Protein AF-A0A914EBM6-F1 (afdb_monomer)

Mean predicted aligned error: 11.04 Å

Solvent-accessible surface area (backbone atoms only — not comparable to full-atom values): 25011 Å² total; per-residue (Å²): 133,83,77,77,72,74,52,72,36,76,51,71,43,56,44,88,90,79,61,50,72,79,43,79,47,83,39,84,38,55,79,66,50,72,47,82,43,51,85,87,45,93,89,49,78,19,47,33,40,34,31,70,81,71,52,74,46,75,46,74,89,74,86,87,63,84,57,74,61,56,59,51,50,53,51,50,51,52,49,49,53,51,48,54,52,51,53,52,49,53,60,70,68,54,71,94,55,83,89,48,70,86,62,61,75,66,88,86,57,48,79,47,78,47,80,49,70,42,94,93,68,36,29,31,42,40,38,38,35,46,92,75,41,18,48,52,32,38,38,38,31,31,79,80,48,48,101,46,68,59,48,79,47,63,66,89,83,63,87,31,29,58,49,78,44,75,56,74,62,82,61,79,51,66,40,61,35,44,32,40,35,33,34,40,55,93,87,40,94,62,66,49,74,48,76,50,77,46,78,43,32,32,42,48,54,39,38,76,40,99,72,76,96,61,80,49,90,15,35,36,38,36,64,70,80,42,61,76,57,67,66,63,53,49,53,50,48,53,60,30,29,74,66,57,68,82,74,49,51,68,58,72,69,48,89,79,50,51,37,77,51,39,28,34,30,64,86,79,73,45,40,36,37,46,36,34,39,63,66,15,46,31,40,43,27,30,75,52,57,61,60,53,15,53,51,51,50,54,49,29,62,75,72,68,59,67,67,39,67,38,36,40,47,48,69,70,62,49,50,51,48,51,53,42,64,73,46,45,61,61,43,49,54,52,46,54,51,49,50,51,54,49,51,54,53,52,49,52,45,53,55,40,51,55,53,23,52,53,28,49,76,71,67,36,59,72,62,20,52,54,35,50,55,52,42,55,52,51,49,54,51,50,54,53,52,48,52,53,45,50,53,50,47,48,56,45,51,52,46,52,48,52,48,50,50,52,51,52,42,52,26,43,54,27,33,51,66,54,18,58,49,42,54,52,50,48,52,48,33,61,75,66,66,40,77,79,51,48,61,53,38,58,26,59,43,128

Foldseek 3Di:
DPPDQFPFDWDFDADPPPRDGPDIDTDGAAWPDWDWDDPPHPPDTWTWTAGPVRDIDTHDDDPPDPDVVVVVVVVVVVVVVVVVVVVVVVVVPDPPDPVCVQWDDPPPKDKDWDWDADLVQGIKIKIAIPPFWFFQKKKKAKPQFDPDRIDIDGPPDDRGRMDMDRTDRPAQDKIKIWMWTWTTDPPHPDTDTDTDIDIQASQAQWAWDPDDPDFAPKKKKWAPQAQPDLVLVVVLCVRRYVDDPVVSVVQSPDPQQKGKTKIAGSPPRWIWIWIAHNRRIIMIGTQDLQVLLVVQVSVCVSRVNAWIFMFIGHPVLLVLLLVLLVCLVVLVVVLVVLVVVLVVLVVVLVVLVVVLVVCVVVVNVPVSVVSVVVSVVSVVVSVVSVVVSVVSVVVNVVSVVSNVVSLQSLLSNIHHPQSVQLVVVLVVCVVVSVSVVNSVCSRRND

Radius of gyration: 32.73 Å; Cα contacts (8 Å, |Δi|>4): 667; chains: 1; bounding box: 96×54×84 Å

pLDDT: mean 85.32, std 10.43, range [38.28, 96.25]

Organism: NCBI:txid290746

Sequence (446 aa):
MKAKRPSLVIVDVRQIDNGEVIGREFVEGDVATAFLASLFDNNRQQVTVVFANGQVRGLEISTDDAPPEDAQRIIREFGLRKHNLLEELKNYEKPDQEDAERSQIPANTVLDCGLDLSLDKGLCLQLSVTNNIPIRSAVIFAEGVFPSESYVIHPNFVETSELAAYICPGKDMMTDLHIKVLVGFSYAKQLHVFEVTKVLPRFATYLYMDNLKEEPQSYVEFDLGFRPDNLKFMDWLLINFILSEDVLAPHFEDESGSFRILFMCMRNHEGLVIEIGPKGECVIRHNDIDACGGLLQSLAEALGITELKSSAHFPACLQIVQNVINTIDEKYEINDRLAAEWADRLNAVRETTVRAEDFLVLRNATNAKKLYVRMAILNREIVQQHAVRMNAREALLDSLKLLNVAIEQNARLRIGNAASELIKECRKAIVMENNLTLPKLLQYGV

Structure (mmCIF, N/CA/C/O backbone):
data_AF-A0A914EBM6-F1
#
_entry.id   AF-A0A914EBM6-F1
#
loop_
_atom_site.group_PDB
_atom_site.id
_atom_site.type_symbol
_atom_site.label_atom_id
_atom_site.label_alt_id
_atom_site.label_comp_id
_atom_site.label_asym_id
_atom_site.label_entity_id
_atom_site.label_seq_id
_atom_site.pdbx_PDB_ins_code
_atom_site.Cartn_x
_atom_site.Cartn_y
_atom_site.Cartn_z
_atom_site.occupancy
_atom_site.B_iso_or_equiv
_atom_site.auth_seq_id
_atom_site.auth_comp_id
_atom_site.auth_asym_id
_atom_site.auth_atom_id
_atom_site.pdbx_PDB_model_num
ATOM 1 N N . MET A 1 1 ? -32.386 20.303 -8.207 1.00 39.00 1 MET A N 1
ATOM 2 C CA . MET A 1 1 ? -31.920 18.903 -8.118 1.00 39.00 1 MET A CA 1
ATOM 3 C C . MET A 1 1 ? -32.065 18.265 -9.490 1.00 39.00 1 MET A C 1
ATOM 5 O O . MET A 1 1 ? -33.184 17.994 -9.899 1.00 39.00 1 MET A O 1
ATOM 9 N N . LYS A 1 2 ? -30.972 18.111 -10.248 1.00 38.28 2 LYS A N 1
ATOM 10 C CA . LYS A 1 2 ? -31.002 17.293 -11.470 1.00 38.28 2 LYS A CA 1
ATOM 11 C C . LYS A 1 2 ? -31.109 15.838 -11.014 1.00 38.28 2 LYS A C 1
ATOM 13 O O . LYS A 1 2 ? -30.217 15.380 -10.306 1.00 38.28 2 LYS A O 1
ATOM 18 N N . ALA A 1 3 ? -32.203 15.160 -11.352 1.00 42.53 3 ALA A N 1
ATOM 19 C CA . ALA A 1 3 ? -32.331 13.726 -11.126 1.00 42.53 3 ALA A CA 1
ATOM 20 C C . ALA A 1 3 ? -31.145 13.035 -11.812 1.00 42.53 3 ALA A C 1
ATOM 22 O O . ALA A 1 3 ? -30.954 13.178 -13.023 1.00 42.53 3 ALA A O 1
ATOM 23 N N . LYS A 1 4 ? -30.299 12.371 -11.018 1.00 51.84 4 LYS A N 1
ATOM 24 C CA . LYS A 1 4 ? -29.234 11.497 -11.514 1.00 51.84 4 LYS A CA 1
ATOM 25 C C . LYS A 1 4 ? -29.948 10.475 -12.408 1.00 51.84 4 LYS A C 1
ATOM 27 O O . LYS A 1 4 ? -30.861 9.808 -11.928 1.00 51.84 4 LYS A O 1
ATOM 32 N N . ARG A 1 5 ? -29.632 10.431 -13.710 1.00 52.06 5 ARG A N 1
ATOM 33 C CA . ARG A 1 5 ? -30.144 9.365 -14.590 1.00 52.06 5 ARG A CA 1
ATOM 34 C C . ARG A 1 5 ? -29.822 8.026 -13.912 1.00 52.06 5 ARG A C 1
ATOM 36 O O . ARG A 1 5 ? -28.723 7.944 -13.357 1.00 52.06 5 ARG A O 1
ATOM 43 N N . PRO A 1 6 ? -30.733 7.036 -13.908 1.00 53.97 6 PRO A N 1
ATOM 44 C CA . PRO A 1 6 ? -30.407 5.729 -13.356 1.00 53.97 6 PRO A CA 1
ATOM 45 C C . PRO A 1 6 ? -29.134 5.240 -14.050 1.00 53.97 6 PRO A C 1
ATOM 47 O O . PRO A 1 6 ? -29.060 5.229 -15.281 1.00 53.97 6 PRO A O 1
ATOM 50 N N . SER A 1 7 ? -28.098 4.954 -13.262 1.00 60.69 7 SER A N 1
ATOM 51 C CA . SER A 1 7 ? -26.903 4.280 -13.750 1.00 60.69 7 SER A CA 1
ATOM 52 C C . SER A 1 7 ? -27.364 2.925 -14.274 1.00 60.69 7 SER A C 1
ATOM 54 O O . SER A 1 7 ? -27.836 2.083 -13.515 1.00 60.69 7 SER A O 1
ATOM 56 N N . LEU A 1 8 ? -27.307 2.748 -15.591 1.00 70.12 8 LEU A N 1
ATOM 57 C CA . LEU A 1 8 ? -27.371 1.424 -16.191 1.00 70.12 8 LEU A CA 1
ATOM 58 C C . LEU A 1 8 ? -26.045 0.748 -15.865 1.00 70.12 8 LEU A C 1
ATOM 60 O O . LEU A 1 8 ? -24.996 1.176 -16.350 1.00 70.12 8 LEU A O 1
ATOM 64 N N . VAL A 1 9 ? -26.100 -0.256 -15.000 1.00 74.31 9 VAL A N 1
ATOM 65 C CA . VAL A 1 9 ? -24.952 -1.080 -14.641 1.00 74.31 9 VAL A CA 1
ATOM 66 C C . VAL A 1 9 ? -24.996 -2.349 -15.476 1.00 74.31 9 VAL A C 1
ATOM 68 O O . VAL A 1 9 ? -26.059 -2.909 -15.752 1.00 74.31 9 VAL A O 1
ATOM 71 N N . ILE A 1 10 ? -23.817 -2.763 -15.922 1.00 81.12 10 ILE A N 1
ATOM 72 C CA . ILE A 1 10 ? -23.625 -3.957 -16.731 1.00 81.12 10 ILE A CA 1
ATOM 73 C C . ILE A 1 10 ? -23.107 -5.051 -15.805 1.00 81.12 10 ILE A C 1
ATOM 75 O O . ILE A 1 10 ? -22.061 -4.884 -15.179 1.00 81.12 10 ILE A O 1
ATOM 79 N N . VAL A 1 11 ? -23.840 -6.156 -15.721 1.00 81.12 11 VAL A N 1
ATOM 80 C CA . VAL A 1 11 ? -23.384 -7.374 -15.051 1.00 81.12 11 VAL A CA 1
ATOM 81 C C . VAL A 1 11 ? -22.808 -8.291 -16.124 1.00 81.12 11 VAL A C 1
ATOM 83 O O . VAL A 1 11 ? -23.549 -8.841 -16.939 1.00 81.12 11 VAL A O 1
ATOM 86 N N . ASP A 1 12 ? -21.481 -8.412 -16.144 1.00 85.81 12 ASP A N 1
ATOM 87 C CA . ASP A 1 12 ? -20.756 -9.319 -17.036 1.00 85.81 12 ASP A CA 1
ATOM 88 C C . ASP A 1 12 ? -20.465 -10.638 -16.301 1.00 85.81 12 ASP A C 1
ATOM 90 O O . ASP A 1 12 ? -19.756 -10.654 -15.294 1.00 85.81 12 ASP A O 1
ATOM 94 N N . VAL A 1 13 ? -20.962 -11.754 -16.833 1.00 80.62 13 VAL A N 1
ATOM 95 C CA . VAL A 1 13 ? -20.551 -13.107 -16.440 1.00 80.62 13 VAL A CA 1
ATOM 96 C C . VAL A 1 13 ? -19.384 -13.505 -17.328 1.00 80.62 13 VAL A C 1
ATOM 98 O O . VAL A 1 13 ? -19.521 -13.529 -18.552 1.00 80.62 13 VAL A O 1
ATOM 101 N N . ARG A 1 14 ? -18.230 -13.787 -16.720 1.00 84.50 14 ARG A N 1
ATOM 102 C CA . ARG A 1 14 ? -16.977 -14.050 -17.434 1.00 84.50 14 ARG A CA 1
ATOM 103 C C . ARG A 1 14 ? -16.474 -15.463 -17.197 1.00 84.50 14 ARG A C 1
ATOM 105 O O . ARG A 1 14 ? -16.629 -15.998 -16.101 1.00 84.50 14 ARG A O 1
ATOM 112 N N . GLN A 1 15 ? -15.852 -16.045 -18.214 1.00 82.62 15 GLN A N 1
ATOM 113 C CA . GLN A 1 15 ? -15.129 -17.301 -18.079 1.00 82.62 15 GLN A CA 1
ATOM 114 C C . GLN A 1 15 ? -13.872 -17.088 -17.227 1.00 82.62 15 GLN A C 1
ATOM 116 O O . GLN A 1 15 ? -13.191 -16.071 -17.351 1.00 82.62 15 GLN A O 1
ATOM 121 N N . ILE A 1 16 ? -13.559 -18.054 -16.364 1.00 85.00 16 ILE A N 1
ATOM 122 C CA . ILE A 1 16 ? -12.417 -17.966 -15.442 1.00 85.00 16 ILE A CA 1
ATOM 123 C C . ILE A 1 16 ? -11.084 -18.056 -16.199 1.00 85.00 16 ILE A C 1
ATOM 125 O O . ILE A 1 16 ? -10.129 -17.382 -15.827 1.00 85.00 16 ILE A O 1
ATOM 129 N N . ASP A 1 17 ? -11.031 -18.844 -17.274 1.00 86.69 17 ASP A N 1
ATOM 130 C CA . ASP A 1 17 ? -9.772 -19.170 -17.955 1.00 86.69 17 ASP A CA 1
ATOM 131 C C . ASP A 1 17 ? -9.204 -18.006 -18.783 1.00 86.69 17 ASP A C 1
ATOM 133 O O . ASP A 1 17 ? -7.992 -17.811 -18.825 1.00 86.69 17 ASP A O 1
ATOM 137 N N . ASN A 1 18 ? -10.065 -17.237 -19.457 1.00 84.81 18 ASN A N 1
ATOM 138 C CA . ASN A 1 18 ? -9.662 -16.176 -20.392 1.00 84.81 18 ASN A CA 1
ATOM 139 C C . ASN A 1 18 ? -10.316 -14.811 -20.102 1.00 84.81 18 ASN A C 1
ATOM 141 O O . ASN A 1 18 ? -9.986 -13.822 -20.755 1.00 84.81 18 ASN A O 1
ATOM 145 N N . GLY A 1 19 ? -11.244 -14.730 -19.142 1.00 84.44 19 GLY A N 1
ATOM 146 C CA . GLY A 1 19 ? -11.957 -13.495 -18.811 1.00 84.44 19 GLY A CA 1
ATOM 147 C C . GLY A 1 19 ? -12.972 -13.030 -19.864 1.00 84.44 19 GLY A C 1
ATOM 148 O O . GLY A 1 19 ? -13.478 -11.904 -19.751 1.00 84.44 19 GLY A O 1
ATOM 149 N N . GLU A 1 20 ? -13.279 -13.856 -20.872 1.00 81.31 20 GLU A N 1
ATOM 150 C CA . GLU A 1 20 ? -14.265 -13.546 -21.908 1.00 81.31 20 GLU A CA 1
ATOM 151 C C . GLU A 1 20 ? -15.677 -13.494 -21.327 1.00 81.31 20 GLU A C 1
ATOM 153 O O . GLU A 1 20 ? -16.041 -14.266 -20.443 1.00 81.31 20 GLU A O 1
ATOM 158 N N . VAL A 1 21 ? -16.484 -12.553 -21.818 1.00 81.25 21 VAL A N 1
ATOM 159 C CA . VAL A 1 21 ? -17.854 -12.341 -21.340 1.00 81.25 21 VAL A CA 1
ATOM 160 C C . VAL A 1 21 ? -18.784 -13.357 -22.003 1.00 81.25 21 VAL A C 1
ATOM 162 O O . VAL A 1 21 ? -19.085 -13.223 -23.187 1.00 81.25 21 VAL A O 1
ATOM 165 N N . ILE A 1 22 ? -19.263 -14.321 -21.217 1.00 77.00 22 ILE A N 1
ATOM 166 C CA . ILE A 1 22 ? -20.233 -15.355 -21.609 1.00 77.00 22 ILE A CA 1
ATOM 167 C C . ILE A 1 22 ? -21.655 -14.783 -21.609 1.00 77.00 22 ILE A C 1
ATOM 169 O O . ILE A 1 22 ? -22.473 -15.095 -22.466 1.00 77.00 22 ILE A O 1
ATOM 173 N N . GLY A 1 23 ? -21.962 -13.922 -20.639 1.00 73.81 23 GLY A N 1
ATOM 174 C CA . GLY A 1 23 ? -23.291 -13.344 -20.473 1.00 73.81 23 GLY A CA 1
ATOM 175 C C . GLY A 1 23 ? -23.204 -11.889 -20.058 1.00 73.81 23 GLY A C 1
ATOM 176 O O . GLY A 1 23 ? -22.333 -11.511 -19.276 1.00 73.81 23 GLY A O 1
ATOM 177 N N . ARG A 1 24 ? -24.111 -11.066 -20.582 1.00 80.38 24 ARG A N 1
ATOM 178 C CA . ARG A 1 24 ? -24.206 -9.650 -20.236 1.00 80.38 24 ARG A CA 1
ATOM 179 C C . ARG A 1 24 ? -25.649 -9.281 -19.950 1.00 80.38 24 ARG A C 1
ATOM 181 O O . ARG A 1 24 ? -26.497 -9.400 -20.830 1.00 80.38 24 ARG A O 1
ATOM 188 N N . GLU A 1 25 ? -25.906 -8.766 -18.756 1.00 75.88 25 GLU A N 1
ATOM 189 C CA . GLU A 1 25 ? -27.209 -8.215 -18.394 1.00 75.88 25 GLU A CA 1
ATOM 190 C C . GLU A 1 25 ? -27.092 -6.714 -18.109 1.00 75.88 25 GLU A C 1
ATOM 192 O O . GLU A 1 25 ? -26.170 -6.258 -17.431 1.00 75.88 25 GLU A O 1
ATOM 197 N N . PHE A 1 26 ? -28.038 -5.938 -18.638 1.00 78.69 26 PHE A N 1
ATOM 198 C CA . PHE A 1 26 ? -28.167 -4.513 -18.350 1.00 78.69 26 PHE A CA 1
ATOM 199 C C . PHE A 1 26 ? -29.238 -4.318 -17.287 1.00 78.69 26 PHE A C 1
ATOM 201 O O . PHE A 1 26 ? -30.391 -4.714 -17.483 1.00 78.69 26 PHE A O 1
ATOM 208 N N . VAL A 1 27 ? -28.871 -3.684 -16.175 1.00 72.25 27 VAL A N 1
ATOM 209 C CA . VAL A 1 27 ? -29.800 -3.467 -15.067 1.00 72.25 27 VAL A CA 1
ATOM 210 C C . VAL A 1 27 ? -29.766 -2.018 -14.599 1.00 72.25 27 VAL A C 1
ATOM 212 O O . VAL A 1 27 ? -28.731 -1.353 -14.621 1.00 72.25 27 VAL A O 1
ATOM 215 N N . GLU A 1 28 ? -30.932 -1.504 -14.213 1.00 74.25 28 GLU A N 1
ATOM 216 C CA . GLU A 1 28 ? -31.072 -0.164 -13.655 1.00 74.25 28 GLU A CA 1
ATOM 217 C C . GLU A 1 28 ? -30.734 -0.167 -12.158 1.00 74.25 28 GLU A C 1
ATOM 219 O O . GLU A 1 28 ? -31.441 -0.774 -11.350 1.00 74.25 28 GLU A O 1
ATOM 224 N N . GLY A 1 29 ? -29.690 0.573 -11.782 1.00 74.44 29 GLY A N 1
ATOM 225 C CA . GLY A 1 29 ? -29.252 0.745 -10.398 1.00 74.44 29 GLY A CA 1
ATOM 226 C C . GLY A 1 29 ? -27.918 0.067 -10.088 1.00 74.44 29 GLY A C 1
ATOM 227 O O . GLY A 1 29 ? -27.450 -0.807 -10.813 1.00 74.44 29 GLY A O 1
ATOM 228 N N . ASP A 1 30 ? -27.301 0.489 -8.985 1.00 84.44 30 ASP A N 1
ATOM 229 C CA . ASP A 1 30 ? -25.990 -0.010 -8.573 1.00 84.44 30 ASP A CA 1
ATOM 230 C C . ASP A 1 30 ? -26.112 -1.406 -7.936 1.00 84.44 30 ASP A C 1
ATOM 232 O O . ASP A 1 30 ? -27.042 -1.675 -7.169 1.00 84.44 30 ASP A O 1
ATOM 236 N N . VAL A 1 31 ? -25.179 -2.307 -8.248 1.00 87.19 31 VAL A N 1
ATOM 237 C CA . VAL A 1 31 ? -25.130 -3.654 -7.657 1.00 87.19 31 VAL A CA 1
ATOM 238 C C . VAL A 1 31 ? -24.633 -3.547 -6.215 1.00 87.19 31 VAL A C 1
ATOM 240 O O . VAL A 1 31 ? -23.564 -2.994 -5.971 1.00 87.19 31 VAL A O 1
ATOM 243 N N . ALA A 1 32 ? -25.398 -4.079 -5.259 1.00 88.62 32 ALA A N 1
ATOM 244 C CA . ALA A 1 32 ? -25.018 -4.092 -3.847 1.00 88.62 32 ALA A CA 1
ATOM 245 C C . ALA A 1 32 ? -24.263 -5.374 -3.474 1.00 88.62 32 ALA A C 1
ATOM 247 O O . ALA A 1 32 ? -23.258 -5.323 -2.770 1.00 88.62 32 ALA A O 1
ATOM 248 N N . THR A 1 33 ? -24.743 -6.532 -3.933 1.00 88.31 33 THR A N 1
ATOM 249 C CA . THR A 1 33 ? -24.078 -7.823 -3.714 1.00 88.31 33 THR A CA 1
ATOM 250 C C . THR A 1 33 ? -24.541 -8.861 -4.735 1.00 88.31 33 THR A C 1
ATOM 252 O O . THR A 1 33 ? -25.620 -8.732 -5.314 1.00 88.31 33 THR A O 1
ATOM 255 N N . ALA A 1 34 ? -23.730 -9.894 -4.947 1.00 87.81 34 ALA A N 1
ATOM 256 C CA . ALA A 1 34 ? -24.078 -11.060 -5.743 1.00 87.81 34 ALA A CA 1
ATOM 257 C C . ALA A 1 34 ? -23.614 -12.330 -5.020 1.00 87.81 34 ALA A C 1
ATOM 259 O O . ALA A 1 34 ? -22.519 -12.360 -4.457 1.00 87.81 34 ALA A O 1
ATOM 260 N N . PHE A 1 35 ? -24.442 -13.370 -5.019 1.00 88.88 35 PHE A N 1
ATOM 261 C CA . PHE A 1 35 ? -24.133 -14.646 -4.374 1.00 88.88 35 PHE A CA 1
ATOM 262 C C . PHE A 1 35 ? -24.850 -15.806 -5.062 1.00 88.88 35 PHE A C 1
ATOM 264 O O . PHE A 1 35 ? -25.850 -15.623 -5.753 1.00 88.88 35 PHE A O 1
ATOM 271 N N . LEU A 1 36 ? -24.345 -17.020 -4.855 1.00 87.94 36 LEU A N 1
ATOM 272 C CA . LEU A 1 36 ? -24.996 -18.237 -5.327 1.00 87.94 36 LEU A CA 1
ATOM 273 C C . LEU A 1 36 ? -26.080 -18.656 -4.336 1.00 87.94 36 LEU A C 1
ATOM 275 O O . LEU A 1 36 ? -25.796 -18.899 -3.163 1.00 87.94 36 LEU A O 1
ATOM 279 N N . ALA A 1 37 ? -27.321 -18.750 -4.805 1.00 84.00 37 ALA A N 1
ATOM 280 C CA . ALA A 1 37 ? -28.432 -19.248 -4.009 1.00 84.00 37 ALA A CA 1
ATOM 281 C C . ALA A 1 37 ? -29.478 -19.954 -4.869 1.00 84.00 37 ALA A C 1
ATOM 283 O O . ALA A 1 37 ? -29.668 -19.661 -6.045 1.00 84.00 37 ALA A O 1
ATOM 284 N N . SER A 1 38 ? -30.175 -20.894 -4.244 1.00 79.75 38 SER A N 1
ATOM 285 C CA . SER A 1 38 ? -31.292 -21.634 -4.820 1.00 79.75 38 SER A CA 1
ATOM 286 C C . SER A 1 38 ? -32.597 -21.028 -4.294 1.00 79.75 38 SER A C 1
ATOM 288 O O . SER A 1 38 ? -33.200 -21.561 -3.364 1.00 79.75 38 SER A O 1
ATOM 290 N N . LEU A 1 39 ? -32.985 -19.858 -4.814 1.00 73.62 39 LEU A N 1
ATOM 291 C CA . LEU A 1 39 ? -34.149 -19.114 -4.304 1.00 73.62 39 LEU A CA 1
ATOM 292 C C . LEU A 1 39 ? -35.483 -19.555 -4.915 1.00 73.62 39 LEU A C 1
ATOM 294 O O . LEU A 1 39 ? -36.507 -19.474 -4.241 1.00 73.62 39 LEU A O 1
ATOM 298 N N . PHE A 1 40 ? -35.477 -19.999 -6.174 1.00 68.88 40 PHE A N 1
ATOM 299 C CA . PHE A 1 40 ? -36.702 -20.300 -6.922 1.00 68.88 40 PHE A CA 1
ATOM 300 C C . PHE A 1 40 ? -36.900 -21.795 -7.182 1.00 68.88 40 PHE A C 1
ATOM 302 O O . PHE A 1 40 ? -38.039 -22.256 -7.174 1.00 68.88 40 PHE A O 1
ATOM 309 N N . ASP A 1 41 ? -35.817 -22.556 -7.352 1.00 67.38 41 ASP A N 1
ATOM 310 C CA . ASP A 1 41 ? -35.877 -23.995 -7.603 1.00 67.38 41 ASP A CA 1
ATOM 311 C C . ASP A 1 41 ? -34.827 -24.728 -6.759 1.00 67.38 41 ASP A C 1
ATOM 313 O O . ASP A 1 41 ? -33.631 -24.576 -6.996 1.00 67.38 41 ASP A O 1
ATOM 317 N N . ASN A 1 42 ? -35.279 -25.515 -5.770 1.00 65.19 42 ASN A N 1
ATOM 318 C CA . ASN A 1 42 ? -34.462 -26.141 -4.709 1.00 65.19 42 ASN A CA 1
ATOM 319 C C . ASN A 1 42 ? -33.293 -27.013 -5.208 1.00 65.19 42 ASN A C 1
ATOM 321 O O . ASN A 1 42 ? -32.441 -27.411 -4.414 1.00 65.19 42 ASN A O 1
ATOM 325 N N . ASN A 1 43 ? -33.259 -27.331 -6.501 1.00 68.06 43 ASN A N 1
ATOM 326 C CA . ASN A 1 43 ? -32.274 -28.218 -7.107 1.00 68.06 43 ASN A CA 1
ATOM 327 C C . ASN A 1 43 ? -31.254 -27.507 -8.010 1.00 68.06 43 ASN A C 1
ATOM 329 O O . ASN A 1 43 ? -30.371 -28.181 -8.543 1.00 68.06 43 ASN A O 1
ATOM 333 N N . ARG A 1 44 ? -31.336 -26.181 -8.206 1.00 73.94 44 ARG A N 1
ATOM 334 C CA . ARG A 1 44 ? -30.394 -25.438 -9.062 1.00 73.94 44 ARG A CA 1
ATOM 335 C C . ARG A 1 44 ? -29.881 -24.178 -8.374 1.00 73.94 44 ARG A C 1
ATOM 337 O O . ARG A 1 44 ? -30.646 -23.308 -7.970 1.00 73.94 44 ARG A O 1
ATOM 344 N N . GLN A 1 45 ? -28.558 -24.071 -8.261 1.00 78.00 45 GLN A N 1
ATOM 345 C CA . GLN A 1 45 ? -27.919 -22.838 -7.811 1.00 78.00 45 GLN A CA 1
ATOM 346 C C . GLN A 1 45 ? -28.025 -21.778 -8.906 1.00 78.00 45 GLN A C 1
ATOM 348 O O . GLN A 1 45 ? -27.708 -22.041 -10.063 1.00 78.00 45 GLN A O 1
ATOM 353 N N . GLN A 1 46 ? -28.461 -20.583 -8.524 1.00 84.50 46 GLN A N 1
ATOM 354 C CA . GLN A 1 46 ? -28.599 -19.433 -9.408 1.00 84.50 46 GLN A CA 1
ATOM 355 C C . GLN A 1 46 ? -27.724 -18.302 -8.884 1.00 84.50 46 GLN A C 1
ATOM 357 O O . GLN A 1 46 ? -27.539 -18.153 -7.670 1.00 84.50 46 GLN A O 1
ATOM 362 N N . VAL A 1 47 ? -27.199 -17.479 -9.786 1.00 85.81 47 VAL A N 1
ATOM 363 C CA . VAL A 1 47 ? -26.485 -16.266 -9.390 1.00 85.81 47 VAL A CA 1
ATOM 364 C C . VAL A 1 47 ? -27.534 -15.223 -9.028 1.00 85.81 47 VAL A C 1
ATOM 366 O O . VAL A 1 47 ? -28.209 -14.669 -9.889 1.00 85.81 47 VAL A O 1
ATOM 369 N N . THR A 1 48 ? -27.708 -14.974 -7.736 1.00 87.06 48 THR A N 1
ATOM 370 C CA . THR A 1 48 ? -28.631 -13.960 -7.229 1.00 87.06 48 THR A CA 1
ATOM 371 C C . THR A 1 48 ? -27.897 -12.635 -7.108 1.00 87.06 48 THR A C 1
ATOM 373 O O . THR A 1 48 ? -26.931 -12.528 -6.353 1.00 87.06 48 THR A O 1
ATOM 376 N N . VAL A 1 49 ? -28.375 -11.616 -7.817 1.00 86.94 49 VAL A N 1
ATOM 377 C CA . VAL A 1 49 ? -27.857 -10.248 -7.766 1.00 86.94 49 VAL A CA 1
ATOM 378 C C . VAL A 1 49 ? -28.854 -9.368 -7.023 1.00 86.94 49 VAL A C 1
ATOM 380 O O . VAL A 1 49 ? -30.027 -9.279 -7.394 1.00 86.94 49 VAL A O 1
ATOM 383 N N . VAL A 1 50 ? -28.383 -8.720 -5.961 1.00 88.56 50 VAL A N 1
ATOM 384 C CA . VAL A 1 50 ? -29.147 -7.766 -5.156 1.00 88.56 50 VAL A CA 1
ATOM 385 C C . VAL A 1 50 ? -28.672 -6.360 -5.489 1.00 88.56 50 VAL A C 1
ATOM 387 O O . VAL A 1 50 ? -27.484 -6.040 -5.392 1.00 88.56 50 VAL A O 1
ATOM 390 N N . PHE A 1 51 ? -29.616 -5.506 -5.857 1.00 87.00 51 PHE A N 1
ATOM 391 C CA . PHE A 1 51 ? -29.359 -4.130 -6.257 1.00 87.00 51 PHE A CA 1
ATOM 392 C C . PHE A 1 51 ? -29.588 -3.170 -5.088 1.00 87.00 51 PHE A C 1
ATOM 394 O O . PHE A 1 51 ? -30.388 -3.422 -4.185 1.00 87.00 51 PHE A O 1
ATOM 401 N N . ALA A 1 52 ? -28.919 -2.019 -5.121 1.00 86.88 52 ALA A N 1
ATOM 402 C CA . ALA A 1 52 ? -29.029 -0.981 -4.096 1.00 86.88 52 ALA A CA 1
ATOM 403 C C . ALA A 1 52 ? -30.447 -0.388 -3.985 1.00 86.88 52 ALA A C 1
ATOM 405 O O . ALA A 1 52 ? -30.811 0.174 -2.954 1.00 86.88 52 ALA A O 1
ATOM 406 N N . ASN A 1 53 ? -31.266 -0.531 -5.030 1.00 85.06 53 ASN A N 1
ATOM 407 C CA . ASN A 1 53 ? -32.678 -0.140 -5.035 1.00 85.06 53 ASN A CA 1
ATOM 408 C C . ASN A 1 53 ? -33.612 -1.198 -4.402 1.00 85.06 53 ASN A C 1
ATOM 410 O O . ASN A 1 53 ? -34.824 -0.994 -4.382 1.00 85.06 53 ASN A O 1
ATOM 414 N N . GLY A 1 54 ? -33.072 -2.318 -3.908 1.00 84.38 54 GLY A N 1
ATOM 415 C CA . GLY A 1 54 ? -33.830 -3.416 -3.305 1.00 84.38 54 GLY A CA 1
ATOM 416 C C . GLY A 1 54 ? -34.408 -4.422 -4.303 1.00 84.38 54 GLY A C 1
ATOM 417 O O . GLY A 1 54 ? -35.072 -5.368 -3.884 1.00 84.38 54 GLY A O 1
ATOM 418 N N . GLN A 1 55 ? -34.169 -4.256 -5.608 1.00 84.56 55 GLN A N 1
ATOM 419 C CA . GLN A 1 55 ? -34.496 -5.291 -6.586 1.00 84.56 55 GLN A CA 1
ATOM 420 C C . GLN A 1 55 ? -33.565 -6.493 -6.402 1.00 84.56 55 GLN A C 1
ATOM 422 O O . GLN A 1 55 ? -32.394 -6.346 -6.048 1.00 84.56 55 GLN A O 1
ATOM 427 N N . VAL A 1 56 ? -34.089 -7.687 -6.663 1.00 86.62 56 VAL A N 1
ATOM 428 C CA . VAL A 1 56 ? -33.331 -8.940 -6.627 1.00 86.62 56 VAL A CA 1
ATOM 429 C C . VAL A 1 56 ? -33.607 -9.685 -7.923 1.00 86.62 56 VAL A C 1
ATOM 431 O O . VAL A 1 56 ? -34.770 -9.857 -8.291 1.00 86.62 56 VAL A O 1
ATOM 434 N N . ARG A 1 57 ? -32.552 -10.099 -8.628 1.00 82.81 57 ARG A N 1
ATOM 435 C CA . ARG A 1 57 ? -32.652 -10.906 -9.851 1.00 82.81 57 ARG A CA 1
ATOM 436 C C . ARG A 1 57 ? -31.877 -12.204 -9.687 1.00 82.81 57 ARG A C 1
ATOM 438 O O . ARG A 1 57 ? -30.762 -12.187 -9.177 1.00 82.81 57 ARG A O 1
ATOM 445 N N . GLY A 1 58 ? -32.481 -13.310 -10.108 1.00 83.12 58 GLY A N 1
ATOM 446 C CA . GLY A 1 58 ? -31.816 -14.602 -10.240 1.00 83.12 58 GLY A CA 1
ATOM 447 C C . GLY A 1 58 ? -31.394 -14.809 -11.689 1.00 83.12 58 GLY A C 1
ATOM 448 O O . GLY A 1 58 ? -32.232 -14.746 -12.585 1.00 83.12 58 GLY A O 1
ATOM 449 N N . LEU A 1 59 ? -30.102 -15.026 -11.908 1.00 79.50 59 LEU A N 1
ATOM 450 C CA . LEU A 1 59 ? -29.523 -15.391 -13.191 1.00 79.50 59 LEU A CA 1
ATOM 451 C C . LEU A 1 59 ? -29.284 -16.900 -13.208 1.00 79.50 59 LEU A C 1
ATOM 453 O O . LEU A 1 59 ? -28.470 -17.429 -12.444 1.00 79.50 59 LEU A O 1
ATOM 457 N N . GLU A 1 60 ? -30.003 -17.585 -14.089 1.00 77.44 60 GLU A N 1
ATOM 458 C CA . GLU A 1 60 ? -29.780 -18.993 -14.396 1.00 77.44 60 GLU A CA 1
ATOM 459 C C . GLU A 1 60 ? -28.838 -19.107 -15.593 1.00 77.44 60 GLU A C 1
ATOM 461 O O . GLU A 1 60 ? -29.118 -18.588 -16.674 1.00 77.44 60 GLU A O 1
ATOM 466 N N . ILE A 1 61 ? -27.710 -19.790 -15.404 1.00 69.69 61 ILE A N 1
ATOM 467 C CA . ILE A 1 61 ? -26.777 -20.081 -16.492 1.00 69.69 61 ILE A CA 1
ATOM 468 C C . ILE A 1 61 ? -27.258 -21.369 -17.161 1.00 69.69 61 ILE A C 1
ATOM 470 O O . ILE A 1 61 ? -27.079 -22.459 -16.619 1.00 69.69 61 ILE A O 1
ATOM 474 N N . SER A 1 62 ? -27.901 -21.243 -18.321 1.00 66.81 62 SER A N 1
ATOM 475 C CA . SER A 1 62 ? -28.217 -22.393 -19.172 1.00 66.81 62 SER A CA 1
ATOM 476 C C . SER A 1 62 ? -26.993 -22.757 -20.010 1.00 66.81 62 SER A C 1
ATOM 478 O O . SER A 1 62 ? -26.463 -21.911 -20.724 1.00 66.81 62 SER A O 1
ATOM 480 N N . THR A 1 63 ? -26.545 -24.010 -19.932 1.00 61.69 63 THR A N 1
ATOM 481 C CA . THR A 1 63 ? -25.466 -24.558 -20.773 1.00 61.69 63 THR A CA 1
ATOM 482 C C . THR A 1 63 ? -25.964 -25.090 -22.119 1.00 61.69 63 THR A C 1
ATOM 484 O O . THR A 1 63 ? -25.148 -25.510 -22.934 1.00 61.69 63 THR A O 1
ATOM 487 N N . ASP A 1 64 ? -27.282 -25.108 -22.343 1.00 53.31 64 ASP A N 1
ATOM 488 C CA . ASP A 1 64 ? -27.900 -25.920 -23.402 1.00 53.31 64 ASP A CA 1
ATOM 489 C C . ASP A 1 64 ? -28.085 -25.224 -24.756 1.00 53.31 64 ASP A C 1
ATOM 491 O O . ASP A 1 64 ? -28.509 -25.874 -25.702 1.00 53.31 64 ASP A O 1
ATOM 495 N N . ASP A 1 65 ? -27.685 -23.965 -24.915 1.00 51.09 65 ASP A N 1
ATOM 496 C CA . ASP A 1 65 ? -27.631 -23.322 -26.229 1.00 51.09 65 ASP A CA 1
ATOM 497 C C . ASP A 1 65 ? -26.425 -22.384 -26.267 1.00 51.09 65 ASP A C 1
ATOM 499 O O . ASP A 1 65 ? -26.456 -21.316 -25.661 1.00 51.09 65 ASP A O 1
ATOM 503 N N . ALA A 1 66 ? -25.361 -22.755 -26.984 1.00 51.88 66 ALA A N 1
ATOM 504 C CA . ALA A 1 66 ? -24.415 -21.757 -27.477 1.00 51.88 66 ALA A CA 1
ATOM 505 C C . ALA A 1 66 ? -25.180 -20.929 -28.523 1.00 51.88 66 ALA A C 1
ATOM 507 O O . ALA A 1 66 ? -25.512 -21.468 -29.588 1.00 51.88 66 ALA A O 1
ATOM 508 N N . PRO A 1 67 ? -25.551 -19.669 -28.241 1.00 54.94 67 PRO A N 1
ATOM 509 C CA . PRO A 1 67 ? -26.395 -18.929 -29.155 1.00 54.94 67 PRO A CA 1
ATOM 510 C C . PRO A 1 67 ? -25.653 -18.708 -30.487 1.00 54.94 67 PRO A C 1
ATOM 512 O O . PRO A 1 67 ? -24.443 -18.471 -30.504 1.00 54.94 67 PRO A O 1
ATOM 515 N N . PRO A 1 68 ? -26.357 -18.714 -31.634 1.00 55.03 68 PRO A N 1
ATOM 516 C CA . PRO A 1 68 ? -25.767 -18.428 -32.949 1.00 55.03 68 PRO A CA 1
ATOM 517 C C . PRO A 1 68 ? -25.103 -17.038 -33.042 1.00 55.03 68 PRO A C 1
ATOM 519 O O . PRO A 1 68 ? -24.352 -16.773 -33.984 1.00 55.03 68 PRO A O 1
ATOM 522 N N . GLU A 1 69 ? -25.352 -16.156 -32.069 1.00 58.25 69 GLU A N 1
ATOM 523 C CA . GLU A 1 69 ? -24.684 -14.863 -31.923 1.00 58.25 69 GLU A CA 1
ATOM 524 C C . GLU A 1 69 ? -23.186 -14.995 -31.624 1.00 58.25 69 GLU A C 1
ATOM 526 O O . GLU A 1 69 ? -22.410 -14.193 -32.143 1.00 58.25 69 GLU A O 1
ATOM 531 N N . ASP A 1 70 ? -22.749 -16.020 -30.886 1.00 64.44 70 ASP A N 1
ATOM 532 C CA . ASP A 1 70 ? -21.325 -16.221 -30.596 1.00 64.44 70 ASP A CA 1
ATOM 533 C C . ASP A 1 70 ? -20.563 -16.592 -31.866 1.00 64.44 70 ASP A C 1
ATOM 535 O O . ASP A 1 70 ? -19.534 -15.991 -32.173 1.00 64.44 70 ASP A O 1
ATOM 539 N N . ALA A 1 71 ? -21.127 -17.474 -32.697 1.00 66.38 71 ALA A N 1
ATOM 540 C CA . ALA A 1 71 ? -20.552 -17.798 -34.000 1.00 66.38 71 ALA A CA 1
ATOM 541 C C . ALA A 1 71 ? -20.448 -16.555 -34.904 1.00 66.38 71 ALA A C 1
ATOM 543 O O . ALA A 1 71 ? -19.428 -16.350 -35.560 1.00 66.38 71 ALA A O 1
ATOM 544 N N . GLN A 1 72 ? -21.461 -15.682 -34.920 1.00 71.94 72 GLN A N 1
ATOM 545 C CA . GLN A 1 72 ? -21.425 -14.443 -35.707 1.00 71.94 72 GLN A CA 1
ATOM 546 C C . GLN A 1 72 ? -20.450 -13.397 -35.150 1.00 71.94 72 GLN A C 1
ATOM 548 O O . GLN A 1 72 ? -19.782 -12.718 -35.935 1.00 71.94 72 GLN A O 1
ATOM 553 N N . ARG A 1 73 ? -20.331 -13.261 -33.823 1.00 74.94 73 ARG A N 1
ATOM 554 C CA . ARG A 1 73 ? -19.346 -12.376 -33.175 1.00 74.94 73 ARG A CA 1
ATOM 555 C C . ARG A 1 73 ? -17.930 -12.839 -33.474 1.00 74.94 73 ARG A C 1
ATOM 557 O O . ARG A 1 73 ? -17.128 -12.023 -33.919 1.00 74.94 73 ARG A O 1
ATOM 564 N N . ILE A 1 74 ? -17.677 -14.138 -33.349 1.00 78.19 74 ILE A N 1
ATOM 565 C CA . ILE A 1 74 ? -16.404 -14.770 -33.693 1.00 78.19 74 ILE A CA 1
ATOM 566 C C . ILE A 1 74 ? -16.082 -14.551 -35.180 1.00 78.19 74 ILE A C 1
ATOM 568 O O . ILE A 1 74 ? -14.996 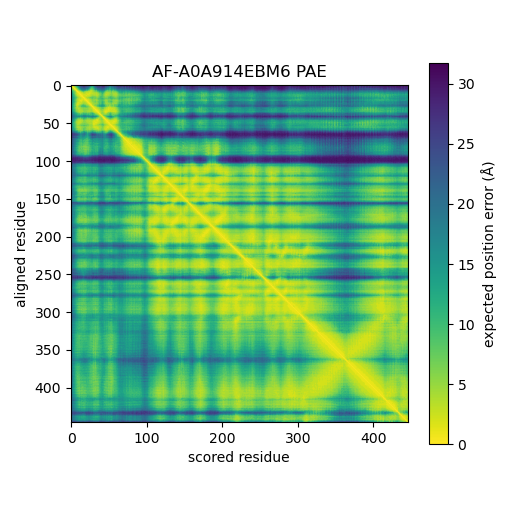-14.082 -35.514 1.00 78.19 74 ILE A O 1
ATOM 572 N N . ILE A 1 75 ? -17.034 -14.794 -36.093 1.00 82.81 75 ILE A N 1
ATOM 573 C CA . ILE A 1 75 ? -16.849 -14.536 -37.535 1.00 82.81 75 ILE A CA 1
ATOM 574 C C . ILE A 1 75 ? -16.531 -13.059 -37.798 1.00 82.81 75 ILE A C 1
ATOM 576 O O . ILE A 1 75 ? -15.663 -12.752 -38.618 1.00 82.81 75 ILE A O 1
ATOM 580 N N . ARG A 1 76 ? -17.205 -12.130 -37.112 1.00 85.75 76 ARG A N 1
ATOM 581 C CA . ARG A 1 76 ? -16.950 -10.691 -37.250 1.00 85.75 76 ARG A CA 1
ATOM 582 C C . ARG A 1 76 ? -15.574 -10.303 -36.718 1.00 85.75 76 ARG A C 1
ATOM 584 O O . ARG A 1 76 ? -14.894 -9.509 -37.362 1.00 85.75 76 ARG A O 1
ATOM 591 N N . GLU A 1 77 ? -15.163 -10.843 -35.580 1.00 85.31 77 GLU A N 1
ATOM 592 C CA . GLU A 1 77 ? -13.857 -10.581 -34.979 1.00 85.31 77 GLU A CA 1
ATOM 593 C C . GLU A 1 77 ? -12.723 -11.114 -35.858 1.00 85.31 77 GLU A C 1
ATOM 595 O O . GLU A 1 77 ? -11.796 -10.373 -36.187 1.00 85.31 77 GLU A O 1
ATOM 600 N N . PHE A 1 78 ? -12.845 -12.346 -36.360 1.00 89.56 78 PHE A N 1
ATOM 601 C CA . PHE A 1 78 ? -11.913 -12.884 -37.350 1.00 89.56 78 PHE A CA 1
ATOM 602 C C . PHE A 1 78 ? -11.941 -12.097 -38.662 1.00 89.56 78 PHE A C 1
ATOM 604 O O . PHE A 1 78 ? -10.892 -11.891 -39.271 1.00 89.56 78 PHE A O 1
ATOM 611 N N . GLY A 1 79 ? -13.109 -11.612 -39.091 1.00 91.94 79 GLY A N 1
ATOM 612 C CA . GLY A 1 79 ? -13.246 -10.730 -40.249 1.00 91.94 79 GLY A CA 1
ATOM 613 C C . GLY A 1 79 ? -12.494 -9.408 -40.076 1.00 91.94 79 GLY A C 1
ATOM 614 O O . GLY A 1 79 ? -11.764 -9.001 -40.979 1.00 91.94 79 GLY A O 1
ATOM 615 N N . LEU A 1 80 ? -12.611 -8.776 -38.904 1.00 91.38 80 LEU A N 1
ATOM 616 C CA . LEU A 1 80 ? -11.874 -7.562 -38.540 1.00 91.38 80 LEU A CA 1
ATOM 617 C C . LEU A 1 80 ? -10.371 -7.825 -38.450 1.00 91.38 80 LEU A C 1
ATOM 619 O O . LEU A 1 80 ? -9.587 -7.085 -39.034 1.00 91.38 80 LEU A O 1
ATOM 623 N N . ARG A 1 81 ? -9.955 -8.910 -37.791 1.00 91.19 81 ARG A N 1
ATOM 624 C CA . ARG A 1 81 ? -8.538 -9.276 -37.681 1.00 91.19 81 ARG A CA 1
ATOM 625 C C . ARG A 1 81 ? -7.923 -9.564 -39.048 1.00 91.19 81 ARG A C 1
ATOM 627 O O . ARG A 1 81 ? -6.830 -9.090 -39.333 1.00 91.19 81 ARG A O 1
ATOM 634 N N . LYS A 1 82 ? -8.648 -10.268 -39.925 1.00 93.69 82 LYS A N 1
ATOM 635 C CA . LYS A 1 82 ? -8.253 -10.473 -41.325 1.00 93.69 82 LYS A CA 1
ATOM 636 C C . LYS A 1 82 ? -8.127 -9.144 -42.066 1.00 93.69 82 LYS A C 1
ATOM 638 O O . LYS A 1 82 ? -7.172 -8.969 -42.811 1.00 93.69 82 LYS A O 1
ATOM 643 N N . HIS A 1 83 ? -9.076 -8.227 -41.887 1.00 93.69 83 HIS A N 1
ATOM 644 C CA . HIS A 1 83 ? -9.015 -6.909 -42.513 1.00 93.69 83 HIS A CA 1
ATOM 645 C C . HIS A 1 83 ? -7.786 -6.116 -42.047 1.00 93.69 83 HIS A C 1
ATOM 647 O O . HIS A 1 83 ? -7.033 -5.657 -42.898 1.00 93.69 83 HIS A O 1
ATOM 653 N N . ASN A 1 84 ? -7.522 -6.059 -40.738 1.00 92.00 84 ASN A N 1
ATOM 654 C CA . ASN A 1 84 ? -6.349 -5.382 -40.176 1.00 92.00 84 ASN A CA 1
ATOM 655 C C . ASN A 1 84 ? -5.036 -5.972 -40.714 1.00 92.00 84 ASN A C 1
ATOM 657 O O . ASN A 1 84 ? -4.163 -5.227 -41.141 1.00 92.00 84 ASN A O 1
ATOM 661 N N . LEU A 1 85 ? -4.922 -7.305 -40.766 1.00 92.19 85 LEU A N 1
ATOM 662 C CA . LEU A 1 85 ? -3.741 -7.978 -41.321 1.00 92.19 85 LEU A CA 1
ATOM 663 C C . LEU A 1 85 ? -3.567 -7.713 -42.823 1.00 92.19 85 LEU A C 1
ATOM 665 O O . LEU A 1 85 ? -2.445 -7.582 -43.301 1.00 92.19 85 LEU A O 1
ATOM 669 N N . LEU A 1 86 ? -4.662 -7.621 -43.586 1.00 92.00 86 LEU A N 1
ATOM 670 C CA . LEU A 1 86 ? -4.603 -7.250 -45.003 1.00 92.00 86 LEU A CA 1
ATOM 671 C C . LEU A 1 86 ? -4.174 -5.790 -45.194 1.00 92.00 86 LEU A C 1
ATOM 673 O O . LEU A 1 86 ? -3.458 -5.493 -46.148 1.00 92.00 86 LEU A O 1
ATOM 677 N N . GLU A 1 87 ? -4.593 -4.878 -44.314 1.00 87.94 87 GLU A N 1
ATOM 678 C CA . GLU A 1 87 ? -4.112 -3.493 -44.325 1.00 87.94 87 GLU A CA 1
ATOM 679 C C . GLU A 1 87 ? -2.629 -3.398 -43.956 1.00 87.94 87 GLU A C 1
ATOM 681 O O . GLU A 1 87 ? -1.889 -2.658 -44.603 1.00 87.94 87 GLU A O 1
ATOM 686 N N . GLU A 1 88 ? -2.183 -4.176 -42.971 1.00 88.12 88 GLU A N 1
ATOM 687 C CA . GLU A 1 88 ? -0.779 -4.273 -42.570 1.00 88.12 88 GLU A CA 1
ATOM 688 C C . GLU A 1 88 ? 0.090 -4.808 -43.717 1.00 88.12 88 GLU A C 1
ATOM 690 O O . GLU A 1 88 ? 1.083 -4.188 -44.093 1.00 88.12 88 GLU A O 1
ATOM 695 N N . LEU A 1 89 ? -0.350 -5.886 -44.375 1.00 89.19 89 LEU A N 1
ATOM 696 C CA . LEU A 1 89 ? 0.308 -6.447 -45.555 1.00 89.19 89 LEU A CA 1
ATOM 697 C C . LEU A 1 89 ? 0.358 -5.434 -46.706 1.00 89.19 89 LEU A C 1
ATOM 699 O O . LEU A 1 89 ? 1.412 -5.226 -47.301 1.00 89.19 89 LEU A O 1
ATOM 703 N N . LYS A 1 90 ? -0.743 -4.718 -46.963 1.00 88.06 90 LYS A N 1
ATOM 704 C CA . LYS A 1 90 ? -0.775 -3.631 -47.952 1.00 88.06 90 LYS A CA 1
ATOM 705 C C . LYS A 1 90 ? 0.185 -2.492 -47.597 1.00 88.06 90 LYS A C 1
ATOM 707 O O . LYS A 1 90 ? 0.647 -1.795 -48.496 1.00 88.06 90 LYS A O 1
ATOM 712 N N . ASN A 1 91 ? 0.464 -2.257 -46.316 1.00 82.81 91 ASN A N 1
ATOM 713 C CA . ASN A 1 91 ? 1.463 -1.276 -45.898 1.00 82.81 91 ASN A CA 1
ATOM 714 C C . ASN A 1 91 ? 2.892 -1.771 -46.154 1.00 82.81 91 ASN A C 1
ATOM 716 O O . ASN A 1 91 ? 3.710 -0.957 -46.567 1.00 82.81 91 ASN A O 1
ATOM 720 N N . TYR A 1 92 ? 3.167 -3.070 -46.002 1.00 80.50 92 TYR A N 1
ATOM 721 C CA . TYR A 1 92 ? 4.463 -3.668 -46.350 1.00 80.50 92 TYR A CA 1
ATOM 722 C C . TYR A 1 92 ? 4.713 -3.777 -47.863 1.00 80.50 92 TYR A C 1
ATOM 724 O O . TYR A 1 92 ? 5.856 -3.695 -48.297 1.00 80.50 92 TYR A O 1
ATOM 732 N N . GLU A 1 93 ? 3.667 -3.963 -48.675 1.00 83.12 93 GLU A N 1
ATOM 733 C CA . GLU A 1 93 ? 3.784 -4.098 -50.138 1.00 83.12 93 GLU A CA 1
ATOM 734 C C . GLU A 1 93 ? 3.915 -2.765 -50.888 1.00 83.12 93 GLU A C 1
ATOM 736 O O . GLU A 1 93 ? 4.249 -2.759 -52.076 1.00 83.12 93 GLU A O 1
ATOM 741 N N . LYS A 1 94 ? 3.626 -1.627 -50.240 1.00 75.00 94 LYS A N 1
ATOM 742 C CA . LYS A 1 94 ? 3.813 -0.312 -50.866 1.00 75.00 94 LYS A CA 1
ATOM 743 C C . LYS A 1 94 ? 5.310 -0.110 -51.136 1.00 75.00 94 LYS A C 1
ATOM 745 O O . LYS A 1 94 ? 6.078 -0.110 -50.179 1.00 75.00 94 LYS A O 1
ATOM 750 N N . PRO A 1 95 ? 5.734 0.083 -52.399 1.00 58.53 95 PRO A N 1
ATOM 751 C CA . PRO A 1 95 ? 7.115 0.450 -52.681 1.00 58.53 95 PRO A CA 1
ATOM 752 C C . PRO A 1 95 ? 7.415 1.817 -52.058 1.00 58.53 95 PRO A C 1
ATOM 754 O O . PRO A 1 95 ? 6.499 2.638 -51.945 1.00 58.53 95 PRO A O 1
ATOM 757 N N . ASP A 1 96 ? 8.676 2.058 -51.693 1.00 58.56 96 ASP A N 1
ATOM 758 C CA . ASP A 1 96 ? 9.181 3.361 -51.245 1.00 58.56 96 ASP A CA 1
ATOM 759 C C . ASP A 1 96 ? 8.936 4.407 -52.348 1.00 58.56 96 ASP A C 1
ATOM 761 O O . ASP A 1 96 ? 9.752 4.615 -53.243 1.00 58.56 96 ASP A O 1
ATOM 765 N N . GLN A 1 97 ? 7.743 5.001 -52.366 1.00 52.50 97 GLN A N 1
ATOM 766 C CA . GLN A 1 97 ? 7.382 6.060 -53.299 1.00 52.50 97 GLN A CA 1
ATOM 767 C C . GLN A 1 97 ? 7.937 7.386 -52.774 1.00 52.50 97 GLN A C 1
ATOM 769 O O . GLN A 1 97 ? 7.681 7.770 -51.632 1.00 52.50 97 GLN A O 1
ATOM 774 N N . GLU A 1 98 ? 8.651 8.090 -53.651 1.00 50.91 98 GLU A N 1
ATOM 775 C CA . GLU A 1 98 ? 9.423 9.324 -53.425 1.00 50.91 98 GLU A CA 1
ATOM 776 C C . GLU A 1 98 ? 8.620 10.487 -52.784 1.00 50.91 98 GLU A C 1
ATOM 778 O O . GLU A 1 98 ? 9.199 11.402 -52.206 1.00 50.91 98 GLU A O 1
ATOM 783 N N . ASP A 1 99 ? 7.281 10.446 -52.782 1.00 47.59 99 ASP A N 1
ATOM 784 C CA . ASP A 1 99 ? 6.427 11.462 -52.135 1.00 47.59 99 ASP A CA 1
ATOM 785 C C . ASP A 1 99 ? 6.282 11.290 -50.601 1.00 47.59 99 ASP A C 1
ATOM 787 O O . ASP A 1 99 ? 5.735 12.167 -49.921 1.00 47.59 99 ASP A O 1
ATOM 791 N N . ALA A 1 100 ? 6.770 10.182 -50.025 1.00 51.97 100 ALA A N 1
ATOM 792 C CA . ALA A 1 100 ? 6.707 9.887 -48.586 1.00 51.97 100 ALA A CA 1
ATOM 793 C C . ALA A 1 100 ? 7.945 10.351 -47.785 1.00 51.97 100 ALA A C 1
ATOM 795 O O . ALA A 1 100 ? 7.934 10.293 -46.552 1.00 51.97 100 ALA A O 1
ATOM 796 N N . GLU A 1 101 ? 8.976 10.876 -48.456 1.00 51.47 101 GLU A N 1
ATOM 797 C CA . GLU A 1 101 ? 10.284 11.206 -47.863 1.00 51.47 101 GLU A CA 1
ATOM 798 C C .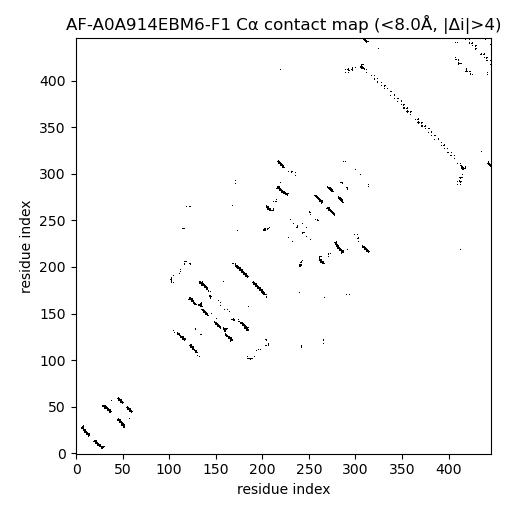 GLU A 1 101 ? 10.234 12.234 -46.724 1.00 51.47 101 GLU A C 1
ATOM 800 O O . GLU A 1 101 ? 11.142 12.297 -45.900 1.00 51.47 101 GLU A O 1
ATOM 805 N N . ARG A 1 102 ? 9.180 13.055 -46.632 1.00 50.88 102 ARG A N 1
ATOM 806 C CA . ARG A 1 102 ? 9.115 14.093 -45.591 1.00 50.88 102 ARG A CA 1
ATOM 807 C C . ARG A 1 102 ? 8.620 13.578 -44.243 1.00 50.88 102 ARG A C 1
ATOM 809 O O . ARG A 1 102 ? 9.008 14.138 -43.233 1.00 50.88 102 ARG A O 1
ATOM 816 N N . SER A 1 103 ? 7.786 12.543 -44.175 1.00 56.09 103 SER A N 1
ATOM 817 C CA . SER A 1 103 ? 7.201 12.086 -42.895 1.00 56.09 103 SER A CA 1
ATOM 818 C C . SER A 1 103 ? 7.686 10.714 -42.435 1.00 56.09 103 SER A C 1
ATOM 820 O O . SER A 1 103 ? 7.208 10.225 -41.414 1.00 56.09 103 SER A O 1
ATOM 822 N N . GLN A 1 104 ? 8.620 10.097 -43.158 1.00 69.94 104 GLN A N 1
ATOM 823 C CA . GLN A 1 104 ? 9.154 8.788 -42.807 1.00 69.94 104 GLN A CA 1
ATOM 824 C C . GLN A 1 104 ? 10.279 8.898 -41.777 1.00 69.94 104 GLN A C 1
ATOM 826 O O . GLN A 1 104 ? 11.250 9.635 -41.937 1.00 69.94 104 GLN A O 1
ATOM 831 N N . ILE A 1 105 ? 10.126 8.130 -40.703 1.00 79.62 105 ILE A N 1
ATOM 832 C CA . ILE A 1 105 ? 11.174 7.890 -39.720 1.00 79.62 105 ILE A CA 1
ATOM 833 C C . ILE A 1 105 ? 12.143 6.840 -40.292 1.00 79.62 105 ILE A C 1
ATOM 835 O O . ILE A 1 105 ? 11.679 5.808 -40.779 1.00 79.62 105 ILE A O 1
ATOM 839 N N . PRO A 1 106 ? 13.471 7.053 -40.222 1.00 84.25 106 PRO A N 1
ATOM 840 C CA . PRO A 1 106 ? 14.458 6.029 -40.542 1.00 84.25 106 PRO A CA 1
ATOM 841 C C . PRO A 1 106 ? 14.176 4.697 -39.839 1.00 84.25 106 PRO A C 1
ATOM 843 O O . PRO A 1 106 ? 13.945 4.660 -38.629 1.00 84.25 106 PRO A O 1
ATOM 846 N N . ALA A 1 107 ? 14.257 3.590 -40.578 1.00 82.69 107 ALA A N 1
ATOM 847 C CA . ALA A 1 107 ? 13.957 2.252 -40.058 1.00 82.69 107 ALA A CA 1
ATOM 848 C C . ALA A 1 107 ? 14.910 1.794 -38.937 1.00 82.69 107 ALA A C 1
ATOM 850 O O . ALA A 1 107 ? 14.559 0.935 -38.137 1.00 82.69 107 ALA A O 1
ATOM 851 N N . ASN A 1 108 ? 16.109 2.376 -38.858 1.00 88.06 108 ASN A N 1
ATOM 852 C CA . ASN A 1 108 ? 17.091 2.118 -37.803 1.00 88.06 108 ASN A CA 1
ATOM 853 C C . ASN A 1 108 ? 16.882 2.989 -36.550 1.00 88.06 108 ASN A C 1
ATOM 855 O O . ASN A 1 108 ? 17.785 3.087 -35.723 1.00 88.06 108 ASN A O 1
ATOM 859 N N . THR A 1 109 ? 15.734 3.657 -36.422 1.00 90.00 109 THR A N 1
ATOM 860 C CA . THR A 1 109 ? 15.397 4.434 -35.226 1.00 90.00 109 THR A CA 1
ATOM 861 C C . THR A 1 109 ? 15.092 3.508 -34.059 1.00 90.00 109 THR A C 1
ATOM 863 O O . THR A 1 109 ? 14.117 2.762 -34.068 1.00 90.00 109 THR A O 1
ATOM 866 N N . VAL A 1 110 ? 15.929 3.598 -33.036 1.00 91.81 110 VAL A N 1
ATOM 867 C CA . VAL A 1 110 ? 15.795 2.914 -31.751 1.00 91.81 110 VAL A CA 1
ATOM 868 C C . VAL A 1 110 ? 15.410 3.922 -30.669 1.00 91.81 110 VAL A C 1
ATOM 870 O O . VAL A 1 110 ? 15.956 5.031 -30.631 1.00 91.81 110 VAL A O 1
ATOM 873 N N . LEU A 1 111 ? 14.480 3.508 -29.806 1.00 92.81 111 LEU A N 1
ATOM 874 C CA . LEU A 1 111 ? 14.155 4.149 -28.535 1.00 92.81 111 LEU A CA 1
ATOM 875 C C . LEU A 1 111 ? 15.018 3.520 -27.438 1.00 92.81 111 LEU A C 1
ATOM 877 O O . LEU A 1 111 ? 14.928 2.315 -27.203 1.00 92.81 111 LEU A O 1
ATOM 881 N N . ASP A 1 112 ? 15.804 4.339 -26.756 1.00 93.69 112 ASP A N 1
ATOM 882 C CA . ASP A 1 112 ? 16.476 3.976 -25.520 1.00 93.69 112 ASP A CA 1
ATOM 883 C C . ASP A 1 112 ? 15.704 4.517 -24.310 1.00 93.69 112 ASP A C 1
ATOM 885 O O . ASP A 1 112 ? 15.077 5.581 -24.345 1.00 93.69 112 ASP A O 1
ATOM 889 N N . CYS A 1 113 ? 15.703 3.725 -23.245 1.00 93.88 113 CYS A N 1
ATOM 890 C CA . CYS A 1 113 ? 14.896 3.954 -22.062 1.00 93.88 113 CYS A CA 1
ATOM 891 C C . CYS A 1 113 ? 15.683 3.534 -20.820 1.00 93.88 113 CYS A C 1
ATOM 893 O O . CYS A 1 113 ? 15.911 2.340 -20.590 1.00 93.88 113 CYS A O 1
ATOM 895 N N . GLY A 1 114 ? 16.045 4.516 -19.999 1.00 92.31 114 GLY A N 1
ATOM 896 C CA . GLY A 1 114 ? 16.813 4.344 -18.770 1.00 92.31 114 GLY A CA 1
ATOM 897 C C . GLY A 1 114 ? 16.044 4.817 -17.541 1.00 92.31 114 GLY A C 1
ATOM 898 O O . GLY A 1 114 ? 15.205 5.713 -17.625 1.00 92.31 114 GLY A O 1
ATOM 899 N N . LEU A 1 115 ? 16.335 4.211 -16.393 1.00 92.81 115 LEU A N 1
ATOM 900 C CA . LEU A 1 115 ? 15.935 4.718 -15.084 1.00 92.81 115 LEU A CA 1
ATOM 901 C C . LEU A 1 115 ? 17.183 5.257 -14.398 1.00 92.81 115 LEU A C 1
ATOM 903 O O . LEU A 1 115 ? 18.200 4.571 -14.349 1.00 92.81 115 LEU A O 1
ATOM 907 N N . ASP A 1 116 ? 17.088 6.471 -13.881 1.00 90.69 116 ASP A N 1
ATOM 908 C CA . ASP A 1 116 ? 18.164 7.148 -13.174 1.00 90.69 116 ASP A CA 1
ATOM 909 C C . ASP A 1 116 ? 17.614 7.778 -11.893 1.00 90.69 116 ASP A C 1
ATOM 911 O O . ASP A 1 116 ? 16.438 8.144 -11.812 1.00 90.69 116 ASP A O 1
ATOM 915 N N . LEU A 1 117 ? 18.457 7.897 -10.877 1.00 90.38 117 LEU A N 1
ATOM 916 C CA . LEU A 1 117 ? 18.084 8.422 -9.575 1.00 90.38 117 LEU A CA 1
ATOM 917 C C . LEU A 1 117 ? 19.083 9.498 -9.169 1.00 90.38 117 LEU A C 1
ATOM 919 O O . LEU A 1 117 ? 20.277 9.249 -9.044 1.00 90.38 117 LEU A O 1
ATOM 923 N N . SER A 1 118 ? 18.582 10.710 -8.941 1.00 86.12 118 SER A N 1
ATOM 924 C CA . SER A 1 118 ? 19.416 11.864 -8.610 1.00 86.12 118 SER A CA 1
ATOM 925 C C . SER A 1 118 ? 18.931 12.566 -7.349 1.00 86.12 118 SER A C 1
ATOM 927 O O . SER A 1 118 ? 17.733 12.621 -7.072 1.00 86.12 118 SER A O 1
ATOM 929 N N . LEU A 1 119 ? 19.866 13.163 -6.608 1.00 82.88 119 LEU A N 1
ATOM 930 C CA . LEU A 1 119 ? 19.592 13.830 -5.337 1.00 82.88 119 LEU A CA 1
ATOM 931 C C . LEU A 1 119 ? 18.714 15.087 -5.497 1.00 82.88 119 LEU A C 1
ATOM 933 O O . LEU A 1 119 ? 17.857 15.350 -4.660 1.00 82.88 119 LEU A O 1
ATOM 937 N N . ASP A 1 120 ? 18.871 15.832 -6.594 1.00 81.19 120 ASP A N 1
ATOM 938 C CA . ASP A 1 120 ? 18.126 17.084 -6.814 1.00 81.19 120 ASP A CA 1
ATOM 939 C C . ASP A 1 120 ? 16.735 16.858 -7.419 1.00 81.19 120 ASP A C 1
ATOM 941 O O . ASP A 1 120 ? 15.824 17.668 -7.253 1.00 81.19 120 ASP A O 1
ATOM 945 N N . LYS A 1 121 ? 16.590 15.777 -8.187 1.00 78.25 121 LYS A N 1
ATOM 946 C CA . LYS A 1 121 ? 15.455 15.552 -9.092 1.00 78.25 121 LYS A CA 1
ATOM 947 C C . LYS A 1 121 ? 14.632 14.308 -8.753 1.00 78.25 121 LYS A C 1
ATOM 949 O O . LYS A 1 121 ? 13.542 14.144 -9.295 1.00 78.25 121 LYS A O 1
ATOM 954 N N . GLY A 1 122 ? 15.132 13.454 -7.862 1.00 86.69 122 GLY A N 1
ATOM 955 C CA . GLY A 1 122 ? 14.521 12.174 -7.530 1.00 86.69 122 GLY A CA 1
ATOM 956 C C . GLY A 1 122 ? 14.655 11.153 -8.658 1.00 86.69 122 GLY A C 1
ATOM 957 O O . GLY A 1 122 ? 15.596 11.198 -9.455 1.00 86.69 122 GLY A O 1
ATOM 958 N N . LEU A 1 123 ? 13.718 10.206 -8.688 1.00 91.38 123 LEU A N 1
ATOM 959 C CA . LEU A 1 123 ? 13.671 9.135 -9.678 1.00 91.38 123 LEU A CA 1
ATOM 960 C C . LEU A 1 123 ? 13.201 9.690 -11.028 1.00 91.38 123 LEU A C 1
ATOM 962 O O . LEU A 1 123 ? 12.141 10.310 -11.136 1.00 91.38 123 LEU A O 1
ATOM 966 N N . CYS A 1 124 ? 13.993 9.440 -12.063 1.00 92.50 124 CYS A N 1
ATOM 967 C CA . CYS A 1 124 ? 13.801 9.944 -13.409 1.00 92.50 124 CYS A CA 1
ATOM 968 C C . CYS A 1 124 ? 13.823 8.793 -14.419 1.00 92.50 124 CYS A C 1
ATOM 970 O O . CYS A 1 124 ? 14.778 8.025 -14.491 1.00 92.50 124 CYS A O 1
ATOM 972 N N . LEU A 1 125 ? 12.786 8.705 -15.242 1.00 93.50 125 LEU A N 1
ATOM 973 C CA . LEU A 1 125 ? 12.774 7.885 -16.444 1.00 93.50 125 LEU A CA 1
ATOM 974 C C . LEU A 1 125 ? 13.260 8.742 -17.617 1.00 93.50 125 LEU A C 1
ATOM 976 O O . LEU A 1 125 ? 12.621 9.731 -17.986 1.00 93.50 125 LEU A O 1
ATOM 980 N N . GLN A 1 126 ? 14.395 8.357 -18.188 1.00 94.00 126 GLN A N 1
ATOM 981 C CA . GLN A 1 126 ? 15.006 9.003 -19.340 1.00 94.00 126 GLN A CA 1
ATOM 982 C C . GLN A 1 126 ? 14.623 8.246 -20.610 1.00 94.00 126 GLN A C 1
ATOM 984 O O . GLN A 1 126 ? 14.801 7.032 -20.705 1.00 94.00 126 GLN A O 1
ATOM 989 N N . LEU A 1 127 ? 14.095 8.974 -21.587 1.00 94.38 127 LEU A N 1
ATOM 990 C CA . LEU A 1 127 ? 13.731 8.472 -22.904 1.00 94.38 127 LEU A CA 1
ATOM 991 C C . LEU A 1 127 ? 14.574 9.209 -23.935 1.00 94.38 127 LEU A C 1
ATOM 993 O O . LEU A 1 127 ? 14.551 10.440 -23.969 1.00 94.38 127 LEU A O 1
ATOM 997 N N . SER A 1 128 ? 15.287 8.477 -24.782 1.00 94.12 128 SER A N 1
ATOM 998 C CA . SER A 1 128 ? 16.045 9.062 -25.885 1.00 94.12 128 SER A CA 1
ATOM 999 C C . SER A 1 128 ? 15.788 8.303 -27.181 1.00 94.12 128 SER A C 1
ATOM 1001 O O . SER A 1 128 ? 15.650 7.083 -27.199 1.00 94.12 128 SER A O 1
ATOM 1003 N N . VAL A 1 129 ? 15.660 9.032 -28.284 1.00 93.75 129 VAL A N 1
ATOM 1004 C CA . VAL A 1 129 ? 15.416 8.461 -29.608 1.00 93.75 129 VAL A CA 1
ATOM 1005 C C . VAL A 1 129 ? 16.583 8.807 -30.520 1.00 93.75 129 VAL A C 1
ATOM 1007 O O . VAL A 1 129 ? 17.008 9.957 -30.627 1.00 93.75 129 VAL A O 1
ATOM 1010 N N . THR A 1 130 ? 17.109 7.791 -31.195 1.00 90.75 130 THR A N 1
ATOM 1011 C CA . THR A 1 130 ? 18.207 7.944 -32.162 1.00 90.75 130 THR A CA 1
ATOM 1012 C C . THR A 1 130 ? 17.767 8.714 -33.419 1.00 90.75 130 THR A C 1
ATOM 1014 O O . THR A 1 130 ? 16.585 8.966 -33.641 1.00 90.75 130 THR A O 1
ATOM 1017 N N . ASN A 1 131 ? 18.725 9.115 -34.262 1.00 86.69 131 ASN A N 1
ATOM 1018 C CA . ASN A 1 131 ? 18.480 9.854 -35.512 1.00 86.69 131 ASN A CA 1
ATOM 1019 C C . ASN A 1 131 ? 17.844 11.254 -35.339 1.00 86.69 131 ASN A C 1
ATOM 1021 O O . ASN A 1 131 ? 17.287 11.789 -36.297 1.00 86.69 131 ASN A O 1
ATOM 1025 N N . ASN A 1 132 ? 17.953 11.867 -34.149 1.00 84.50 132 ASN A N 1
ATOM 1026 C CA . ASN A 1 132 ? 17.423 13.204 -33.825 1.00 84.50 132 ASN A CA 1
ATOM 1027 C C . ASN A 1 132 ? 15.927 13.370 -34.127 1.00 84.50 132 ASN A C 1
ATOM 1029 O O . ASN A 1 132 ? 15.473 14.442 -34.533 1.00 84.50 132 ASN A O 1
ATOM 1033 N N . ILE A 1 133 ? 15.154 12.302 -33.942 1.00 89.25 133 ILE A N 1
ATOM 1034 C CA . ILE A 1 133 ? 13.719 12.341 -34.204 1.00 89.25 133 ILE A CA 1
ATOM 1035 C C . ILE A 1 133 ? 13.004 12.817 -32.947 1.00 89.25 133 ILE A C 1
ATOM 1037 O O . ILE A 1 133 ? 13.223 12.250 -31.874 1.00 89.25 133 ILE A O 1
ATOM 1041 N N . PRO A 1 134 ? 12.151 13.847 -33.049 1.00 90.69 134 PRO A N 1
ATOM 1042 C CA . PRO A 1 134 ? 11.528 14.411 -31.871 1.00 90.69 134 PRO A CA 1
ATOM 1043 C C . PRO A 1 134 ? 10.491 13.469 -31.260 1.00 90.69 134 PRO A C 1
ATOM 1045 O O . PRO A 1 134 ? 9.670 12.856 -31.952 1.00 90.69 134 PRO A O 1
ATOM 1048 N N . ILE A 1 135 ? 10.513 13.407 -29.931 1.00 92.81 135 ILE A N 1
ATOM 1049 C CA . ILE A 1 135 ? 9.485 12.782 -29.109 1.00 92.81 135 ILE A CA 1
ATOM 1050 C C . ILE A 1 135 ? 8.338 13.782 -28.980 1.00 92.81 135 ILE A C 1
ATOM 1052 O O . ILE A 1 135 ? 8.490 14.864 -28.412 1.00 92.81 135 ILE A O 1
ATOM 1056 N N . ARG A 1 136 ? 7.163 13.425 -29.499 1.00 90.62 136 ARG A N 1
ATOM 1057 C CA . ARG A 1 136 ? 5.973 14.278 -29.442 1.00 90.62 136 ARG A CA 1
ATOM 1058 C C . ARG A 1 136 ? 5.229 14.140 -28.123 1.00 90.62 136 ARG A C 1
ATOM 1060 O O . ARG A 1 136 ? 4.725 15.125 -27.593 1.00 90.62 136 ARG A O 1
ATOM 1067 N N . SER A 1 137 ? 5.144 12.923 -27.609 1.00 92.00 137 SER A N 1
ATOM 1068 C CA . SER A 1 137 ? 4.606 12.644 -26.284 1.00 92.00 137 SER A CA 1
ATOM 1069 C C . SER A 1 137 ? 5.018 11.259 -25.816 1.00 92.00 137 SER A C 1
ATOM 1071 O O . SER A 1 137 ? 5.316 10.378 -26.618 1.00 92.00 137 SER A O 1
ATOM 1073 N N . ALA A 1 138 ? 5.006 11.060 -24.505 1.00 94.38 138 ALA A N 1
ATOM 1074 C CA . ALA A 1 138 ? 5.147 9.752 -23.891 1.00 94.38 138 ALA A CA 1
ATOM 1075 C C . ALA A 1 138 ? 3.955 9.500 -22.970 1.00 94.38 138 ALA A C 1
ATOM 1077 O O . ALA A 1 138 ? 3.522 10.394 -22.240 1.00 94.38 138 ALA A O 1
ATOM 1078 N N . VAL A 1 139 ? 3.420 8.286 -23.019 1.00 95.19 139 VAL A N 1
ATOM 1079 C CA . VAL A 1 139 ? 2.361 7.811 -22.130 1.00 95.19 139 VAL A CA 1
ATOM 1080 C C . VAL A 1 139 ? 2.916 6.639 -21.343 1.00 95.19 139 VAL A C 1
ATOM 1082 O O . VAL A 1 139 ? 3.336 5.647 -21.932 1.00 95.19 139 VAL A O 1
ATOM 1085 N N . ILE A 1 140 ? 2.928 6.760 -20.023 1.00 95.38 140 ILE A N 1
ATOM 1086 C CA . ILE A 1 140 ? 3.459 5.752 -19.110 1.00 95.38 140 ILE A CA 1
ATOM 1087 C C . ILE A 1 140 ? 2.279 5.158 -18.353 1.00 95.38 140 ILE A C 1
ATOM 1089 O O . ILE A 1 140 ? 1.556 5.890 -17.682 1.00 95.38 140 ILE A O 1
ATOM 1093 N N . PHE A 1 141 ? 2.081 3.852 -18.459 1.00 95.12 141 PHE A N 1
ATOM 1094 C CA . PHE A 1 141 ? 1.077 3.106 -17.711 1.00 95.12 141 PHE A CA 1
ATOM 1095 C C . PHE A 1 141 ? 1.763 2.324 -16.599 1.00 95.12 141 PHE A C 1
ATOM 1097 O O . PHE A 1 141 ? 2.754 1.637 -16.852 1.00 95.12 141 PHE A O 1
ATOM 1104 N N . ALA A 1 142 ? 1.245 2.443 -15.381 1.00 92.56 142 ALA A N 1
ATOM 1105 C CA . ALA A 1 142 ? 1.747 1.712 -14.226 1.00 92.56 142 ALA A CA 1
ATOM 1106 C C . ALA A 1 142 ? 0.674 1.639 -13.138 1.00 92.56 142 ALA A C 1
ATOM 1108 O O . ALA A 1 142 ? 0.037 2.644 -12.815 1.00 92.56 142 ALA A O 1
ATOM 1109 N N . GLU A 1 143 ? 0.504 0.466 -12.537 1.00 87.88 143 GLU A N 1
ATOM 1110 C CA . GLU A 1 143 ? -0.438 0.271 -11.437 1.00 87.88 143 GLU A CA 1
ATOM 1111 C C . GLU A 1 143 ? 0.180 0.713 -10.102 1.00 87.88 143 GLU A C 1
ATOM 1113 O O . GLU A 1 143 ? 1.299 0.338 -9.757 1.00 87.88 143 GLU A O 1
ATOM 1118 N N . GLY A 1 144 ? -0.537 1.541 -9.337 1.00 82.06 144 GLY A N 1
ATOM 1119 C CA . GLY A 1 144 ? -0.121 1.951 -7.988 1.00 82.06 144 GLY A CA 1
ATOM 1120 C C . GLY A 1 144 ? 1.012 2.985 -7.914 1.00 82.06 144 GLY A C 1
ATOM 1121 O O . GLY A 1 144 ? 1.333 3.443 -6.818 1.00 82.06 144 GLY A O 1
ATOM 1122 N N . VAL A 1 145 ? 1.587 3.395 -9.051 1.00 87.75 145 VAL A N 1
ATOM 1123 C CA . VAL A 1 145 ? 2.645 4.423 -9.115 1.00 87.75 145 VAL A CA 1
ATOM 1124 C C . VAL A 1 145 ? 2.061 5.826 -9.288 1.00 87.75 145 VAL A C 1
ATOM 1126 O O . VAL A 1 145 ? 2.512 6.770 -8.639 1.00 87.75 145 VAL A O 1
ATOM 1129 N N . PHE A 1 146 ? 1.043 5.973 -10.139 1.00 89.31 146 PHE A N 1
ATOM 1130 C CA . PHE A 1 146 ? 0.397 7.255 -10.424 1.00 89.31 146 PHE A CA 1
ATOM 1131 C C . PHE A 1 146 ? -0.991 7.345 -9.762 1.00 89.31 146 PHE A C 1
ATOM 1133 O O . PHE A 1 146 ? -1.608 6.319 -9.477 1.00 89.31 146 PHE A O 1
ATOM 1140 N N . PRO A 1 147 ? -1.537 8.559 -9.541 1.00 84.31 147 PRO A N 1
ATOM 1141 C CA . PRO A 1 147 ? -2.905 8.732 -9.032 1.00 84.31 147 PRO A CA 1
ATOM 1142 C C . PRO A 1 147 ? -4.001 8.154 -9.948 1.00 84.31 147 PRO A C 1
ATOM 1144 O O . PRO A 1 147 ? -5.129 7.944 -9.507 1.00 84.31 147 PRO A O 1
ATOM 1147 N N . SER A 1 148 ? -3.677 7.943 -11.224 1.00 85.62 148 SER A N 1
ATOM 1148 C CA . SER A 1 148 ? -4.525 7.358 -12.266 1.00 85.62 148 SER A CA 1
ATOM 1149 C C . SER A 1 148 ? -3.786 6.225 -12.983 1.00 85.62 148 SER A C 1
ATOM 1151 O O . SER A 1 148 ? -2.627 5.968 -12.693 1.00 85.62 148 SER A O 1
ATOM 1153 N N . GLU A 1 149 ? -4.421 5.567 -13.955 1.00 88.38 149 GLU A N 1
ATOM 1154 C CA . GLU A 1 149 ? -3.812 4.447 -14.702 1.00 88.38 149 GLU A CA 1
ATOM 1155 C C . GLU A 1 149 ? -2.592 4.833 -15.556 1.00 88.38 149 GLU A C 1
ATOM 1157 O O . GLU A 1 149 ? -1.756 3.990 -15.878 1.00 88.38 149 GLU A O 1
ATOM 1162 N N . SER A 1 150 ? -2.504 6.105 -15.956 1.00 91.56 150 SER A N 1
ATOM 1163 C CA . SER A 1 150 ? -1.462 6.595 -16.850 1.00 91.56 150 SER A CA 1
ATOM 1164 C C . SER A 1 150 ? -0.949 7.975 -16.463 1.00 91.56 150 SER A C 1
ATOM 1166 O O . SER A 1 150 ? -1.640 8.764 -15.812 1.00 91.56 150 SER A O 1
ATOM 1168 N N . TYR A 1 151 ? 0.271 8.260 -16.908 1.00 92.25 151 TYR A N 1
ATOM 1169 C CA . TYR A 1 151 ? 0.933 9.549 -16.823 1.00 92.25 151 TYR A CA 1
ATOM 1170 C C . TYR A 1 151 ? 1.390 9.974 -18.220 1.00 92.25 151 TYR A C 1
ATOM 1172 O O . TYR A 1 151 ? 2.136 9.258 -18.889 1.00 92.25 151 TYR A O 1
ATOM 1180 N N . VAL A 1 152 ? 0.900 11.127 -18.683 1.00 92.81 152 VAL A N 1
ATOM 1181 C CA . VAL A 1 152 ? 1.149 11.634 -20.039 1.00 92.81 152 VAL A CA 1
ATOM 1182 C C . VAL A 1 152 ? 2.064 12.843 -19.977 1.00 92.81 152 VAL A C 1
ATOM 1184 O O . VAL A 1 152 ? 1.794 13.805 -19.260 1.00 92.81 152 VAL A O 1
ATOM 1187 N N . ILE A 1 153 ? 3.109 12.817 -20.795 1.00 91.06 153 ILE A N 1
ATOM 1188 C CA . ILE A 1 153 ? 4.087 13.890 -20.910 1.00 91.06 153 ILE A CA 1
ATOM 1189 C C . ILE A 1 153 ? 4.087 14.378 -22.347 1.00 91.06 153 ILE A C 1
ATOM 1191 O O . ILE A 1 153 ? 4.188 13.590 -23.287 1.00 91.06 153 ILE A O 1
ATOM 1195 N N . HIS A 1 154 ? 3.978 15.691 -22.512 1.00 89.50 154 HIS A N 1
ATOM 1196 C CA . HIS A 1 154 ? 3.985 16.338 -23.815 1.00 89.50 154 HIS A CA 1
ATOM 1197 C C . HIS A 1 154 ? 4.923 17.558 -23.774 1.00 89.50 154 HIS A C 1
ATOM 1199 O O . HIS A 1 154 ? 4.603 18.547 -23.104 1.00 89.50 154 HIS A O 1
ATOM 1205 N N . PRO A 1 155 ? 6.085 17.524 -24.453 1.00 83.75 155 PRO A N 1
ATOM 1206 C CA . PRO A 1 155 ? 6.947 18.692 -24.595 1.00 83.75 155 PRO A CA 1
ATOM 1207 C C . PRO A 1 155 ? 6.228 19.765 -25.427 1.00 83.75 155 PRO A C 1
ATOM 1209 O O . PRO A 1 155 ? 6.011 19.629 -26.628 1.00 83.75 155 PRO A O 1
ATOM 1212 N N . ASN A 1 156 ? 5.795 20.845 -24.774 1.00 68.81 156 ASN A N 1
ATOM 1213 C CA . ASN A 1 156 ? 4.851 21.788 -25.384 1.00 68.81 156 ASN A CA 1
ATOM 1214 C C . ASN A 1 156 ? 5.458 22.736 -26.434 1.00 68.81 156 ASN A C 1
ATOM 1216 O O . ASN A 1 156 ? 4.686 23.341 -27.174 1.00 68.81 156 ASN A O 1
ATOM 1220 N N . PHE A 1 157 ? 6.789 22.882 -26.533 1.00 67.00 157 PHE A N 1
ATOM 1221 C CA . PHE A 1 157 ? 7.376 23.961 -27.352 1.00 67.00 157 PHE A CA 1
ATOM 1222 C C . PHE A 1 157 ? 8.715 23.667 -28.041 1.00 67.00 157 PHE A C 1
ATOM 1224 O O . PHE A 1 157 ? 9.039 24.362 -29.001 1.00 67.00 157 PHE A O 1
ATOM 1231 N N . VAL A 1 158 ? 9.490 22.677 -27.591 1.00 79.25 158 VAL A N 1
ATOM 1232 C CA . VAL A 1 158 ? 10.801 22.357 -28.176 1.00 79.25 158 VAL A CA 1
ATOM 1233 C C . VAL A 1 158 ? 10.764 20.927 -28.685 1.00 79.25 158 VAL A C 1
ATOM 1235 O O . VAL A 1 158 ? 10.430 20.015 -27.934 1.00 79.25 158 VAL A O 1
ATOM 1238 N N . GLU A 1 159 ? 11.078 20.749 -29.966 1.00 82.06 159 GLU A N 1
ATOM 1239 C CA . GLU A 1 159 ? 11.326 19.430 -30.535 1.00 82.06 159 GLU A CA 1
ATOM 1240 C C . GLU A 1 159 ? 12.614 18.877 -29.927 1.00 82.06 159 GLU A C 1
ATOM 1242 O O . GLU A 1 159 ? 13.702 19.397 -30.174 1.00 82.06 159 GLU A O 1
ATOM 1247 N N . THR A 1 160 ? 12.480 17.846 -29.099 1.00 88.38 160 THR A N 1
ATOM 1248 C CA . THR A 1 160 ? 13.608 17.157 -28.479 1.00 88.38 160 THR A CA 1
ATOM 1249 C C . THR A 1 160 ? 13.505 15.670 -28.764 1.00 88.38 160 THR A C 1
ATOM 1251 O O . THR A 1 160 ? 12.429 15.080 -28.688 1.00 88.38 160 THR A O 1
ATOM 1254 N N . SER A 1 161 ? 14.632 15.052 -29.096 1.00 89.56 161 SER A N 1
ATOM 1255 C CA . SER A 1 161 ? 14.766 13.593 -29.165 1.00 89.56 161 SER A CA 1
ATOM 1256 C C . SER A 1 161 ? 14.953 12.959 -27.787 1.00 89.56 161 SER A C 1
ATOM 1258 O O . SER A 1 161 ? 15.038 11.742 -27.677 1.00 89.56 161 SER A O 1
ATOM 1260 N N . GLU A 1 162 ? 15.016 13.783 -26.741 1.00 91.75 162 GLU A N 1
ATOM 1261 C CA . GLU A 1 162 ? 15.191 13.382 -25.352 1.00 91.75 162 GLU A CA 1
ATOM 1262 C C . GLU A 1 162 ? 14.033 13.910 -24.507 1.00 91.75 162 GLU A C 1
ATOM 1264 O O . GLU A 1 162 ? 13.582 15.051 -24.671 1.00 91.75 162 GLU A O 1
ATOM 1269 N N . LEU A 1 163 ? 13.554 13.076 -23.592 1.00 91.44 163 LEU A N 1
ATOM 1270 C CA . LEU A 1 163 ? 12.490 13.402 -22.659 1.00 91.44 163 LEU A CA 1
ATOM 1271 C C . LEU A 1 163 ? 12.797 12.779 -21.297 1.00 91.44 163 LEU A C 1
ATOM 1273 O O . LEU A 1 163 ? 13.168 11.614 -21.204 1.00 91.44 163 LEU A O 1
ATOM 1277 N N . ALA A 1 164 ? 12.603 13.558 -20.238 1.00 91.00 164 ALA A N 1
ATOM 1278 C CA . ALA A 1 164 ? 12.773 13.113 -18.862 1.00 91.00 164 ALA A CA 1
ATOM 1279 C C . ALA A 1 164 ? 11.432 13.172 -18.124 1.00 91.00 164 ALA A C 1
ATOM 1281 O O . ALA A 1 164 ? 10.717 14.175 -18.197 1.00 91.00 164 ALA A O 1
ATOM 1282 N N . ALA A 1 165 ? 11.111 12.102 -17.406 1.00 90.12 165 ALA A N 1
ATOM 1283 C CA . ALA A 1 165 ? 9.885 11.942 -16.643 1.00 90.12 165 ALA A CA 1
ATOM 1284 C C . ALA A 1 165 ? 10.212 11.671 -15.175 1.00 90.12 165 ALA A C 1
ATOM 1286 O O . ALA A 1 165 ? 10.791 10.637 -14.8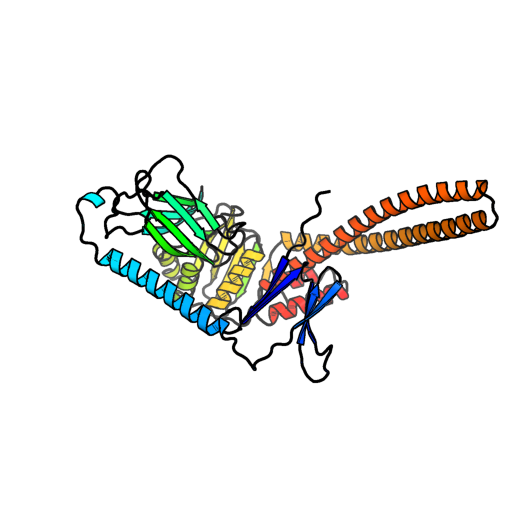55 1.00 90.12 165 ALA A O 1
ATOM 1287 N N . TYR A 1 166 ? 9.821 12.570 -14.275 1.00 90.25 166 TYR A N 1
ATOM 1288 C CA . TYR A 1 166 ? 10.029 12.360 -12.842 1.00 90.25 166 TYR A CA 1
ATOM 1289 C C . TYR A 1 166 ? 8.893 11.523 -12.260 1.00 90.25 166 TYR A C 1
ATOM 1291 O O . TYR A 1 166 ? 7.717 11.846 -12.445 1.00 90.25 166 TYR A O 1
ATOM 1299 N N . ILE A 1 167 ? 9.250 10.446 -11.566 1.00 89.44 167 ILE A N 1
ATOM 1300 C CA . ILE A 1 167 ? 8.313 9.486 -10.987 1.00 89.44 167 ILE A CA 1
ATOM 1301 C C . ILE A 1 167 ? 8.518 9.494 -9.474 1.00 89.44 167 ILE A C 1
ATOM 1303 O O . ILE A 1 167 ? 9.634 9.335 -8.998 1.00 89.44 167 ILE A O 1
ATOM 1307 N N . CYS A 1 168 ? 7.441 9.640 -8.705 1.00 86.06 168 CYS A N 1
ATOM 1308 C CA . CYS A 1 168 ? 7.492 9.586 -7.243 1.00 86.06 168 CYS A CA 1
ATOM 1309 C C . CYS A 1 168 ? 6.539 8.496 -6.737 1.00 86.06 168 CYS A C 1
ATOM 1311 O O . CYS A 1 168 ? 5.385 8.805 -6.427 1.00 86.06 168 CYS A O 1
ATOM 1313 N N . PRO A 1 169 ? 6.981 7.226 -6.671 1.00 87.62 169 PRO A N 1
ATOM 1314 C CA . PRO A 1 169 ? 6.162 6.141 -6.144 1.00 87.62 169 PRO A CA 1
ATOM 1315 C C . PRO A 1 169 ? 5.775 6.417 -4.687 1.00 87.62 169 PRO A C 1
ATOM 1317 O O . PRO A 1 169 ? 6.610 6.820 -3.877 1.00 87.62 169 PRO A O 1
ATOM 1320 N N . GLY A 1 170 ? 4.508 6.192 -4.330 1.00 84.94 170 GLY A N 1
ATOM 1321 C CA . GLY A 1 170 ? 4.042 6.390 -2.951 1.00 84.94 170 GLY A CA 1
ATOM 1322 C C . GLY A 1 170 ? 4.519 5.303 -1.979 1.00 84.94 170 GLY A C 1
ATOM 1323 O O . GLY A 1 170 ? 4.575 5.536 -0.772 1.00 84.94 170 GLY A O 1
ATOM 1324 N N . LYS A 1 171 ? 4.858 4.117 -2.494 1.00 87.50 171 LYS A N 1
ATOM 1325 C CA . LYS A 1 171 ? 5.243 2.925 -1.729 1.00 87.50 171 LYS A CA 1
ATOM 1326 C C . LYS A 1 171 ? 6.371 2.175 -2.433 1.00 87.50 171 LYS A C 1
ATOM 1328 O O . LYS A 1 171 ? 6.507 2.281 -3.649 1.00 87.50 171 LYS A O 1
ATOM 1333 N N . ASP A 1 172 ? 7.105 1.380 -1.662 1.00 90.81 172 ASP A N 1
ATOM 1334 C CA . ASP A 1 172 ? 8.144 0.486 -2.174 1.00 90.81 172 ASP A CA 1
ATOM 1335 C C . ASP A 1 172 ? 7.492 -0.758 -2.784 1.00 90.81 172 ASP A C 1
ATOM 1337 O O . ASP A 1 172 ? 7.080 -1.682 -2.077 1.00 90.81 172 ASP A O 1
ATOM 1341 N N . MET A 1 173 ? 7.326 -0.756 -4.104 1.00 89.62 173 MET A N 1
ATOM 1342 C CA . MET A 1 173 ? 6.715 -1.855 -4.847 1.00 89.62 173 MET A CA 1
ATOM 1343 C C . MET A 1 173 ? 7.398 -2.039 -6.196 1.00 89.62 173 MET A C 1
ATOM 1345 O O . MET A 1 173 ? 7.826 -1.075 -6.824 1.00 89.62 173 MET A O 1
ATOM 1349 N N . MET A 1 174 ? 7.505 -3.296 -6.618 1.00 91.75 174 MET A N 1
ATOM 1350 C CA . MET A 1 174 ? 7.989 -3.642 -7.948 1.00 91.75 174 MET A CA 1
ATOM 1351 C C . MET A 1 174 ? 6.810 -3.584 -8.920 1.00 91.75 174 MET A C 1
ATOM 1353 O O . MET A 1 174 ? 5.802 -4.251 -8.682 1.00 91.75 174 MET A O 1
ATOM 1357 N N . THR A 1 175 ? 6.934 -2.793 -9.984 1.00 92.44 175 THR A N 1
ATOM 1358 C CA . THR A 1 175 ? 5.850 -2.569 -10.955 1.00 92.44 175 THR A CA 1
ATOM 1359 C C . THR A 1 175 ? 6.406 -2.460 -12.367 1.00 92.44 175 THR A C 1
ATOM 1361 O O . THR A 1 175 ? 7.440 -1.831 -12.582 1.00 92.44 175 THR A O 1
ATOM 1364 N N . ASP A 1 176 ? 5.684 -2.998 -13.345 1.00 93.94 176 ASP A N 1
ATOM 1365 C CA . ASP A 1 176 ? 6.003 -2.805 -14.757 1.00 93.94 176 ASP A CA 1
ATOM 1366 C C . ASP A 1 176 ? 5.510 -1.439 -15.254 1.00 93.94 176 ASP A C 1
ATOM 1368 O O . ASP A 1 176 ? 4.342 -1.073 -15.115 1.00 93.94 176 ASP A O 1
ATOM 1372 N N . LEU A 1 177 ? 6.418 -0.674 -15.854 1.00 94.56 177 LEU A N 1
ATOM 1373 C CA . LEU A 1 177 ? 6.132 0.569 -16.557 1.00 94.56 177 LEU A CA 1
ATOM 1374 C C . LEU A 1 177 ? 5.961 0.249 -18.041 1.00 94.56 177 LEU A C 1
ATOM 1376 O O . LEU A 1 177 ? 6.944 0.010 -18.747 1.00 94.56 177 LEU A O 1
ATOM 1380 N N . HIS A 1 178 ? 4.724 0.272 -18.533 1.00 96.19 178 HIS A N 1
ATOM 1381 C CA . HIS A 1 178 ? 4.449 0.154 -19.964 1.00 96.19 178 HIS A CA 1
ATOM 1382 C C . HIS A 1 178 ? 4.447 1.543 -20.591 1.00 96.19 178 HIS A C 1
ATOM 1384 O O . HIS A 1 178 ? 3.580 2.371 -20.316 1.00 96.19 178 HIS A O 1
ATOM 1390 N N . ILE A 1 179 ? 5.432 1.813 -21.433 1.00 95.88 179 ILE A N 1
ATOM 1391 C CA . ILE A 1 179 ? 5.699 3.142 -21.967 1.00 95.88 179 ILE A CA 1
ATOM 1392 C C . ILE A 1 179 ? 5.404 3.126 -23.462 1.00 95.88 179 ILE A C 1
ATOM 1394 O O . ILE A 1 179 ? 5.954 2.322 -24.214 1.00 95.88 179 ILE A O 1
ATOM 1398 N N . LYS A 1 180 ? 4.541 4.043 -23.895 1.00 96.25 180 LYS A N 1
ATOM 1399 C CA . LYS A 1 180 ? 4.233 4.298 -25.302 1.00 96.25 180 LYS A CA 1
ATOM 1400 C C . LYS A 1 180 ? 4.769 5.667 -25.683 1.00 96.25 180 LYS A C 1
ATOM 1402 O O . LYS A 1 180 ? 4.274 6.684 -25.196 1.00 96.25 180 LYS A O 1
ATOM 1407 N N . VAL A 1 181 ? 5.777 5.697 -26.544 1.00 95.12 181 VAL A N 1
ATOM 1408 C CA . VAL A 1 181 ? 6.431 6.930 -26.992 1.00 95.12 181 VAL A CA 1
ATOM 1409 C C . VAL A 1 181 ? 5.982 7.244 -28.410 1.00 95.12 181 VAL A C 1
ATOM 1411 O O . VAL A 1 181 ? 6.206 6.461 -29.329 1.00 95.12 181 VAL A O 1
ATOM 1414 N N . LEU A 1 182 ? 5.337 8.394 -28.581 1.00 93.25 182 LEU A N 1
ATOM 1415 C CA . LEU A 1 182 ? 4.921 8.919 -29.871 1.00 93.25 182 LEU A CA 1
ATOM 1416 C C . LEU A 1 182 ? 6.069 9.739 -30.450 1.00 93.25 182 LEU A C 1
ATOM 1418 O O . LEU A 1 182 ? 6.458 10.763 -29.887 1.00 93.25 182 LEU A O 1
ATOM 1422 N N . VAL A 1 183 ? 6.593 9.293 -31.583 1.00 91.94 183 VAL A N 1
ATOM 1423 C CA . VAL A 1 183 ? 7.779 9.850 -32.228 1.00 91.94 183 VAL A CA 1
ATOM 1424 C C . VAL A 1 183 ? 7.412 10.342 -33.625 1.00 91.94 183 VAL A C 1
ATOM 1426 O O . VAL A 1 183 ? 6.683 9.674 -34.364 1.00 91.94 183 VAL A O 1
ATOM 1429 N N . GLY A 1 184 ? 7.915 11.520 -33.990 1.00 88.69 184 GLY A N 1
ATOM 1430 C CA . GLY A 1 184 ? 7.751 12.095 -35.322 1.00 88.69 184 GLY A CA 1
ATOM 1431 C C . GLY A 1 184 ? 7.775 13.621 -35.316 1.00 88.69 184 GLY A C 1
ATOM 1432 O O . GLY A 1 184 ? 7.506 14.263 -34.302 1.00 88.69 184 GLY A O 1
ATOM 1433 N N . PHE A 1 185 ? 8.102 14.202 -36.469 1.00 85.00 185 PHE A N 1
ATOM 1434 C CA . PHE A 1 185 ? 8.237 15.650 -36.642 1.00 85.00 185 PHE A CA 1
ATOM 1435 C C . PHE A 1 185 ? 6.903 16.396 -36.507 1.00 85.00 185 PHE A C 1
ATOM 1437 O O . PHE A 1 185 ? 5.852 15.868 -36.868 1.00 85.00 185 PHE A O 1
ATOM 1444 N N . SER A 1 186 ? 6.930 17.666 -36.080 1.00 81.25 186 SER A N 1
ATOM 1445 C CA . SER A 1 186 ? 5.709 18.462 -35.839 1.00 81.25 186 SER A CA 1
ATOM 1446 C C . SER A 1 186 ? 4.802 18.635 -37.060 1.00 81.25 186 SER A C 1
ATOM 1448 O O . SER A 1 186 ? 3.610 18.900 -36.913 1.00 81.25 186 SER A O 1
ATOM 1450 N N . TYR A 1 187 ? 5.348 18.519 -38.270 1.00 80.94 187 TYR A N 1
ATOM 1451 C CA . TYR A 1 187 ? 4.589 18.629 -39.516 1.00 80.94 187 TYR A CA 1
ATOM 1452 C C . TYR A 1 187 ? 4.025 17.281 -40.004 1.00 80.94 187 TYR A C 1
ATOM 1454 O O . TYR A 1 187 ? 3.250 17.257 -40.964 1.00 80.94 187 TYR A O 1
ATOM 1462 N N . ALA A 1 188 ? 4.393 16.164 -39.368 1.00 79.75 188 ALA A N 1
ATOM 1463 C CA . ALA A 1 188 ? 3.877 14.846 -39.703 1.00 79.75 188 ALA A CA 1
ATOM 1464 C C . ALA A 1 188 ? 2.436 14.687 -39.190 1.00 79.75 188 ALA A C 1
ATOM 1466 O O . ALA A 1 188 ? 2.109 15.016 -38.051 1.00 79.75 188 ALA A O 1
ATOM 1467 N N . LYS A 1 189 ? 1.549 14.165 -40.043 1.00 77.88 189 LYS A N 1
ATOM 1468 C CA . LYS A 1 189 ? 0.147 13.873 -39.678 1.00 77.88 189 LYS A CA 1
ATOM 1469 C C . LYS A 1 189 ? -0.022 12.517 -38.992 1.00 77.88 189 LYS A C 1
ATOM 1471 O O . LYS A 1 189 ? -1.059 12.267 -38.386 1.00 77.88 189 LYS A O 1
ATOM 1476 N N . GLN A 1 190 ? 0.968 11.645 -39.139 1.00 82.12 190 GLN A N 1
ATOM 1477 C CA . GLN A 1 190 ? 1.025 10.318 -38.544 1.00 82.12 190 GLN A CA 1
ATOM 1478 C C . GLN A 1 190 ? 2.329 10.223 -37.758 1.00 82.12 190 GLN A C 1
ATOM 1480 O O . GLN A 1 190 ? 3.373 10.653 -38.243 1.00 82.12 190 GLN A O 1
ATOM 1485 N N . LEU A 1 191 ? 2.240 9.701 -36.540 1.00 87.31 191 LEU A N 1
ATOM 1486 C CA . LEU A 1 191 ? 3.373 9.493 -35.644 1.00 87.31 191 LEU A CA 1
ATOM 1487 C C . LEU A 1 191 ? 3.571 7.992 -35.465 1.00 87.31 191 LEU A C 1
ATOM 1489 O O . LEU A 1 191 ? 2.600 7.232 -35.489 1.00 87.31 191 LEU A O 1
ATOM 1493 N N . HIS A 1 192 ? 4.813 7.579 -35.251 1.00 89.94 192 HIS A N 1
ATOM 1494 C CA . HIS A 1 192 ? 5.111 6.206 -34.867 1.00 89.94 192 HIS A CA 1
ATOM 1495 C C . HIS A 1 192 ? 4.978 6.058 -33.356 1.00 89.94 192 HIS A C 1
ATOM 1497 O O . HIS A 1 192 ? 5.324 6.970 -32.606 1.00 89.94 192 HIS A O 1
ATOM 1503 N N . VAL A 1 193 ? 4.479 4.907 -32.910 1.00 93.81 193 VAL A N 1
ATOM 1504 C CA . VAL A 1 193 ? 4.376 4.573 -31.489 1.00 93.81 193 VAL A CA 1
ATOM 1505 C C . VAL A 1 193 ? 5.373 3.466 -31.195 1.00 93.81 193 VAL A C 1
ATOM 1507 O O . VAL A 1 193 ? 5.223 2.354 -31.692 1.00 93.81 193 VAL A O 1
ATOM 1510 N N . PHE A 1 194 ? 6.386 3.779 -30.396 1.00 94.56 194 PHE A N 1
ATOM 1511 C CA . PHE A 1 194 ? 7.284 2.780 -29.832 1.00 94.56 194 PHE A CA 1
ATOM 1512 C C . PHE A 1 194 ? 6.733 2.322 -28.487 1.00 94.56 194 PHE A C 1
ATOM 1514 O O . PHE A 1 194 ? 6.388 3.150 -27.643 1.00 94.56 194 PHE A O 1
ATOM 1521 N N . GLU A 1 195 ? 6.656 1.011 -28.292 1.00 95.69 195 GLU A N 1
ATOM 1522 C CA . GLU A 1 195 ? 6.227 0.405 -27.036 1.00 95.69 195 GLU A CA 1
ATOM 1523 C C . GLU A 1 195 ? 7.436 -0.237 -26.353 1.00 95.69 195 GLU A C 1
ATOM 1525 O O . GLU A 1 195 ? 8.127 -1.066 -26.943 1.00 95.69 195 GLU A O 1
ATOM 1530 N N . VAL A 1 196 ? 7.704 0.158 -25.110 1.00 95.19 196 VAL A N 1
ATOM 1531 C CA . VAL A 1 196 ? 8.768 -0.415 -24.282 1.00 95.19 196 VAL A CA 1
ATOM 1532 C C . VAL A 1 196 ? 8.218 -0.696 -22.892 1.00 95.19 196 VAL A C 1
ATOM 1534 O O . VAL A 1 196 ? 7.432 0.080 -22.357 1.00 95.19 196 VAL A O 1
ATOM 1537 N N . THR A 1 197 ? 8.618 -1.821 -22.308 1.00 95.12 197 THR A N 1
ATOM 1538 C CA . THR A 1 197 ? 8.297 -2.141 -20.914 1.00 95.12 197 THR A CA 1
ATOM 1539 C C . THR A 1 197 ? 9.576 -2.085 -20.095 1.00 95.12 197 THR A C 1
ATOM 1541 O O . THR A 1 197 ? 10.589 -2.669 -20.484 1.00 95.12 197 THR A O 1
ATOM 1544 N N . LYS A 1 198 ? 9.541 -1.361 -18.976 1.00 94.00 198 LYS A N 1
ATOM 1545 C CA . LYS A 1 198 ? 10.638 -1.303 -18.007 1.00 94.00 198 LYS A CA 1
ATOM 1546 C C . LYS A 1 198 ? 10.126 -1.655 -16.627 1.00 94.00 198 LYS A C 1
ATOM 1548 O O . LYS A 1 198 ? 9.109 -1.133 -16.198 1.00 94.00 198 LYS A O 1
ATOM 1553 N N . VAL A 1 199 ? 10.859 -2.508 -15.932 1.00 93.56 199 VAL A N 1
ATOM 1554 C CA . VAL A 1 199 ? 10.548 -2.870 -14.553 1.00 93.56 199 VAL A CA 1
ATOM 1555 C C . VAL A 1 199 ? 11.055 -1.762 -13.638 1.00 93.56 199 VAL A C 1
ATOM 1557 O O . VAL A 1 199 ? 12.221 -1.379 -13.721 1.00 93.56 199 VAL A O 1
ATOM 1560 N N . LEU A 1 200 ? 10.187 -1.255 -12.769 1.00 93.94 200 LEU A N 1
ATOM 1561 C CA . LEU A 1 200 ? 10.568 -0.395 -11.659 1.00 93.94 200 LEU A CA 1
ATOM 1562 C C . LEU A 1 200 ? 10.949 -1.278 -10.456 1.00 93.94 200 LEU A C 1
ATOM 1564 O O . LEU A 1 200 ? 10.088 -2.018 -9.972 1.00 93.94 200 LEU A O 1
ATOM 1568 N N . PRO A 1 201 ? 12.200 -1.218 -9.960 1.00 94.06 201 PRO A N 1
ATOM 1569 C CA . PRO A 1 201 ? 12.620 -1.978 -8.784 1.00 94.06 201 PRO A CA 1
ATOM 1570 C C . PRO A 1 201 ? 11.850 -1.593 -7.515 1.00 94.06 201 PRO A C 1
ATOM 1572 O O . PRO A 1 201 ? 11.419 -0.450 -7.359 1.00 94.06 201 PRO A O 1
ATOM 1575 N N . ARG A 1 202 ? 11.736 -2.532 -6.563 1.00 93.56 202 ARG A N 1
ATOM 1576 C CA . ARG A 1 202 ? 10.969 -2.338 -5.317 1.00 93.56 202 ARG A CA 1
ATOM 1577 C C . ARG A 1 202 ? 11.440 -1.123 -4.509 1.00 93.56 202 ARG A C 1
ATOM 1579 O O . ARG A 1 202 ? 10.605 -0.376 -4.012 1.00 93.56 202 ARG A O 1
ATOM 1586 N N . PHE A 1 203 ? 12.751 -0.914 -4.408 1.00 94.31 203 PHE A N 1
ATOM 1587 C CA . PHE A 1 203 ? 13.382 0.166 -3.643 1.00 94.31 203 PHE A CA 1
ATOM 1588 C C . PHE A 1 203 ? 13.985 1.235 -4.571 1.00 94.31 203 PHE A C 1
ATOM 1590 O O . PHE A 1 203 ? 15.040 1.806 -4.297 1.00 94.31 203 PHE A O 1
ATOM 1597 N N . ALA A 1 204 ? 13.298 1.550 -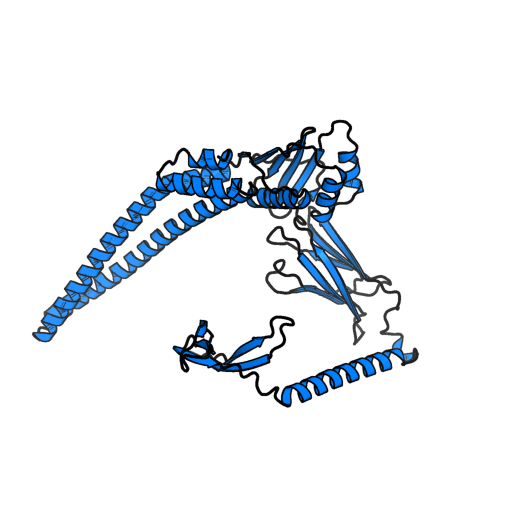5.673 1.00 92.62 204 ALA A N 1
ATOM 1598 C CA . ALA A 1 204 ? 13.755 2.520 -6.670 1.00 92.62 204 ALA A CA 1
ATOM 1599 C C . ALA A 1 204 ? 13.926 3.962 -6.151 1.00 92.62 204 ALA A C 1
ATOM 1601 O O . ALA A 1 204 ? 14.511 4.789 -6.842 1.00 92.62 204 ALA A O 1
ATOM 1602 N N . THR A 1 205 ? 13.418 4.300 -4.960 1.00 92.31 205 THR A N 1
ATOM 1603 C CA . THR A 1 205 ? 13.576 5.642 -4.370 1.00 92.31 205 THR A CA 1
ATOM 1604 C C . THR A 1 205 ? 14.827 5.800 -3.506 1.00 92.31 205 THR A C 1
ATOM 1606 O O . THR A 1 205 ? 15.021 6.871 -2.933 1.00 92.31 205 THR A O 1
ATOM 1609 N N . TYR A 1 206 ? 15.641 4.756 -3.353 1.00 93.62 206 TYR A N 1
ATOM 1610 C CA . TYR A 1 206 ? 16.818 4.762 -2.485 1.00 93.62 206 TYR A CA 1
ATOM 1611 C C . TYR A 1 206 ? 18.088 4.978 -3.305 1.00 93.62 206 TYR A C 1
ATOM 1613 O O . TYR A 1 206 ? 18.489 4.122 -4.089 1.00 93.62 206 TYR A O 1
ATOM 1621 N N . LEU A 1 207 ? 18.712 6.139 -3.118 1.00 92.31 207 LEU A N 1
ATOM 1622 C CA . LEU A 1 207 ? 19.928 6.543 -3.816 1.00 92.31 207 LEU A CA 1
ATOM 1623 C C . LEU A 1 207 ? 21.152 6.064 -3.049 1.00 92.31 207 LEU A C 1
ATOM 1625 O O . LEU A 1 207 ? 21.271 6.370 -1.867 1.00 92.31 207 LEU A O 1
ATOM 1629 N N . TYR A 1 208 ? 22.063 5.350 -3.706 1.00 92.00 208 TYR A N 1
ATOM 1630 C CA . TYR A 1 208 ? 23.344 4.983 -3.104 1.00 92.00 208 TYR A CA 1
ATOM 1631 C C . TYR A 1 208 ? 24.158 6.225 -2.724 1.00 92.00 208 TYR A C 1
ATOM 1633 O O . TYR A 1 208 ? 24.218 7.199 -3.475 1.00 92.00 208 TYR A O 1
ATOM 1641 N N . MET A 1 209 ? 24.796 6.173 -1.557 1.00 88.50 209 MET A N 1
ATOM 1642 C CA . MET A 1 209 ? 25.643 7.239 -1.034 1.00 88.50 209 MET A CA 1
ATOM 1643 C C . MET A 1 209 ? 26.939 6.647 -0.486 1.00 88.50 209 MET A C 1
ATOM 1645 O O . MET A 1 209 ? 26.898 5.694 0.285 1.00 88.50 209 MET A O 1
ATOM 1649 N N . ASP A 1 210 ? 28.080 7.276 -0.775 1.00 85.12 210 ASP A N 1
ATOM 1650 C CA . ASP A 1 210 ? 29.356 6.860 -0.171 1.00 85.12 210 ASP A CA 1
ATOM 1651 C C . ASP A 1 210 ? 29.408 7.164 1.332 1.00 85.12 210 ASP A C 1
ATOM 1653 O O . ASP A 1 210 ? 30.041 6.448 2.100 1.00 85.12 210 ASP A O 1
ATOM 1657 N N . ASN A 1 211 ? 28.755 8.248 1.761 1.00 85.31 211 ASN A N 1
ATOM 1658 C CA . ASN A 1 211 ? 28.694 8.661 3.159 1.00 85.31 211 ASN A CA 1
ATOM 1659 C C . ASN A 1 211 ? 27.349 9.320 3.482 1.00 85.31 211 ASN A C 1
ATOM 1661 O O . ASN A 1 211 ? 26.833 10.132 2.709 1.00 85.31 211 ASN A O 1
ATOM 1665 N N . LEU A 1 212 ? 26.822 9.026 4.672 1.00 84.56 212 LEU A N 1
ATOM 1666 C CA . LEU A 1 212 ? 25.661 9.710 5.239 1.00 84.56 212 LEU A CA 1
ATOM 1667 C C . LEU A 1 212 ? 26.105 10.839 6.171 1.00 84.56 212 LEU A C 1
ATOM 1669 O O . LEU A 1 212 ? 27.098 10.722 6.885 1.00 84.56 212 LEU A O 1
ATOM 1673 N N . LYS A 1 213 ? 25.350 11.943 6.173 1.00 78.62 213 LYS A N 1
ATOM 1674 C CA . LYS A 1 213 ? 25.588 13.072 7.090 1.00 78.62 213 LYS A CA 1
ATOM 1675 C C . LYS A 1 213 ? 25.210 12.726 8.530 1.00 78.62 213 LYS A C 1
ATOM 1677 O O . LYS A 1 213 ? 25.905 13.133 9.454 1.00 78.62 213 LYS A O 1
ATOM 1682 N N . GLU A 1 214 ? 24.114 11.993 8.697 1.00 82.12 214 GLU A N 1
ATOM 1683 C CA . GLU A 1 214 ? 23.584 11.542 9.981 1.00 82.12 214 GLU A CA 1
ATOM 1684 C C . GLU A 1 214 ? 23.141 10.087 9.839 1.00 82.12 214 GLU A C 1
ATOM 1686 O O . GLU A 1 214 ? 22.448 9.732 8.881 1.00 82.12 214 GLU A O 1
ATOM 1691 N N . GLU A 1 215 ? 23.561 9.238 10.776 1.00 85.12 215 GLU A N 1
ATOM 1692 C CA . GLU A 1 215 ? 23.130 7.844 10.805 1.00 85.12 215 GLU A CA 1
ATOM 1693 C C . GLU A 1 215 ? 21.779 7.707 11.528 1.00 85.12 215 GLU A C 1
ATOM 1695 O O . GLU A 1 215 ? 21.552 8.376 12.544 1.00 85.12 215 GLU A O 1
ATOM 1700 N N . PRO A 1 216 ? 20.872 6.840 11.040 1.00 89.31 216 PRO A N 1
ATOM 1701 C CA . PRO A 1 216 ? 19.587 6.605 11.688 1.00 89.31 216 PRO A CA 1
ATOM 1702 C C . PRO A 1 216 ? 19.764 6.035 13.097 1.00 89.31 216 PRO A C 1
ATOM 1704 O O . PRO A 1 216 ? 20.571 5.133 13.319 1.00 89.31 216 PRO A O 1
ATOM 1707 N N . GLN A 1 217 ? 18.962 6.521 14.045 1.00 89.00 217 GLN A N 1
ATOM 1708 C CA . GLN A 1 217 ? 18.971 6.011 15.422 1.00 89.00 217 GLN A CA 1
ATOM 1709 C C . GLN A 1 217 ? 18.239 4.672 15.547 1.00 89.00 217 GLN A C 1
ATOM 1711 O O . GLN A 1 217 ? 18.529 3.889 16.452 1.00 89.00 217 GLN A O 1
ATOM 1716 N N . SER A 1 218 ? 17.267 4.432 14.664 1.00 93.12 218 SER A N 1
ATOM 1717 C CA . SER A 1 218 ? 16.455 3.220 14.692 1.00 93.12 218 SER A CA 1
ATOM 1718 C C . SER A 1 218 ? 17.083 2.118 13.850 1.00 93.12 218 SER A C 1
ATOM 1720 O O . SER A 1 218 ? 17.659 2.380 12.790 1.00 93.12 218 SER A O 1
ATOM 1722 N N . TYR A 1 219 ? 16.967 0.881 14.322 1.00 93.19 219 TYR A N 1
ATOM 1723 C CA . TYR A 1 219 ? 17.581 -0.265 13.666 1.00 93.19 219 TYR A CA 1
ATOM 1724 C C . TYR A 1 219 ? 16.843 -1.573 13.938 1.00 93.19 219 TYR A C 1
ATOM 1726 O O . TYR A 1 219 ? 16.084 -1.704 14.900 1.00 93.19 219 TYR A O 1
ATOM 1734 N N . VAL A 1 220 ? 17.110 -2.557 13.087 1.00 94.44 220 VAL A N 1
ATOM 1735 C CA . VAL A 1 220 ? 16.674 -3.944 13.226 1.00 94.44 220 VAL A CA 1
ATOM 1736 C C . VAL A 1 220 ? 17.891 -4.840 13.107 1.00 94.44 220 VAL A C 1
ATOM 1738 O O . VAL A 1 220 ? 18.630 -4.763 12.129 1.00 94.44 220 VAL A O 1
ATOM 1741 N N . GLU A 1 221 ? 18.073 -5.689 14.105 1.00 93.62 221 GLU A N 1
ATOM 1742 C CA . GLU A 1 221 ? 19.125 -6.691 14.191 1.00 93.62 221 GLU A CA 1
ATOM 1743 C C . GLU A 1 221 ? 18.514 -8.084 14.065 1.00 93.62 221 GLU A C 1
ATOM 1745 O O . GLU A 1 221 ? 17.502 -8.408 14.694 1.00 93.62 221 GLU A O 1
ATOM 1750 N N . PHE A 1 222 ? 19.134 -8.923 13.251 1.00 92.00 222 PHE A N 1
ATOM 1751 C CA . PHE A 1 222 ? 18.766 -10.323 13.095 1.00 92.00 222 PHE A CA 1
ATOM 1752 C C . PHE A 1 222 ? 19.997 -11.130 12.705 1.00 92.00 222 PHE A C 1
ATOM 1754 O O . PHE A 1 222 ? 20.969 -10.595 12.179 1.00 92.00 222 PHE A O 1
ATOM 1761 N N . ASP A 1 223 ? 19.953 -12.429 12.965 1.00 89.12 223 ASP A N 1
ATOM 1762 C CA . ASP A 1 223 ? 21.029 -13.344 12.608 1.00 89.12 223 ASP A CA 1
ATOM 1763 C C . ASP A 1 223 ? 20.504 -14.353 11.590 1.00 89.12 223 ASP A C 1
ATOM 1765 O O . ASP A 1 223 ? 19.489 -15.016 11.820 1.00 89.12 223 ASP A O 1
ATOM 1769 N N . LEU A 1 224 ? 21.186 -14.444 10.451 1.00 83.94 224 LEU A N 1
ATOM 1770 C CA . LEU A 1 224 ? 20.889 -15.430 9.419 1.00 83.94 224 LEU A CA 1
ATOM 1771 C C . LEU A 1 224 ? 21.407 -16.824 9.812 1.00 83.94 224 LEU A C 1
ATOM 1773 O O . LEU A 1 224 ? 20.946 -17.823 9.268 1.00 83.94 224 LEU A O 1
ATOM 1777 N N . GLY A 1 225 ? 22.364 -16.915 10.746 1.00 78.81 225 GLY A N 1
ATOM 1778 C CA . GLY A 1 225 ? 23.015 -18.161 11.169 1.00 78.81 225 GLY A CA 1
ATOM 1779 C C . GLY A 1 225 ? 23.979 -18.750 10.131 1.00 78.81 225 GLY A C 1
ATOM 1780 O O . GLY A 1 225 ? 24.634 -19.763 10.385 1.00 78.81 225 GLY A O 1
ATOM 1781 N N . PHE A 1 226 ? 24.080 -18.122 8.962 1.00 78.75 226 PHE A N 1
ATOM 1782 C CA . PHE A 1 226 ? 25.030 -18.426 7.903 1.00 78.75 226 PHE A CA 1
ATOM 1783 C C . PHE A 1 226 ? 25.449 -17.131 7.210 1.00 78.75 226 PHE A C 1
ATOM 1785 O O . PHE A 1 226 ? 24.724 -16.135 7.214 1.00 78.75 226 PHE A O 1
ATOM 1792 N N . ARG A 1 227 ? 26.619 -17.152 6.572 1.00 77.69 227 ARG A N 1
ATOM 1793 C CA . ARG A 1 227 ? 27.028 -16.058 5.695 1.00 77.69 227 ARG A CA 1
ATOM 1794 C C . ARG A 1 227 ? 26.278 -16.187 4.364 1.00 77.69 227 ARG A C 1
ATOM 1796 O O . ARG A 1 227 ? 26.431 -17.229 3.724 1.00 77.69 227 ARG A O 1
ATOM 1803 N N . PRO A 1 228 ? 25.487 -15.185 3.941 1.00 73.44 228 PRO A N 1
ATOM 1804 C CA . PRO A 1 228 ? 24.811 -15.241 2.653 1.00 73.44 228 PRO A CA 1
ATOM 1805 C C . PRO A 1 228 ? 25.839 -15.312 1.520 1.00 73.44 228 PRO A C 1
ATOM 1807 O O . PRO A 1 228 ? 26.896 -14.683 1.587 1.00 73.44 228 PRO A O 1
ATOM 1810 N N . ASP A 1 229 ? 25.526 -16.086 0.479 1.00 80.19 229 ASP A N 1
ATOM 1811 C CA . ASP A 1 229 ? 26.347 -16.142 -0.729 1.00 80.19 229 ASP A CA 1
ATOM 1812 C C . ASP A 1 229 ? 26.460 -14.721 -1.308 1.00 80.19 229 ASP A C 1
ATOM 1814 O O . ASP A 1 229 ? 25.446 -14.151 -1.719 1.00 80.19 229 ASP A O 1
ATOM 1818 N N . ASN A 1 230 ? 27.677 -14.159 -1.356 1.00 78.50 230 ASN A N 1
ATOM 1819 C CA . ASN A 1 230 ? 27.921 -12.786 -1.828 1.00 78.50 230 ASN A CA 1
ATOM 1820 C C . ASN A 1 230 ? 27.229 -12.513 -3.180 1.00 78.50 230 ASN A C 1
ATOM 1822 O O . ASN A 1 230 ? 26.626 -11.461 -3.358 1.00 78.50 230 ASN A O 1
ATOM 1826 N N . LEU A 1 231 ? 27.256 -13.492 -4.095 1.00 81.31 231 LEU A N 1
ATOM 1827 C CA . LEU A 1 231 ? 26.631 -13.390 -5.415 1.00 81.31 231 LEU A CA 1
ATOM 1828 C C . LEU A 1 231 ? 25.105 -13.226 -5.329 1.00 81.31 231 LEU A C 1
ATOM 1830 O O . LEU A 1 231 ? 24.561 -12.303 -5.915 1.00 81.31 231 LEU A O 1
ATOM 1834 N N . LYS A 1 232 ? 24.413 -14.058 -4.537 1.00 83.00 232 LYS A N 1
ATOM 1835 C CA . LYS A 1 232 ? 22.946 -13.970 -4.392 1.00 83.00 232 LYS A CA 1
ATOM 1836 C C . LYS A 1 232 ? 22.514 -12.661 -3.747 1.00 83.00 232 LYS A C 1
ATOM 1838 O O . LYS A 1 232 ? 21.460 -12.122 -4.068 1.00 83.00 232 LYS A O 1
ATOM 1843 N N . PHE A 1 233 ? 23.310 -12.171 -2.803 1.00 84.69 233 PHE A N 1
ATOM 1844 C CA . PHE A 1 233 ? 23.030 -10.907 -2.142 1.00 84.69 233 PHE A CA 1
ATOM 1845 C C . PHE A 1 233 ? 23.272 -9.710 -3.077 1.00 84.69 233 PHE A C 1
ATOM 1847 O O . PHE A 1 233 ? 22.466 -8.781 -3.097 1.00 84.69 233 PHE A O 1
ATOM 1854 N N . MET A 1 234 ? 24.318 -9.763 -3.907 1.00 86.44 234 MET A N 1
ATOM 1855 C CA . MET A 1 234 ? 24.548 -8.795 -4.982 1.00 86.44 234 MET A CA 1
ATOM 1856 C C . MET A 1 234 ? 23.400 -8.807 -6.001 1.00 86.44 234 MET A C 1
ATOM 1858 O O . MET A 1 234 ? 22.863 -7.747 -6.315 1.00 86.44 234 MET A O 1
ATOM 1862 N N . ASP A 1 235 ? 22.962 -9.989 -6.441 1.00 88.69 235 ASP A N 1
ATOM 1863 C CA . ASP A 1 235 ? 21.818 -10.142 -7.346 1.00 88.69 235 ASP A CA 1
ATOM 1864 C C . ASP A 1 235 ? 20.550 -9.527 -6.736 1.00 88.69 235 ASP A C 1
ATOM 1866 O O . ASP A 1 235 ? 19.825 -8.785 -7.400 1.00 88.69 235 ASP A O 1
ATOM 1870 N N . TRP A 1 236 ? 20.296 -9.766 -5.444 1.00 92.19 236 TRP A N 1
ATOM 1871 C CA . TRP A 1 236 ? 19.173 -9.153 -4.733 1.00 92.19 236 TRP A CA 1
ATOM 1872 C C . TRP A 1 236 ? 19.256 -7.619 -4.723 1.00 92.19 236 TRP A C 1
ATOM 1874 O O . TRP A 1 236 ? 18.240 -6.964 -4.972 1.00 92.19 236 TRP A O 1
ATOM 1884 N N . LEU A 1 237 ? 20.436 -7.038 -4.481 1.00 91.50 237 LEU A N 1
ATOM 1885 C CA . LEU A 1 237 ? 20.633 -5.585 -4.523 1.00 91.50 237 LEU A CA 1
ATOM 1886 C C . LEU A 1 237 ? 20.373 -5.018 -5.925 1.00 91.50 237 LEU A C 1
ATOM 1888 O O . LEU A 1 237 ? 19.626 -4.051 -6.049 1.00 91.50 237 LEU A O 1
ATOM 1892 N N . LEU A 1 238 ? 20.926 -5.635 -6.971 1.00 90.88 238 LEU A N 1
ATOM 1893 C CA . LEU A 1 238 ? 20.775 -5.188 -8.363 1.00 90.88 238 LEU A CA 1
ATOM 1894 C C . LEU A 1 238 ? 19.334 -5.309 -8.878 1.00 90.88 238 LEU A C 1
ATOM 1896 O O . LEU A 1 238 ? 18.895 -4.497 -9.688 1.00 90.88 238 LEU A O 1
ATOM 1900 N N . ILE A 1 239 ? 18.579 -6.305 -8.405 1.00 91.69 239 ILE A N 1
ATOM 1901 C CA . ILE A 1 239 ? 17.168 -6.486 -8.777 1.00 91.69 239 ILE A CA 1
ATOM 1902 C C . ILE A 1 239 ? 16.266 -5.471 -8.062 1.00 91.69 239 ILE A C 1
ATOM 1904 O O . ILE A 1 239 ? 15.281 -5.009 -8.640 1.00 91.69 239 ILE A O 1
ATOM 1908 N N . ASN A 1 240 ? 16.557 -5.141 -6.799 1.00 93.62 240 ASN A N 1
ATOM 1909 C CA . ASN A 1 240 ? 15.650 -4.342 -5.971 1.00 93.62 240 ASN A CA 1
ATOM 1910 C C . ASN A 1 240 ? 15.995 -2.847 -5.898 1.00 93.62 240 ASN A C 1
ATOM 1912 O O . ASN A 1 240 ? 15.105 -2.060 -5.569 1.00 93.62 240 ASN A O 1
ATOM 1916 N N . PHE A 1 241 ? 17.223 -2.447 -6.230 1.00 93.88 241 PHE A N 1
ATOM 1917 C CA . PHE A 1 241 ? 17.688 -1.058 -6.228 1.00 93.88 241 PHE A CA 1
ATOM 1918 C C . PHE A 1 241 ? 18.195 -0.636 -7.611 1.00 93.88 241 PHE A C 1
ATOM 1920 O O . PHE A 1 241 ? 18.567 -1.462 -8.436 1.00 93.88 241 PHE A O 1
ATOM 1927 N N . ILE A 1 242 ? 18.240 0.675 -7.858 1.00 90.62 242 ILE A N 1
ATOM 1928 C CA . ILE A 1 242 ? 18.853 1.234 -9.070 1.00 90.62 242 ILE A CA 1
ATOM 1929 C C . ILE A 1 242 ? 20.351 1.403 -8.795 1.00 90.62 242 ILE A C 1
ATOM 1931 O O . ILE A 1 242 ? 20.770 2.409 -8.225 1.00 90.62 242 ILE A O 1
ATOM 1935 N N . LEU A 1 243 ? 21.139 0.382 -9.140 1.00 89.19 243 LEU A N 1
ATOM 1936 C CA . LEU A 1 243 ? 22.582 0.309 -8.893 1.00 89.19 243 LEU A CA 1
ATOM 1937 C C . LEU A 1 243 ? 23.331 -0.230 -10.113 1.00 89.19 243 LEU A C 1
ATOM 1939 O O . LEU A 1 243 ? 22.764 -0.957 -10.927 1.00 89.19 243 LEU A O 1
ATOM 1943 N N . SER A 1 244 ? 24.619 0.097 -10.207 1.00 83.75 244 SER A N 1
ATOM 1944 C CA . SER A 1 244 ? 25.551 -0.527 -11.147 1.00 83.75 244 SER A CA 1
ATOM 1945 C C . SER A 1 244 ? 26.454 -1.537 -10.434 1.00 83.75 244 SER A C 1
ATOM 1947 O O . SER A 1 244 ? 26.808 -1.362 -9.266 1.00 83.75 244 SER A O 1
ATOM 1949 N N . GLU A 1 245 ? 26.858 -2.588 -11.153 1.00 81.44 245 GLU A N 1
ATOM 1950 C CA . GLU A 1 245 ? 27.794 -3.606 -10.649 1.00 81.44 245 GLU A CA 1
ATOM 1951 C C . GLU A 1 245 ? 29.127 -2.990 -10.200 1.00 81.44 245 GLU A C 1
ATOM 1953 O O . GLU A 1 245 ? 29.664 -3.379 -9.165 1.00 81.44 245 GLU A O 1
ATOM 1958 N N . ASP A 1 246 ? 29.602 -1.962 -10.910 1.00 80.38 246 ASP A N 1
ATOM 1959 C CA . ASP A 1 246 ? 30.849 -1.248 -10.605 1.00 80.38 246 ASP A CA 1
ATOM 1960 C C . ASP A 1 246 ? 30.861 -0.627 -9.199 1.00 80.38 246 ASP A C 1
ATOM 1962 O O . ASP A 1 246 ? 31.913 -0.530 -8.568 1.00 80.38 246 ASP A O 1
ATOM 1966 N N . VAL A 1 247 ? 29.695 -0.204 -8.697 1.00 80.19 247 VAL A N 1
ATOM 1967 C CA . VAL A 1 247 ? 29.557 0.385 -7.355 1.00 80.19 247 VAL A CA 1
ATOM 1968 C C . VAL A 1 247 ? 29.561 -0.697 -6.276 1.00 80.19 247 VAL A C 1
ATOM 1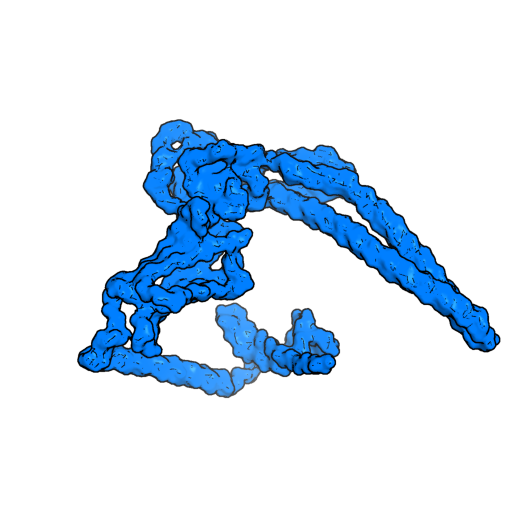970 O O . VAL A 1 247 ? 30.029 -0.455 -5.167 1.00 80.19 247 VAL A O 1
ATOM 1973 N N . LEU A 1 248 ? 29.054 -1.893 -6.586 1.00 80.56 248 LEU A N 1
ATOM 1974 C CA . LEU A 1 248 ? 28.918 -2.989 -5.626 1.00 80.56 248 LEU A CA 1
ATOM 1975 C C . LEU A 1 248 ? 30.177 -3.850 -5.512 1.00 80.56 248 LEU A C 1
ATOM 1977 O O . LEU A 1 248 ? 30.499 -4.277 -4.405 1.00 80.56 248 LEU A O 1
ATOM 1981 N N . ALA A 1 249 ? 30.887 -4.089 -6.617 1.00 75.94 249 ALA A N 1
ATOM 1982 C CA . ALA A 1 249 ? 32.068 -4.954 -6.672 1.00 75.94 249 ALA A CA 1
ATOM 1983 C C . ALA A 1 249 ? 33.097 -4.701 -5.544 1.00 75.94 249 ALA A C 1
ATOM 1985 O O . ALA A 1 249 ? 33.451 -5.666 -4.860 1.00 75.94 249 ALA A O 1
ATOM 1986 N N . PRO A 1 250 ? 33.504 -3.448 -5.240 1.00 75.62 250 PRO A N 1
ATOM 1987 C CA . PRO A 1 250 ? 34.488 -3.175 -4.189 1.00 75.62 250 PRO A CA 1
ATOM 1988 C C . PRO A 1 250 ? 34.061 -3.674 -2.803 1.00 75.62 250 PRO A C 1
ATOM 1990 O O . PRO A 1 250 ? 34.887 -4.155 -2.035 1.00 75.62 250 PRO A O 1
ATOM 1993 N N . HIS A 1 251 ? 32.762 -3.616 -2.491 1.00 72.19 251 HIS A N 1
ATOM 1994 C CA . HIS A 1 251 ? 32.228 -4.011 -1.182 1.00 72.19 251 HIS A CA 1
ATOM 1995 C C . HIS A 1 251 ? 32.212 -5.531 -0.964 1.00 72.19 251 HIS A C 1
ATOM 1997 O O . HIS A 1 251 ? 32.068 -5.990 0.168 1.00 72.19 251 HIS A O 1
ATOM 2003 N N . PHE A 1 252 ? 32.335 -6.329 -2.030 1.00 69.19 252 PHE A N 1
ATOM 2004 C CA . PHE A 1 252 ? 32.359 -7.796 -1.955 1.00 69.19 252 PHE A CA 1
ATOM 2005 C C . PHE A 1 252 ? 33.764 -8.397 -2.068 1.00 69.19 252 PHE A C 1
ATOM 2007 O O . PHE A 1 252 ? 33.932 -9.584 -1.773 1.00 69.19 252 PHE A O 1
ATOM 2014 N N . GLU A 1 253 ? 34.753 -7.597 -2.471 1.00 67.19 253 GLU A N 1
ATOM 2015 C CA . GLU A 1 253 ? 36.165 -7.987 -2.574 1.00 67.19 253 GLU A CA 1
ATOM 2016 C C . GLU A 1 253 ? 36.923 -7.856 -1.240 1.00 67.19 253 GLU A C 1
ATOM 2018 O O . GLU A 1 253 ? 38.017 -8.404 -1.094 1.00 67.19 253 GLU A O 1
ATOM 2023 N N . ASP A 1 254 ? 36.329 -7.199 -0.239 1.00 64.62 254 ASP A N 1
ATOM 2024 C CA . ASP A 1 254 ? 36.926 -7.017 1.083 1.00 64.62 254 ASP A CA 1
ATOM 2025 C C . ASP A 1 254 ? 37.149 -8.350 1.834 1.00 64.62 254 ASP A C 1
ATOM 2027 O O . ASP A 1 254 ? 36.219 -9.089 2.182 1.00 64.62 254 ASP A O 1
ATOM 2031 N N . GLU A 1 255 ? 38.412 -8.621 2.195 1.00 60.91 255 GLU A N 1
ATOM 2032 C CA . GLU A 1 255 ? 38.838 -9.810 2.960 1.00 60.91 255 GLU A CA 1
ATOM 2033 C C . GLU A 1 255 ? 38.261 -9.863 4.391 1.00 60.91 255 GLU A C 1
ATOM 2035 O O . GLU A 1 255 ? 38.282 -10.910 5.042 1.00 60.91 255 GLU A O 1
ATOM 2040 N N . SER A 1 256 ? 37.727 -8.741 4.890 1.00 63.66 256 SER A N 1
ATOM 2041 C CA . SER A 1 256 ? 37.130 -8.607 6.229 1.00 63.66 256 SER A CA 1
ATOM 2042 C C . SER A 1 256 ? 35.859 -9.446 6.401 1.00 63.66 256 SER A C 1
ATOM 2044 O O . SER A 1 256 ? 35.486 -9.810 7.519 1.00 63.66 256 SER A O 1
ATOM 2046 N N . GLY A 1 257 ? 35.187 -9.764 5.291 1.00 66.62 257 GLY A N 1
ATOM 2047 C CA . GLY A 1 257 ? 33.933 -10.501 5.283 1.00 66.62 257 GLY A CA 1
ATOM 2048 C C . GLY A 1 257 ? 32.733 -9.741 5.848 1.00 66.62 257 GLY A C 1
ATOM 2049 O O . GLY A 1 257 ? 31.674 -10.349 5.984 1.00 66.62 257 GLY A O 1
ATOM 2050 N N . SER A 1 258 ? 32.888 -8.456 6.172 1.00 78.00 258 SER A N 1
ATOM 2051 C CA . SER A 1 258 ? 31.795 -7.559 6.539 1.00 78.00 258 SER A CA 1
ATOM 2052 C C . SER A 1 258 ? 31.409 -6.687 5.351 1.00 78.00 258 SER A C 1
ATOM 2054 O O . SER A 1 258 ? 32.283 -6.091 4.733 1.00 78.00 258 SER A O 1
ATOM 2056 N N . PHE A 1 259 ? 30.115 -6.574 5.079 1.00 83.62 259 PHE A N 1
ATOM 2057 C CA . PHE A 1 259 ? 29.563 -5.736 4.020 1.00 83.62 259 PHE A CA 1
ATOM 2058 C C . PHE A 1 259 ? 28.786 -4.571 4.633 1.00 83.62 259 PHE A C 1
ATOM 2060 O O . PHE A 1 259 ? 28.018 -4.772 5.576 1.00 83.62 259 PHE A O 1
ATOM 2067 N N . ARG A 1 260 ? 28.960 -3.362 4.092 1.00 88.44 260 ARG A N 1
ATOM 2068 C CA . ARG A 1 260 ? 28.248 -2.158 4.532 1.00 88.44 260 ARG A CA 1
ATOM 2069 C C . ARG A 1 260 ? 27.904 -1.284 3.336 1.00 88.44 260 ARG A C 1
ATOM 2071 O O . ARG A 1 260 ? 28.798 -0.797 2.660 1.00 88.44 260 ARG A O 1
ATOM 2078 N N . ILE A 1 261 ? 26.618 -1.019 3.134 1.00 90.38 261 ILE A N 1
ATOM 2079 C CA . ILE A 1 261 ? 26.130 -0.130 2.075 1.00 90.38 261 ILE A CA 1
ATOM 2080 C C . ILE A 1 261 ? 25.198 0.929 2.652 1.00 90.38 261 ILE A C 1
ATOM 2082 O O . ILE A 1 261 ? 24.435 0.663 3.589 1.00 90.38 261 ILE A O 1
ATOM 2086 N N . LEU A 1 262 ? 25.270 2.136 2.093 1.00 92.81 262 LEU A N 1
ATOM 2087 C CA . LEU A 1 262 ? 24.480 3.272 2.538 1.00 92.81 262 LEU A CA 1
ATOM 2088 C C . LEU A 1 262 ? 23.632 3.816 1.390 1.00 92.81 262 LEU A C 1
ATOM 2090 O O . LEU A 1 262 ? 24.085 3.953 0.254 1.00 92.81 262 LEU A O 1
ATOM 2094 N N . PHE A 1 263 ? 22.397 4.164 1.722 1.00 93.44 263 PHE A N 1
ATOM 2095 C CA . PHE A 1 263 ? 21.437 4.766 0.817 1.00 93.44 263 PHE A CA 1
ATOM 2096 C C . PHE A 1 263 ? 20.779 5.987 1.456 1.00 93.44 263 PHE A C 1
ATOM 2098 O O . PHE A 1 263 ? 20.728 6.124 2.677 1.00 93.44 263 PHE A O 1
ATOM 2105 N N . MET A 1 264 ? 20.202 6.850 0.631 1.00 92.75 264 MET A N 1
ATOM 2106 C CA . MET A 1 264 ? 19.336 7.946 1.037 1.00 92.75 264 MET A CA 1
ATOM 2107 C C . MET A 1 264 ? 17.975 7.783 0.373 1.00 92.75 264 MET A C 1
ATOM 2109 O O . MET A 1 264 ? 17.876 7.668 -0.847 1.00 92.75 264 MET A O 1
ATOM 2113 N N . CYS A 1 265 ? 16.914 7.771 1.172 1.00 91.31 265 CYS A N 1
ATOM 2114 C CA . CYS A 1 265 ? 15.561 7.714 0.646 1.00 91.31 265 CYS A CA 1
ATOM 2115 C C . CYS A 1 265 ? 15.162 9.083 0.089 1.00 91.31 265 CYS A C 1
ATOM 2117 O O . CYS A 1 265 ? 15.113 10.076 0.811 1.00 91.31 265 CYS A O 1
ATOM 2119 N N . MET A 1 266 ? 14.811 9.140 -1.193 1.00 90.25 266 MET A N 1
ATOM 2120 C CA . MET A 1 266 ? 14.424 10.386 -1.857 1.00 90.25 266 MET A CA 1
ATOM 2121 C C . MET A 1 266 ? 13.014 10.876 -1.486 1.00 90.25 266 MET A C 1
ATOM 2123 O O . MET A 1 266 ? 12.653 11.993 -1.843 1.00 90.25 266 MET A O 1
ATOM 2127 N N . ARG A 1 267 ? 12.212 10.068 -0.771 1.00 88.06 267 ARG A N 1
ATOM 2128 C CA . ARG A 1 267 ? 10.860 10.452 -0.318 1.00 88.06 267 ARG A CA 1
ATOM 2129 C C . ARG A 1 267 ? 10.886 11.290 0.959 1.00 88.06 267 ARG A C 1
ATOM 2131 O O . ARG A 1 267 ? 10.195 12.299 1.041 1.00 88.06 267 ARG A O 1
ATOM 2138 N N . ASN A 1 268 ? 11.652 10.852 1.958 1.00 87.19 268 ASN A N 1
ATOM 2139 C CA . ASN A 1 268 ? 11.718 11.473 3.286 1.00 87.19 268 ASN A CA 1
ATOM 2140 C C . ASN A 1 268 ? 13.102 12.067 3.616 1.00 87.19 268 ASN A C 1
ATOM 2142 O O . ASN A 1 268 ? 13.249 12.687 4.664 1.00 87.19 268 ASN A O 1
ATOM 2146 N N . HIS A 1 269 ? 14.090 11.917 2.725 1.00 87.81 269 HIS A N 1
ATOM 2147 C CA . HIS A 1 269 ? 15.481 12.349 2.904 1.00 87.81 269 HIS A CA 1
ATOM 2148 C C . HIS A 1 269 ? 16.193 11.721 4.111 1.00 87.81 269 HIS A C 1
ATOM 2150 O O . HIS A 1 269 ? 17.148 12.289 4.640 1.00 87.81 269 HIS A O 1
ATOM 2156 N N . GLU A 1 270 ? 15.762 10.532 4.532 1.00 90.12 270 GLU A N 1
ATOM 2157 C CA . GLU A 1 270 ? 16.403 9.784 5.611 1.00 90.12 270 GLU A CA 1
ATOM 2158 C C . GLU A 1 270 ? 17.404 8.753 5.073 1.00 90.12 270 GLU A C 1
ATOM 2160 O O . GLU A 1 270 ? 17.212 8.157 4.009 1.00 90.12 270 GLU A O 1
ATOM 2165 N N . GLY A 1 271 ? 18.480 8.527 5.829 1.00 91.94 271 GLY A N 1
ATOM 2166 C CA . GLY A 1 271 ? 19.484 7.516 5.509 1.00 91.94 271 GLY A CA 1
ATOM 2167 C C . GLY A 1 271 ? 18.981 6.093 5.757 1.00 91.94 271 GLY A C 1
ATOM 2168 O O . GLY A 1 271 ? 18.212 5.850 6.685 1.00 91.94 271 GLY A O 1
ATOM 2169 N N . LEU A 1 272 ? 19.439 5.149 4.945 1.00 94.06 272 LEU A N 1
ATOM 2170 C CA . LEU A 1 272 ? 19.277 3.710 5.117 1.00 94.06 272 LEU A CA 1
ATOM 2171 C C . LEU A 1 272 ? 20.674 3.087 5.118 1.00 94.06 272 LEU A C 1
ATOM 2173 O O . LEU A 1 272 ? 21.465 3.345 4.216 1.00 94.06 272 LEU A O 1
ATOM 2177 N N . VAL A 1 273 ? 20.975 2.263 6.115 1.00 94.06 273 VAL A N 1
ATOM 2178 C CA . VAL A 1 273 ? 22.248 1.539 6.206 1.00 94.06 273 VAL A CA 1
ATOM 2179 C C . VAL A 1 273 ? 21.957 0.053 6.299 1.00 94.06 273 VAL A C 1
ATOM 2181 O O . VAL A 1 273 ? 21.140 -0.360 7.121 1.00 94.06 273 VAL A O 1
ATOM 2184 N N . ILE A 1 274 ? 22.625 -0.743 5.470 1.00 92.81 274 ILE A N 1
ATOM 2185 C CA . ILE A 1 274 ? 22.551 -2.203 5.515 1.00 92.81 274 ILE A CA 1
ATOM 2186 C C . ILE A 1 274 ? 23.952 -2.726 5.806 1.00 92.81 274 ILE A C 1
ATOM 2188 O O . ILE A 1 274 ? 24.889 -2.473 5.048 1.00 92.81 274 ILE A O 1
ATOM 2192 N N . GLU A 1 275 ? 24.084 -3.448 6.912 1.00 90.94 275 GLU A N 1
ATOM 2193 C CA . GLU A 1 275 ? 25.329 -4.054 7.372 1.00 90.94 275 GLU A CA 1
ATOM 2194 C C . GLU A 1 275 ? 25.158 -5.561 7.535 1.00 90.94 275 GLU A C 1
ATOM 2196 O O . GLU A 1 275 ? 24.171 -6.023 8.106 1.00 90.94 275 GLU A O 1
ATOM 2201 N N . ILE A 1 276 ? 26.136 -6.323 7.053 1.00 88.31 276 ILE A N 1
ATOM 2202 C CA . ILE A 1 276 ? 26.212 -7.774 7.218 1.00 88.31 276 ILE A CA 1
ATOM 2203 C C . ILE A 1 276 ? 27.594 -8.108 7.766 1.00 88.31 276 ILE A C 1
ATOM 2205 O O . ILE A 1 276 ? 28.613 -7.826 7.141 1.00 88.31 276 ILE A O 1
ATOM 2209 N N . GLY A 1 277 ? 27.630 -8.705 8.949 1.00 85.81 277 GLY A N 1
ATOM 2210 C CA . GLY A 1 277 ? 28.837 -9.182 9.599 1.00 85.81 277 GLY A CA 1
ATOM 2211 C C . GLY A 1 277 ? 29.317 -10.531 9.047 1.00 85.81 277 GLY A C 1
ATOM 2212 O O . GLY A 1 277 ? 28.559 -11.278 8.423 1.00 85.81 277 GLY A O 1
ATOM 2213 N N . PRO A 1 278 ? 30.565 -10.921 9.353 1.00 79.94 278 PRO A N 1
ATOM 2214 C CA . PRO A 1 278 ? 31.201 -12.118 8.791 1.00 79.94 278 PRO A CA 1
ATOM 2215 C C . PRO A 1 278 ? 30.542 -13.441 9.211 1.00 79.94 278 PRO A C 1
ATOM 2217 O O . PRO A 1 278 ? 30.770 -14.469 8.574 1.00 79.94 278 PRO A O 1
ATOM 2220 N N . LYS A 1 279 ? 29.744 -13.430 10.285 1.00 78.69 279 LYS A N 1
ATOM 2221 C CA . LYS A 1 279 ? 29.043 -14.603 10.828 1.00 78.69 279 LYS A CA 1
ATOM 2222 C C . LYS A 1 279 ? 27.577 -14.719 10.388 1.00 78.69 279 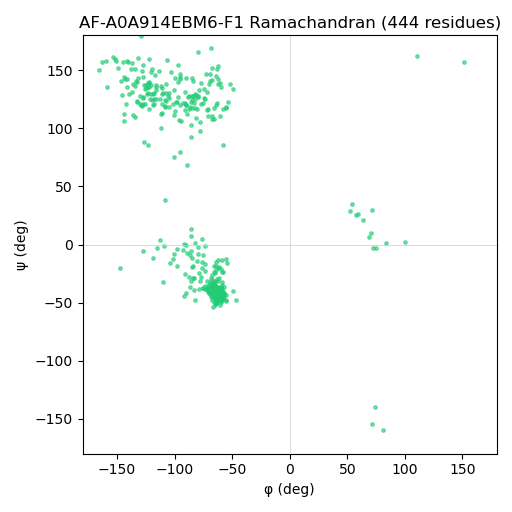LYS A C 1
ATOM 2224 O O . LYS A 1 279 ? 26.960 -15.724 10.717 1.00 78.69 279 LYS A O 1
ATOM 2229 N N . GLY A 1 280 ? 27.044 -13.740 9.648 1.00 82.06 280 GLY A N 1
ATOM 2230 C CA . GLY A 1 280 ? 25.618 -13.677 9.287 1.00 82.06 280 GLY A CA 1
ATOM 2231 C C . GLY A 1 280 ? 24.773 -12.730 10.149 1.00 82.06 280 GLY A C 1
ATOM 2232 O O . GLY A 1 280 ? 23.571 -12.610 9.917 1.00 82.06 280 GLY A O 1
ATOM 2233 N N . GLU A 1 281 ? 25.395 -12.022 11.098 1.00 89.88 281 GLU A N 1
ATOM 2234 C CA . GLU A 1 281 ? 24.765 -10.949 11.877 1.00 89.88 281 GLU A CA 1
ATOM 2235 C C . GLU A 1 281 ? 24.426 -9.777 10.949 1.00 89.88 281 GLU A C 1
ATOM 2237 O O . GLU A 1 281 ? 25.319 -9.187 10.346 1.00 89.88 281 GLU A O 1
ATOM 2242 N N . CYS A 1 282 ? 23.150 -9.442 10.813 1.00 90.94 282 CYS A N 1
ATOM 2243 C CA . CYS A 1 282 ? 22.682 -8.397 9.913 1.00 90.94 282 CYS A CA 1
ATOM 2244 C C . CYS A 1 282 ? 22.047 -7.253 10.699 1.00 90.94 282 CYS A C 1
ATOM 2246 O O . CYS A 1 282 ? 21.256 -7.476 11.619 1.00 90.94 282 CYS A O 1
ATOM 2248 N N . VAL A 1 283 ? 22.359 -6.024 10.292 1.00 93.50 283 VAL A N 1
ATOM 2249 C CA . VAL A 1 283 ? 21.803 -4.805 10.877 1.00 93.50 283 VAL A CA 1
ATOM 2250 C C . VAL A 1 283 ? 21.264 -3.911 9.771 1.00 93.50 283 VAL A C 1
ATOM 2252 O O . VAL A 1 283 ? 22.003 -3.479 8.889 1.00 93.50 283 VAL A O 1
ATOM 2255 N N . ILE A 1 284 ? 19.969 -3.608 9.828 1.00 94.75 284 ILE A N 1
ATOM 2256 C CA . ILE A 1 284 ? 19.322 -2.626 8.952 1.00 94.75 284 ILE A CA 1
ATOM 2257 C C . ILE A 1 284 ? 19.000 -1.398 9.798 1.00 94.75 284 ILE A C 1
ATOM 2259 O O . ILE A 1 284 ? 18.230 -1.497 10.752 1.00 94.75 284 ILE A O 1
ATOM 2263 N N . ARG A 1 285 ? 19.574 -0.237 9.466 1.00 94.56 285 ARG A N 1
ATOM 2264 C CA . ARG A 1 285 ? 19.295 1.036 10.148 1.00 94.56 285 ARG A CA 1
ATOM 2265 C C . ARG A 1 285 ? 18.479 1.951 9.254 1.00 94.56 285 ARG A C 1
ATOM 2267 O O . ARG A 1 285 ? 18.948 2.342 8.188 1.00 94.56 285 ARG A O 1
ATOM 2274 N N . HIS A 1 286 ? 17.284 2.306 9.704 1.00 93.19 286 HIS A N 1
ATOM 2275 C CA . HIS A 1 286 ? 16.410 3.301 9.089 1.00 93.19 286 HIS A CA 1
ATOM 2276 C C . HIS A 1 286 ? 15.311 3.681 10.089 1.00 93.19 286 HIS A C 1
ATOM 2278 O O . HIS A 1 286 ? 14.922 2.857 10.917 1.00 93.19 286 HIS A O 1
ATOM 2284 N N . ASN A 1 287 ? 14.810 4.917 10.033 1.00 90.81 287 ASN A N 1
ATOM 2285 C CA . ASN A 1 287 ? 13.799 5.386 10.987 1.00 90.81 287 ASN A CA 1
ATOM 2286 C C . ASN A 1 287 ? 12.384 4.895 10.655 1.00 90.81 287 ASN A C 1
ATOM 2288 O O . ASN A 1 287 ? 11.557 4.789 11.563 1.00 90.81 287 ASN A O 1
ATOM 2292 N N . ASP A 1 288 ? 12.110 4.569 9.390 1.00 91.00 288 ASP A N 1
ATOM 2293 C CA . ASP A 1 288 ? 10.824 4.021 8.971 1.00 91.00 288 ASP A CA 1
ATOM 2294 C C . ASP A 1 288 ? 10.773 2.493 9.153 1.00 91.00 288 ASP A C 1
ATOM 2296 O O . ASP A 1 288 ? 11.522 1.729 8.534 1.00 91.00 288 ASP A O 1
ATOM 2300 N N . ILE A 1 289 ? 9.853 2.051 10.013 1.00 91.38 289 ILE A N 1
ATOM 2301 C CA . ILE A 1 289 ? 9.622 0.642 10.333 1.00 91.38 289 ILE A CA 1
ATOM 2302 C C . ILE A 1 289 ? 9.068 -0.147 9.141 1.00 91.38 289 ILE A C 1
ATOM 2304 O O . ILE A 1 289 ? 9.423 -1.315 8.971 1.00 91.38 289 ILE A O 1
ATOM 2308 N N . ASP A 1 290 ? 8.232 0.473 8.302 1.00 90.69 290 ASP A N 1
ATOM 2309 C CA . ASP A 1 290 ? 7.617 -0.203 7.156 1.00 90.69 290 ASP A CA 1
ATOM 2310 C C . ASP A 1 290 ? 8.659 -0.512 6.081 1.00 90.69 290 ASP A C 1
ATOM 2312 O O . ASP A 1 290 ? 8.688 -1.623 5.548 1.00 90.69 290 ASP A O 1
ATOM 2316 N N . ALA A 1 291 ? 9.560 0.435 5.816 1.00 91.19 291 ALA A N 1
ATOM 2317 C CA . ALA A 1 291 ? 10.682 0.247 4.905 1.00 91.19 291 ALA A CA 1
ATOM 2318 C C . ALA A 1 291 ? 11.653 -0.838 5.407 1.00 91.19 291 ALA A C 1
ATOM 2320 O O . ALA A 1 291 ? 12.016 -1.732 4.640 1.00 91.19 291 ALA A O 1
ATOM 2321 N N . CYS A 1 292 ? 12.007 -0.834 6.700 1.00 92.88 292 CYS A N 1
ATOM 2322 C CA . CYS A 1 292 ? 12.797 -1.912 7.313 1.00 92.88 292 CYS A CA 1
ATOM 2323 C C . CYS A 1 292 ? 12.122 -3.284 7.161 1.00 92.88 292 CYS A C 1
ATOM 2325 O O . CYS A 1 292 ? 12.780 -4.263 6.808 1.00 92.88 292 CYS A O 1
ATOM 2327 N N . GLY A 1 293 ? 10.807 -3.360 7.390 1.00 92.06 293 GLY A N 1
ATOM 2328 C CA . GLY A 1 293 ? 10.034 -4.586 7.199 1.00 92.06 293 GLY A CA 1
ATOM 2329 C C . GLY A 1 293 ? 10.016 -5.044 5.745 1.00 92.06 293 GLY A C 1
ATOM 2330 O O . GLY A 1 293 ? 10.260 -6.214 5.471 1.00 92.06 293 GLY A O 1
ATOM 2331 N N . GLY A 1 294 ? 9.793 -4.130 4.799 1.00 92.50 294 GLY A N 1
ATOM 2332 C CA . GLY A 1 294 ? 9.818 -4.429 3.368 1.00 92.50 294 GLY A CA 1
ATOM 2333 C C . GLY A 1 294 ? 11.172 -4.967 2.900 1.00 92.50 294 GLY A C 1
ATOM 2334 O O . GLY A 1 294 ? 11.214 -5.973 2.186 1.00 92.50 294 GLY A O 1
ATOM 2335 N N . LEU A 1 295 ? 12.267 -4.343 3.347 1.00 93.31 295 LEU A N 1
ATOM 2336 C CA . LEU A 1 295 ? 13.636 -4.785 3.070 1.00 93.31 295 LEU A CA 1
ATOM 2337 C C . LEU A 1 295 ? 13.886 -6.183 3.619 1.00 93.31 295 LEU A C 1
ATOM 2339 O O . LEU A 1 295 ? 14.279 -7.069 2.861 1.00 93.31 295 LEU A O 1
ATOM 2343 N N . LEU A 1 296 ? 13.585 -6.402 4.898 1.00 92.69 296 LEU A N 1
ATOM 2344 C CA . LEU A 1 296 ? 13.794 -7.687 5.554 1.00 92.69 296 LEU A CA 1
ATOM 2345 C C . LEU A 1 296 ? 13.012 -8.820 4.882 1.00 92.69 296 LEU A C 1
ATOM 2347 O O . LEU A 1 296 ? 13.572 -9.881 4.618 1.00 92.69 296 LEU A O 1
ATOM 2351 N N . GLN A 1 297 ? 11.732 -8.592 4.576 1.00 92.25 297 GLN A N 1
ATOM 2352 C CA . GLN A 1 297 ? 10.885 -9.581 3.904 1.00 92.25 297 GLN A CA 1
ATOM 2353 C C . GLN A 1 297 ? 11.412 -9.891 2.499 1.00 92.25 297 GLN A C 1
ATOM 2355 O O . GLN A 1 297 ? 11.508 -11.057 2.129 1.00 92.25 297 GLN A O 1
ATOM 2360 N N . SER A 1 298 ? 11.817 -8.868 1.735 1.00 93.00 298 SER A N 1
ATOM 2361 C CA . SER A 1 298 ? 12.396 -9.073 0.400 1.00 93.00 298 SER A CA 1
ATOM 2362 C C . SER A 1 298 ? 13.727 -9.830 0.440 1.00 93.00 298 SER A C 1
ATOM 2364 O O . SER A 1 298 ? 13.991 -10.660 -0.426 1.00 93.00 298 SER A O 1
ATOM 2366 N N . LEU A 1 299 ? 14.551 -9.569 1.459 1.00 90.81 299 LEU A N 1
ATOM 2367 C CA . LEU A 1 299 ? 15.833 -10.233 1.653 1.00 90.81 299 LEU A CA 1
ATOM 2368 C C . LEU A 1 299 ? 15.626 -11.705 2.016 1.00 90.81 299 LEU A C 1
ATOM 2370 O O . LEU A 1 299 ? 16.272 -12.586 1.455 1.00 90.81 299 LEU A O 1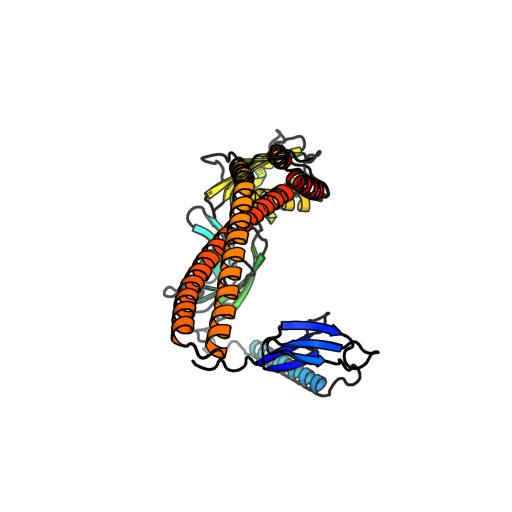
ATOM 2374 N N . ALA A 1 300 ? 14.697 -11.986 2.927 1.00 90.56 300 ALA A N 1
ATOM 2375 C CA . ALA A 1 300 ? 14.366 -13.351 3.306 1.00 90.56 300 ALA A CA 1
ATOM 2376 C C . ALA A 1 300 ? 13.745 -14.152 2.159 1.00 90.56 300 ALA A C 1
ATOM 2378 O O . ALA A 1 300 ? 14.075 -15.325 2.006 1.00 90.56 300 ALA A O 1
ATOM 2379 N N . GLU A 1 301 ? 12.909 -13.522 1.331 1.00 91.00 301 GLU A N 1
ATOM 2380 C CA . GLU A 1 301 ? 12.362 -14.123 0.111 1.00 91.00 301 GLU A CA 1
ATOM 2381 C C . GLU A 1 301 ? 13.482 -14.504 -0.870 1.00 91.00 301 GLU A C 1
ATOM 2383 O O . GLU A 1 301 ? 13.525 -15.639 -1.342 1.00 91.00 301 GLU A O 1
ATOM 2388 N N . ALA A 1 302 ? 14.448 -13.608 -1.099 1.00 89.00 302 ALA A N 1
ATOM 2389 C CA . ALA A 1 302 ? 15.585 -13.866 -1.985 1.00 89.00 302 ALA A CA 1
ATOM 2390 C C . ALA A 1 302 ? 16.544 -14.949 -1.459 1.00 89.00 302 ALA A C 1
ATOM 2392 O O . ALA A 1 302 ? 17.113 -15.712 -2.241 1.00 89.00 302 ALA A O 1
ATOM 2393 N N . LEU A 1 303 ? 16.712 -15.044 -0.137 1.00 86.62 303 LEU A N 1
ATOM 2394 C CA . LEU A 1 303 ? 17.547 -16.064 0.505 1.00 86.62 303 LEU A CA 1
ATOM 2395 C C . LEU A 1 303 ? 16.802 -17.386 0.772 1.00 86.62 303 LEU A C 1
ATOM 2397 O O . LEU A 1 303 ? 17.438 -18.372 1.144 1.00 86.62 303 LEU A O 1
ATOM 2401 N N . GLY A 1 304 ? 15.479 -17.432 0.580 1.00 87.06 304 GLY A N 1
ATOM 2402 C CA . GLY A 1 304 ? 14.648 -18.612 0.836 1.00 87.06 304 GLY A CA 1
ATOM 2403 C C . GLY A 1 304 ? 14.451 -18.939 2.323 1.00 87.06 304 GLY A C 1
ATOM 2404 O O . GLY A 1 304 ? 14.303 -20.107 2.683 1.00 87.06 304 GLY A O 1
ATOM 2405 N N . ILE A 1 305 ? 14.472 -17.933 3.202 1.00 87.81 305 ILE A N 1
ATOM 2406 C CA . ILE A 1 305 ? 14.366 -18.105 4.658 1.00 87.81 305 ILE A CA 1
ATOM 2407 C C . ILE A 1 305 ? 12.896 -18.153 5.077 1.00 87.81 305 ILE A C 1
ATOM 2409 O O . ILE A 1 305 ? 12.140 -17.212 4.855 1.00 87.81 305 ILE A O 1
ATOM 2413 N N . THR A 1 306 ? 12.494 -19.243 5.733 1.00 87.25 306 THR A N 1
ATOM 2414 C CA . THR A 1 306 ? 11.100 -19.461 6.155 1.00 87.25 306 THR A CA 1
ATOM 2415 C C . THR A 1 306 ? 10.789 -18.949 7.557 1.00 87.25 306 THR A C 1
ATOM 2417 O O . THR A 1 306 ? 9.632 -18.661 7.857 1.00 87.25 306 THR A O 1
ATOM 2420 N N . GLU A 1 307 ? 11.791 -18.856 8.433 1.00 87.81 307 GLU A N 1
ATOM 2421 C CA . GLU A 1 307 ? 11.636 -18.381 9.809 1.00 87.81 307 GLU A CA 1
ATOM 2422 C C . GLU A 1 307 ? 12.814 -17.494 10.206 1.00 87.81 307 GLU A C 1
ATOM 2424 O O . GLU A 1 307 ? 13.968 -17.886 10.049 1.00 87.81 307 GLU A O 1
ATOM 2429 N N . LEU A 1 308 ? 12.519 -16.307 10.742 1.00 87.88 308 LEU A N 1
ATOM 2430 C CA . LEU A 1 308 ? 13.535 -15.370 11.220 1.00 87.88 308 LEU A CA 1
ATOM 2431 C C . LEU A 1 308 ? 13.030 -14.603 12.442 1.00 87.88 308 LEU A C 1
ATOM 2433 O O . LEU A 1 308 ? 11.947 -14.004 12.419 1.00 87.88 308 LEU A O 1
ATOM 2437 N N . LYS A 1 309 ? 13.847 -14.601 13.499 1.00 89.56 309 LYS A N 1
ATOM 2438 C CA . LYS A 1 309 ? 13.658 -13.757 14.681 1.00 89.56 309 LYS A CA 1
ATOM 2439 C C . LYS A 1 309 ? 14.493 -12.487 14.540 1.00 89.56 309 LYS A C 1
ATOM 2441 O O . LYS A 1 309 ? 15.620 -12.539 14.059 1.00 89.56 309 LYS A O 1
ATOM 2446 N N . SER A 1 310 ? 13.944 -11.368 14.994 1.00 90.19 310 SER A N 1
ATOM 2447 C CA . SER A 1 310 ? 14.611 -10.069 14.960 1.00 90.19 310 SER A CA 1
ATOM 2448 C C . SER A 1 310 ? 14.403 -9.298 16.261 1.00 90.19 310 SER A C 1
ATOM 2450 O O . SER A 1 310 ? 13.384 -9.446 16.953 1.00 90.19 310 SER A O 1
ATOM 2452 N N . SER A 1 311 ? 15.397 -8.469 16.564 1.00 89.62 311 SER A N 1
ATOM 2453 C CA . SER A 1 311 ? 15.384 -7.444 17.597 1.00 89.62 311 SER A CA 1
ATOM 2454 C C . SER A 1 311 ? 15.261 -6.084 16.915 1.00 89.62 311 SER A C 1
ATOM 2456 O O . SER A 1 311 ? 16.006 -5.783 15.988 1.00 89.62 311 SER A O 1
ATOM 2458 N N . ALA A 1 312 ? 14.303 -5.268 17.333 1.00 91.25 312 ALA A N 1
ATOM 2459 C CA . ALA A 1 312 ? 13.936 -4.033 16.654 1.00 91.25 312 ALA A CA 1
ATOM 2460 C C . ALA A 1 312 ? 13.943 -2.855 17.625 1.00 91.25 312 ALA A C 1
ATOM 2462 O O . ALA A 1 312 ? 13.190 -2.834 18.595 1.00 91.25 312 ALA A O 1
ATOM 2463 N N . HIS A 1 313 ? 14.750 -1.837 17.355 1.00 92.31 313 HIS A N 1
ATOM 2464 C CA . HIS A 1 313 ? 14.823 -0.632 18.167 1.00 92.31 313 HIS A CA 1
ATOM 2465 C C . HIS A 1 313 ? 14.275 0.574 17.399 1.00 92.31 313 HIS A C 1
ATOM 2467 O O . HIS A 1 313 ? 14.976 1.166 16.586 1.00 92.31 313 HIS A O 1
ATOM 2473 N N . PHE A 1 314 ? 13.026 0.960 17.691 1.00 91.94 314 PHE A N 1
ATOM 2474 C CA . PHE A 1 314 ? 12.360 2.134 17.106 1.00 91.94 314 PHE A CA 1
ATOM 2475 C C . PHE A 1 314 ? 11.806 3.058 18.203 1.00 91.94 314 PHE A C 1
ATOM 2477 O O . PHE A 1 314 ? 10.642 2.920 18.598 1.00 91.94 314 PHE A O 1
ATOM 2484 N N . PRO A 1 315 ? 12.602 4.018 18.712 1.00 88.19 315 PRO A N 1
ATOM 2485 C CA . PRO A 1 315 ? 12.202 4.888 19.821 1.00 88.19 315 PRO A CA 1
ATOM 2486 C C . PRO A 1 315 ? 10.897 5.653 19.574 1.00 88.19 315 PRO A C 1
ATOM 2488 O O . PRO A 1 315 ? 10.041 5.707 20.455 1.00 88.19 315 PRO A O 1
ATOM 2491 N N . ALA A 1 316 ? 10.716 6.204 18.370 1.00 87.06 316 ALA A N 1
ATOM 2492 C CA . ALA A 1 316 ? 9.526 6.979 18.020 1.00 87.06 316 ALA A CA 1
ATOM 2493 C C . ALA A 1 316 ? 8.251 6.117 18.036 1.00 87.06 316 ALA A C 1
ATOM 2495 O O . ALA A 1 316 ? 7.252 6.492 18.649 1.00 87.06 316 ALA A O 1
ATOM 2496 N N . CYS A 1 317 ? 8.301 4.924 17.433 1.00 84.94 317 CYS A N 1
ATOM 2497 C CA . CYS A 1 317 ? 7.180 3.983 17.442 1.00 84.94 317 CYS A CA 1
ATOM 2498 C C . CYS A 1 317 ? 6.840 3.531 18.871 1.00 84.94 317 CYS A C 1
ATOM 2500 O O . CYS A 1 317 ? 5.668 3.492 19.247 1.00 84.94 317 CYS A O 1
ATOM 2502 N N . LEU A 1 318 ? 7.851 3.230 19.692 1.00 85.12 318 LEU A N 1
ATOM 2503 C CA . LEU A 1 318 ? 7.648 2.817 21.083 1.00 85.12 318 LEU A CA 1
ATOM 2504 C C . LEU A 1 318 ? 7.014 3.930 21.927 1.00 85.12 318 LEU A C 1
ATOM 2506 O O . LEU A 1 318 ? 6.120 3.652 22.724 1.00 85.12 318 LEU A O 1
ATOM 2510 N N . GLN A 1 319 ? 7.415 5.189 21.724 1.00 86.75 319 GLN A N 1
ATOM 2511 C CA . GLN A 1 319 ? 6.785 6.335 22.386 1.00 86.75 319 GLN A CA 1
ATOM 2512 C C . GLN A 1 319 ? 5.318 6.499 21.980 1.00 86.75 319 GLN A C 1
ATOM 2514 O O . GLN A 1 319 ? 4.471 6.734 22.840 1.00 86.75 319 GLN A O 1
ATOM 2519 N N . ILE A 1 320 ? 4.998 6.340 20.692 1.00 85.75 320 ILE A N 1
ATOM 2520 C CA . ILE A 1 320 ? 3.614 6.394 20.202 1.00 85.75 320 ILE A CA 1
ATOM 2521 C C . ILE A 1 320 ? 2.770 5.308 20.871 1.00 85.75 320 ILE A C 1
ATOM 2523 O O . ILE A 1 320 ? 1.709 5.609 21.416 1.00 85.75 320 ILE A O 1
ATOM 2527 N N . VAL A 1 321 ? 3.254 4.065 20.883 1.00 85.94 321 VAL A N 1
ATOM 2528 C CA . VAL A 1 321 ? 2.565 2.939 21.528 1.00 85.94 321 VAL A CA 1
ATOM 2529 C C . VAL A 1 321 ? 2.370 3.206 23.021 1.00 85.94 321 VAL A C 1
ATOM 2531 O O . VAL A 1 321 ? 1.264 3.034 23.527 1.00 85.94 321 VAL A O 1
ATOM 2534 N N . GLN A 1 322 ? 3.394 3.706 23.717 1.00 86.44 322 GLN A N 1
ATOM 2535 C CA . GLN A 1 322 ? 3.296 4.038 25.138 1.00 86.44 322 GLN A CA 1
ATOM 2536 C C . GLN A 1 322 ? 2.259 5.137 25.407 1.00 86.44 322 GLN A C 1
ATOM 2538 O O . GLN A 1 322 ? 1.466 5.024 26.340 1.00 86.44 322 GLN A O 1
ATOM 2543 N N . ASN A 1 323 ? 2.229 6.183 24.579 1.00 87.06 323 ASN A N 1
ATOM 2544 C CA . ASN A 1 323 ? 1.251 7.262 24.694 1.00 87.06 323 ASN A CA 1
ATOM 2545 C C . ASN A 1 323 ? -0.175 6.761 24.437 1.00 87.06 323 ASN A C 1
ATOM 2547 O O . ASN A 1 323 ? -1.108 7.161 25.134 1.00 87.06 323 ASN A O 1
ATOM 2551 N N . VAL A 1 324 ? -0.360 5.872 23.457 1.00 86.75 324 VAL A N 1
ATOM 2552 C CA . VAL A 1 324 ? -1.665 5.257 23.186 1.00 86.75 324 VAL A CA 1
ATOM 2553 C C . VAL A 1 324 ? -2.120 4.429 24.380 1.00 86.75 324 VAL A C 1
ATOM 2555 O O . VAL A 1 324 ? -3.230 4.644 24.848 1.00 86.75 324 VAL A O 1
ATOM 2558 N N . ILE A 1 325 ? -1.262 3.558 24.913 1.00 84.12 325 ILE A N 1
ATOM 2559 C CA . ILE A 1 325 ? -1.577 2.723 26.078 1.00 84.12 325 ILE A CA 1
ATOM 2560 C C . ILE A 1 325 ? -1.956 3.583 27.287 1.00 84.12 325 ILE A C 1
ATOM 2562 O O . ILE A 1 325 ? -2.968 3.329 27.922 1.00 84.12 325 ILE A O 1
ATOM 2566 N N . ASN A 1 326 ? -1.196 4.641 27.571 1.00 85.31 326 ASN A N 1
ATOM 2567 C CA . ASN A 1 326 ? -1.469 5.498 28.726 1.00 85.31 326 ASN A CA 1
ATOM 2568 C C . ASN A 1 326 ? -2.777 6.297 28.588 1.00 85.31 326 ASN A C 1
ATOM 2570 O O . ASN A 1 326 ? -3.357 6.687 29.593 1.00 85.31 326 ASN A O 1
ATOM 2574 N N . THR A 1 327 ? -3.228 6.578 27.361 1.00 88.12 327 THR A N 1
ATOM 2575 C CA . THR A 1 327 ? -4.428 7.401 27.109 1.00 88.12 327 THR A CA 1
ATOM 2576 C C . THR A 1 327 ? -5.672 6.582 26.776 1.00 88.12 327 THR A C 1
ATOM 2578 O O . THR A 1 327 ? -6.757 7.152 26.648 1.00 88.12 327 THR A O 1
ATOM 2581 N N . ILE A 1 328 ? -5.550 5.266 26.585 1.00 87.88 328 ILE A N 1
ATOM 2582 C CA . ILE A 1 328 ? -6.662 4.440 26.109 1.00 87.88 328 ILE A CA 1
ATOM 2583 C C . ILE A 1 328 ? -7.749 4.281 27.173 1.00 87.88 328 ILE A C 1
ATOM 2585 O O . ILE A 1 328 ? -8.928 4.408 26.843 1.00 87.88 328 ILE A O 1
ATOM 2589 N N . ASP A 1 329 ? -7.357 4.105 28.435 1.00 86.75 329 ASP A N 1
ATOM 2590 C CA . ASP A 1 329 ? -8.277 3.913 29.560 1.00 86.75 329 ASP A CA 1
ATOM 2591 C C . ASP A 1 329 ? -9.117 5.173 29.787 1.00 86.75 329 ASP A C 1
ATOM 2593 O O . ASP A 1 329 ? -10.346 5.112 29.816 1.00 86.75 329 ASP A O 1
ATOM 2597 N N . GLU A 1 330 ? -8.476 6.346 29.785 1.00 90.44 330 GLU A N 1
ATOM 2598 C CA . GLU A 1 330 ? -9.170 7.638 29.852 1.00 90.44 330 GLU A CA 1
ATOM 2599 C C . GLU A 1 330 ? -10.169 7.806 28.694 1.00 90.44 330 GLU A C 1
ATOM 2601 O O . GLU A 1 330 ? -11.288 8.294 28.876 1.00 90.44 330 GLU A O 1
ATOM 2606 N N . LYS A 1 331 ? -9.795 7.382 27.478 1.00 89.50 331 LYS A N 1
ATOM 2607 C CA . LYS A 1 331 ? -10.685 7.441 26.309 1.00 89.50 331 LYS A CA 1
ATOM 2608 C C . LYS A 1 331 ? -11.859 6.471 26.428 1.00 89.50 331 LYS A C 1
ATOM 2610 O O . LYS A 1 331 ? -12.950 6.829 25.973 1.00 89.50 331 LYS A O 1
ATOM 2615 N N . TYR A 1 332 ? -11.674 5.288 27.015 1.00 90.94 332 TYR A N 1
ATOM 2616 C CA . TYR A 1 332 ? -12.770 4.364 27.317 1.00 90.94 332 TYR A CA 1
ATOM 2617 C C . TYR A 1 332 ? -13.737 4.978 28.333 1.00 90.94 332 TYR A C 1
ATOM 2619 O O . TYR A 1 332 ? -14.928 5.084 28.039 1.00 90.94 332 TYR A O 1
ATOM 2627 N N . GLU A 1 333 ? -13.228 5.500 29.451 1.00 93.06 333 GLU A N 1
ATOM 2628 C CA . GLU A 1 333 ? -14.049 6.137 30.488 1.00 93.06 333 GLU A CA 1
ATOM 2629 C C . GLU A 1 333 ? -14.865 7.322 29.948 1.00 93.06 333 GLU A C 1
ATOM 2631 O O . GLU A 1 333 ?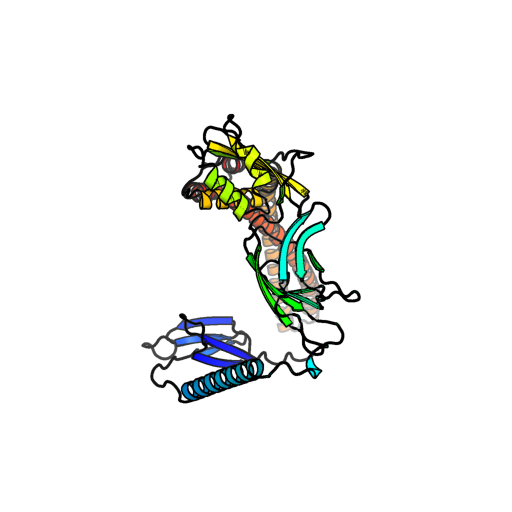 -16.062 7.452 30.224 1.00 93.06 333 GLU A O 1
ATOM 2636 N N . ILE A 1 334 ? -14.247 8.185 29.130 1.00 93.19 334 ILE A N 1
ATOM 2637 C CA . ILE A 1 334 ? -14.939 9.315 28.496 1.00 93.19 334 ILE A CA 1
ATOM 2638 C C . ILE A 1 334 ? -16.061 8.822 27.574 1.00 93.19 334 ILE A C 1
ATOM 2640 O O . ILE A 1 334 ? -17.152 9.401 27.578 1.00 93.19 334 ILE A O 1
ATOM 2644 N N . ASN A 1 335 ? -15.817 7.774 26.781 1.00 93.19 335 ASN A N 1
ATOM 2645 C CA . ASN A 1 335 ? -16.824 7.215 25.878 1.00 93.19 335 ASN A CA 1
ATOM 2646 C C . ASN A 1 335 ? -18.009 6.617 26.645 1.00 93.19 335 ASN A C 1
ATOM 2648 O O . ASN A 1 335 ? -19.157 6.879 26.271 1.00 93.19 335 ASN A O 1
ATOM 2652 N N . ASP A 1 336 ? -17.749 5.884 27.725 1.00 93.94 336 ASP A N 1
ATOM 2653 C CA . ASP A 1 336 ? -18.789 5.284 28.563 1.00 93.94 336 ASP A CA 1
ATOM 2654 C C . ASP A 1 336 ? -19.623 6.352 29.274 1.00 93.94 336 ASP A C 1
ATOM 2656 O O . ASP A 1 336 ? -20.858 6.311 29.238 1.00 93.94 336 ASP A O 1
ATOM 2660 N N . ARG A 1 337 ? -18.974 7.387 29.823 1.00 95.00 337 ARG A N 1
ATOM 2661 C CA . ARG A 1 337 ? -19.668 8.533 30.426 1.00 95.00 337 ARG A CA 1
ATOM 2662 C C . ARG A 1 337 ? -20.566 9.249 29.417 1.00 95.00 337 ARG A C 1
ATOM 2664 O O . ARG A 1 337 ? -21.738 9.492 29.699 1.00 95.00 337 ARG A O 1
ATOM 2671 N N . LEU A 1 338 ? -20.048 9.567 28.227 1.00 94.31 338 LEU A N 1
ATOM 2672 C CA . LEU A 1 338 ? -20.829 10.230 27.175 1.00 94.31 338 LEU A CA 1
ATOM 2673 C C . LEU A 1 338 ? -21.975 9.347 26.658 1.00 94.31 338 LEU A C 1
ATOM 2675 O O . LEU A 1 338 ? -23.018 9.870 26.259 1.00 94.31 338 LEU A O 1
ATOM 2679 N N . ALA A 1 339 ? -21.812 8.021 26.658 1.00 93.50 339 ALA A N 1
ATOM 2680 C CA . ALA A 1 339 ? -22.876 7.088 26.303 1.00 93.50 339 ALA A CA 1
ATOM 2681 C C . ALA A 1 339 ? -24.010 7.089 27.342 1.00 93.50 339 ALA A C 1
ATOM 2683 O O . ALA A 1 339 ? -25.178 7.122 26.946 1.00 93.50 339 ALA A O 1
ATOM 2684 N N . ALA A 1 340 ? -23.674 7.116 28.636 1.00 94.62 340 ALA A N 1
ATOM 2685 C CA . ALA A 1 340 ? -24.645 7.227 29.723 1.00 94.62 340 ALA A CA 1
ATOM 2686 C C . ALA A 1 340 ? -25.402 8.566 29.677 1.00 94.62 340 ALA A C 1
ATOM 2688 O O . ALA A 1 340 ? -26.631 8.574 29.623 1.00 94.62 340 ALA A O 1
ATOM 2689 N N . GLU A 1 341 ? -24.687 9.693 29.572 1.00 92.75 341 GLU A N 1
ATOM 2690 C CA . GLU A 1 341 ? -25.308 11.022 29.464 1.00 92.75 341 GLU A CA 1
ATOM 2691 C C . GLU A 1 341 ? -26.254 11.127 28.258 1.00 92.75 341 GLU A C 1
ATOM 2693 O O . GLU A 1 341 ? -27.348 11.689 28.356 1.00 92.75 341 GLU A O 1
ATOM 2698 N N . TRP A 1 342 ? -25.852 10.575 27.109 1.00 93.31 342 TRP A N 1
ATOM 2699 C CA . TRP A 1 342 ? -26.687 10.566 25.911 1.00 93.31 342 TRP A CA 1
ATOM 2700 C C . TRP A 1 342 ? -27.954 9.722 26.102 1.00 93.31 342 TRP A C 1
ATOM 2702 O O . TRP A 1 342 ? -29.032 10.132 25.663 1.00 93.31 342 TRP A O 1
ATOM 2712 N N . ALA A 1 343 ? -27.848 8.570 26.773 1.00 93.88 343 ALA A N 1
ATOM 2713 C CA . ALA A 1 343 ? -28.993 7.718 27.082 1.00 93.88 343 ALA A CA 1
ATOM 2714 C C . ALA A 1 343 ? -29.991 8.421 28.018 1.00 93.88 343 ALA A C 1
ATOM 2716 O O . ALA A 1 343 ? -31.196 8.397 27.752 1.00 93.88 343 ALA A O 1
ATOM 2717 N N . ASP A 1 344 ? -29.503 9.118 29.046 1.00 93.50 344 ASP A N 1
ATOM 2718 C CA . ASP A 1 344 ? -30.342 9.888 29.969 1.00 93.50 344 ASP A CA 1
ATOM 2719 C C . ASP A 1 344 ? -31.097 11.010 29.248 1.00 93.50 344 ASP A C 1
ATOM 2721 O O . ASP A 1 344 ? -32.314 11.156 29.412 1.00 93.50 344 ASP A O 1
ATOM 2725 N N . ARG A 1 345 ? -30.421 11.770 28.373 1.00 90.94 345 ARG A N 1
ATOM 2726 C CA . ARG A 1 345 ? -31.095 12.818 27.586 1.00 90.94 345 ARG A CA 1
ATOM 2727 C C . ARG A 1 345 ? -32.091 12.242 26.586 1.00 90.94 345 ARG A C 1
ATOM 2729 O O . ARG A 1 345 ? -33.180 12.798 26.429 1.00 90.94 345 ARG A O 1
ATOM 2736 N N . LEU A 1 346 ? -31.763 11.124 25.936 1.00 93.75 346 LEU A N 1
ATOM 2737 C CA . LEU A 1 346 ? -32.680 10.438 25.025 1.00 93.75 346 LEU A CA 1
ATOM 2738 C C . LEU A 1 346 ? -33.954 9.983 25.751 1.00 93.75 346 LEU A C 1
ATOM 2740 O O . LEU A 1 346 ? -35.055 10.150 25.222 1.00 93.75 346 LEU A O 1
ATOM 2744 N N . ASN A 1 347 ? -33.820 9.466 26.972 1.00 94.12 347 ASN A N 1
ATOM 2745 C CA . ASN A 1 347 ? -34.958 9.101 27.810 1.00 94.12 347 ASN A CA 1
ATOM 2746 C C . ASN A 1 347 ? -35.785 10.331 28.214 1.00 94.12 347 ASN A C 1
ATOM 2748 O O . ASN A 1 347 ? -37.009 10.294 28.094 1.00 94.12 347 ASN A O 1
ATOM 2752 N N . ALA A 1 348 ? -35.144 11.449 28.573 1.00 93.19 348 ALA A N 1
ATOM 2753 C CA . ALA A 1 348 ? -35.838 12.702 28.877 1.00 93.19 348 ALA A CA 1
ATOM 2754 C C . ALA A 1 348 ? -36.631 13.252 27.674 1.00 93.19 348 ALA A C 1
ATOM 2756 O O . ALA A 1 348 ? -37.735 13.781 27.843 1.00 93.19 348 ALA A O 1
ATOM 2757 N N . VAL A 1 349 ? -36.106 13.114 26.449 1.00 93.69 349 VAL A N 1
ATOM 2758 C CA . VAL A 1 349 ? -36.846 13.467 25.226 1.00 93.69 349 VAL A CA 1
ATOM 2759 C C . VAL A 1 349 ? -38.046 12.552 25.035 1.00 93.69 349 VAL A C 1
ATOM 2761 O O . VAL A 1 349 ? -39.149 13.069 24.883 1.00 93.69 349 VAL A O 1
ATOM 2764 N N . ARG A 1 350 ? -37.873 11.226 25.126 1.00 93.25 350 ARG A N 1
ATOM 2765 C CA . ARG A 1 350 ? -38.983 10.261 25.014 1.00 93.25 350 ARG A CA 1
ATOM 2766 C C . ARG A 1 350 ? -40.096 10.549 26.023 1.00 93.25 350 ARG A C 1
ATOM 2768 O O . ARG A 1 350 ? -41.259 10.624 25.640 1.00 93.25 350 ARG A O 1
ATOM 2775 N N . GLU A 1 351 ? -39.745 10.773 27.288 1.00 94.38 351 GLU A N 1
ATOM 2776 C CA . GLU A 1 351 ? -40.692 11.120 28.354 1.00 94.38 351 GLU A CA 1
ATOM 2777 C C . GLU A 1 351 ? -41.431 12.435 28.059 1.00 94.38 351 GLU A C 1
ATOM 2779 O O . GLU A 1 351 ? -42.649 12.523 28.223 1.00 94.38 351 GLU A O 1
ATOM 2784 N N . THR A 1 352 ? -40.710 13.459 27.591 1.00 93.12 352 THR A N 1
ATOM 2785 C CA . THR A 1 352 ? -41.307 14.755 27.236 1.00 93.12 352 THR A CA 1
ATOM 2786 C C . THR A 1 352 ? -42.251 14.627 26.041 1.00 93.12 352 THR A C 1
ATOM 2788 O O . THR A 1 352 ? -43.310 15.252 26.051 1.00 93.12 352 THR A O 1
ATOM 2791 N N . THR A 1 353 ? -41.908 13.807 25.043 1.00 93.19 353 THR A N 1
ATOM 2792 C CA . THR A 1 353 ? -42.763 13.529 23.883 1.00 93.19 353 THR A CA 1
ATOM 2793 C C . THR A 1 353 ? -44.051 12.832 24.306 1.00 93.19 353 THR A C 1
ATOM 2795 O O . THR A 1 353 ? -45.123 13.330 23.985 1.00 93.19 353 THR A O 1
ATOM 2798 N N . VAL A 1 354 ? -43.972 11.752 25.094 1.00 93.62 354 VAL A N 1
ATOM 2799 C CA . VAL A 1 354 ? -45.167 11.031 25.576 1.00 93.62 354 VAL A CA 1
ATOM 2800 C C . VAL A 1 354 ? -46.090 11.967 26.359 1.00 93.62 354 VAL A C 1
ATOM 2802 O O . VAL A 1 354 ? -47.276 12.057 26.059 1.00 93.62 354 VAL A O 1
ATOM 2805 N N . ARG A 1 355 ? -45.541 12.760 27.290 1.00 93.38 355 ARG A N 1
ATOM 2806 C CA . ARG A 1 355 ? -46.338 13.737 28.050 1.00 93.38 355 ARG A CA 1
ATOM 2807 C C . ARG A 1 355 ? -46.959 14.817 27.167 1.00 93.38 355 ARG A C 1
ATOM 2809 O O . ARG A 1 355 ? -48.068 15.262 27.448 1.00 93.38 355 ARG A O 1
ATOM 2816 N N . ALA A 1 356 ? -46.246 15.289 26.144 1.00 92.06 356 ALA A N 1
ATOM 2817 C CA . ALA A 1 356 ? -46.774 16.294 25.225 1.00 92.06 356 ALA A CA 1
ATOM 2818 C C . ALA A 1 356 ? -47.978 15.753 24.439 1.00 92.06 356 ALA A C 1
ATOM 2820 O O . ALA A 1 356 ? -48.991 16.449 24.345 1.00 92.06 356 ALA A O 1
ATOM 2821 N N . GLU A 1 357 ? -47.890 14.510 23.957 1.00 92.12 357 GLU A N 1
ATOM 2822 C CA . GLU A 1 357 ? -48.987 13.824 23.266 1.00 92.12 357 GLU A CA 1
ATOM 2823 C C . GLU A 1 357 ? -50.188 13.583 24.198 1.00 92.12 357 GLU A C 1
ATOM 2825 O O . GLU A 1 357 ? -51.323 13.870 23.815 1.00 92.12 357 GLU A O 1
ATOM 2830 N N . ASP A 1 358 ? -49.963 13.187 25.457 1.00 93.75 358 ASP A N 1
ATOM 2831 C CA . ASP A 1 358 ? -51.041 13.036 26.448 1.00 93.75 358 ASP A CA 1
ATOM 2832 C C . ASP A 1 358 ? -51.830 14.347 26.645 1.00 93.75 358 ASP A C 1
ATOM 2834 O O . ASP A 1 358 ? -53.064 14.355 26.677 1.00 93.75 358 ASP A O 1
ATOM 2838 N N . PHE A 1 359 ? -51.144 15.495 26.724 1.00 92.38 359 PHE A N 1
ATOM 2839 C CA . PHE A 1 359 ? -51.816 16.797 26.833 1.00 92.38 359 PHE A CA 1
ATOM 2840 C C . PHE A 1 359 ? -52.595 17.186 25.571 1.00 92.38 359 PHE A C 1
ATOM 2842 O O . PHE A 1 359 ? -53.612 17.880 25.687 1.00 92.38 359 PHE A O 1
ATOM 2849 N N . LEU A 1 360 ? -52.156 16.754 24.384 1.00 90.75 360 LEU A N 1
ATOM 2850 C CA . LEU A 1 360 ? -52.911 16.949 23.145 1.00 90.75 360 LEU A CA 1
ATOM 2851 C C . LEU A 1 360 ? -54.189 16.110 23.125 1.00 90.75 360 LEU A C 1
ATOM 2853 O O . LEU A 1 360 ? -55.247 16.644 22.782 1.00 90.75 360 LEU A O 1
ATOM 2857 N N . VAL A 1 361 ? -54.123 14.846 23.558 1.00 93.56 361 VAL A N 1
ATOM 2858 C CA . VAL A 1 361 ? -55.303 13.975 23.702 1.00 93.56 361 VAL A CA 1
ATOM 2859 C C . VAL A 1 361 ? -56.319 14.600 24.665 1.00 93.56 361 VAL A C 1
ATOM 2861 O O . VAL A 1 361 ? -57.516 14.635 24.377 1.00 93.56 361 VAL A O 1
ATOM 2864 N N . LEU A 1 362 ? -55.841 15.202 25.759 1.00 92.50 362 LEU A N 1
ATOM 2865 C CA . LEU A 1 362 ? -56.655 15.944 26.731 1.00 92.50 362 LEU A CA 1
ATOM 2866 C C . LEU A 1 362 ? -57.085 17.352 26.258 1.00 92.50 362 LEU A C 1
ATOM 2868 O O . LEU A 1 362 ? -57.691 18.099 27.026 1.00 92.50 362 LEU A O 1
ATOM 2872 N N . ARG A 1 363 ? -56.782 17.739 25.009 1.00 90.50 363 ARG A N 1
ATOM 2873 C CA . ARG A 1 363 ? -57.089 19.047 24.389 1.00 90.50 363 ARG A CA 1
ATOM 2874 C C . ARG A 1 363 ? -56.522 20.268 25.130 1.00 90.50 363 ARG A C 1
ATOM 2876 O O . ARG A 1 363 ? -57.016 21.384 24.967 1.00 90.50 363 ARG A O 1
ATOM 2883 N N . ASN A 1 364 ? -55.446 20.098 25.897 1.00 91.81 364 ASN A N 1
ATOM 2884 C CA . ASN A 1 364 ? -54.752 21.189 26.580 1.00 91.81 364 ASN A CA 1
ATOM 2885 C C . ASN A 1 364 ? -53.558 21.697 25.752 1.00 91.81 364 ASN A C 1
ATOM 2887 O O . ASN A 1 364 ? -52.393 21.386 26.017 1.00 91.81 364 ASN A O 1
ATOM 2891 N N . ALA A 1 365 ? -53.854 22.527 24.750 1.00 85.62 365 ALA A N 1
ATOM 2892 C CA . ALA A 1 365 ? -52.855 23.046 23.814 1.00 85.62 365 ALA A CA 1
ATOM 2893 C C . ALA A 1 365 ? -51.777 23.929 24.476 1.00 85.62 365 ALA A C 1
ATOM 2895 O O . ALA A 1 365 ? -50.632 23.966 24.021 1.00 85.62 365 ALA A O 1
ATOM 2896 N N . THR A 1 366 ? -52.106 24.630 25.564 1.00 90.31 366 THR A N 1
ATOM 2897 C CA . THR A 1 366 ? -51.175 25.549 26.237 1.00 90.31 366 THR A CA 1
ATOM 2898 C C . THR A 1 366 ? -50.030 24.798 26.915 1.00 90.31 366 THR A C 1
ATOM 2900 O O . THR A 1 366 ? -48.870 25.200 26.798 1.00 90.31 366 THR A O 1
ATOM 2903 N N . ASN A 1 367 ? -50.338 23.692 27.599 1.00 88.50 367 ASN A N 1
ATOM 2904 C CA . ASN A 1 367 ? -49.327 22.859 28.252 1.00 88.50 367 ASN A CA 1
ATOM 2905 C C . ASN A 1 367 ? -48.547 22.011 27.240 1.00 88.50 367 ASN A C 1
ATOM 2907 O O . ASN A 1 367 ? -47.325 21.918 27.357 1.00 88.50 367 ASN A O 1
ATOM 2911 N N . ALA A 1 368 ? -49.214 21.504 26.198 1.00 88.81 368 ALA A N 1
ATOM 2912 C CA . ALA A 1 368 ? -48.546 20.823 25.091 1.00 88.81 368 ALA A CA 1
ATOM 2913 C C . ALA A 1 368 ? -47.503 21.733 24.414 1.00 88.81 368 ALA A C 1
ATOM 2915 O O . ALA A 1 368 ? -46.349 21.343 24.252 1.00 88.81 368 ALA A O 1
ATOM 2916 N N . LYS A 1 369 ? -47.847 22.999 24.118 1.00 91.06 369 LYS A N 1
ATOM 2917 C CA . LYS A 1 369 ? -46.912 23.966 23.513 1.00 91.06 369 LYS A CA 1
ATOM 2918 C C . LYS A 1 369 ? -45.655 24.183 24.362 1.00 91.06 369 LYS A C 1
ATOM 2920 O O . LYS A 1 369 ? -44.557 24.240 23.815 1.00 91.06 369 LYS A O 1
ATOM 2925 N N . LYS A 1 370 ? -45.790 24.282 25.690 1.00 92.75 370 LYS A N 1
ATOM 2926 C CA . LYS A 1 370 ? -44.637 24.417 26.602 1.00 92.75 370 LYS A CA 1
ATOM 2927 C C . LYS A 1 370 ? -43.724 23.188 26.547 1.00 92.75 370 LYS A C 1
ATOM 2929 O O . LYS A 1 370 ? -42.505 23.344 26.515 1.00 92.75 370 LYS A O 1
ATOM 2934 N N . LEU A 1 371 ? -44.301 21.985 26.504 1.00 91.31 371 LEU A N 1
ATOM 2935 C CA . LEU A 1 371 ? -43.534 20.742 26.405 1.00 91.31 371 LEU A CA 1
ATOM 2936 C C . LEU A 1 371 ? -42.846 20.588 25.048 1.00 91.31 371 LEU A C 1
ATOM 2938 O O . LEU A 1 371 ? -41.690 20.186 25.027 1.00 91.31 371 LEU A O 1
ATOM 2942 N N . TYR A 1 372 ? -43.470 20.993 23.940 1.00 92.94 372 TYR A N 1
ATOM 2943 C CA . TYR A 1 372 ? -42.799 20.995 22.634 1.00 92.94 372 TYR A CA 1
ATOM 2944 C C . TYR A 1 372 ? -41.650 22.003 22.553 1.00 92.94 372 TYR A C 1
ATOM 2946 O O . TYR A 1 372 ? -40.616 21.694 21.967 1.00 92.94 372 TYR A O 1
ATOM 2954 N N . VAL A 1 373 ? -41.773 23.181 23.179 1.00 93.38 373 VAL A N 1
ATOM 2955 C CA . VAL A 1 373 ? -40.643 24.126 23.284 1.00 93.38 373 VAL A CA 1
ATOM 2956 C C . VAL A 1 373 ? -39.493 23.497 24.075 1.00 93.38 373 VAL A C 1
ATOM 2958 O O . VAL A 1 373 ? -38.344 23.563 23.643 1.00 93.38 373 VAL A O 1
ATOM 2961 N N . ARG A 1 374 ? -39.793 22.820 25.192 1.00 93.19 374 ARG A N 1
ATOM 2962 C CA . ARG A 1 374 ? -38.789 22.070 25.961 1.00 93.19 374 ARG A CA 1
ATOM 2963 C C . ARG A 1 374 ? -38.172 20.930 25.144 1.00 93.19 374 ARG A C 1
ATOM 2965 O O . ARG A 1 374 ? -36.958 20.768 25.165 1.00 93.19 374 ARG A O 1
ATOM 2972 N N . MET A 1 375 ? -38.982 20.181 24.399 1.00 93.75 375 MET A N 1
ATOM 2973 C CA . MET A 1 375 ? -38.527 19.107 23.515 1.00 93.75 375 MET A CA 1
ATOM 2974 C C . MET A 1 375 ? -37.581 19.640 22.435 1.00 93.75 375 MET A C 1
ATOM 2976 O O . MET A 1 375 ? -36.560 19.018 22.168 1.00 93.75 375 MET A O 1
ATOM 2980 N N . ALA A 1 376 ? -37.872 20.804 21.847 1.00 92.94 376 ALA A N 1
ATOM 2981 C CA . ALA A 1 376 ? -37.011 21.423 20.841 1.00 92.94 376 ALA A CA 1
ATOM 2982 C C . ALA A 1 376 ? -35.630 21.802 21.406 1.00 92.94 376 ALA A C 1
ATOM 2984 O O . ALA A 1 376 ? -34.617 21.597 20.736 1.00 92.94 376 ALA A O 1
ATOM 2985 N N . ILE A 1 377 ? -35.582 22.307 22.645 1.00 94.00 377 ILE A N 1
ATOM 2986 C CA . ILE A 1 377 ? -34.326 22.602 23.351 1.00 94.00 377 ILE A CA 1
ATOM 2987 C C . ILE A 1 377 ? -33.551 21.304 23.609 1.00 94.00 377 ILE A C 1
ATOM 2989 O O . ILE A 1 377 ? -32.400 21.195 23.189 1.00 94.00 377 ILE A O 1
ATOM 2993 N N . LEU A 1 378 ? -34.200 20.293 24.200 1.00 93.94 378 LEU A N 1
ATOM 2994 C CA . LEU A 1 378 ? -33.580 18.990 24.470 1.00 93.94 378 LEU A CA 1
ATOM 2995 C C . LEU A 1 378 ? -33.078 18.307 23.190 1.00 93.94 378 LEU A C 1
ATOM 2997 O O . LEU A 1 378 ? -32.005 17.715 23.186 1.00 93.94 378 LEU A O 1
ATOM 3001 N N . ASN A 1 379 ? -33.811 18.418 22.081 1.00 93.81 379 ASN A N 1
ATOM 3002 C CA . ASN A 1 379 ? -33.391 17.859 20.799 1.00 93.81 379 ASN A CA 1
ATOM 3003 C C . ASN A 1 379 ? -32.114 18.535 20.278 1.00 93.81 379 ASN A C 1
ATOM 3005 O O . ASN A 1 379 ? -31.192 17.857 19.832 1.00 93.81 379 ASN A O 1
ATOM 3009 N N . ARG A 1 380 ? -32.022 19.869 20.376 1.00 93.44 380 ARG A N 1
ATOM 3010 C CA . ARG A 1 380 ? -30.804 20.600 19.993 1.00 93.44 380 ARG A CA 1
ATOM 3011 C C . ARG A 1 380 ? -29.609 20.181 20.851 1.00 93.44 380 ARG A C 1
ATOM 3013 O O . ARG A 1 380 ? -28.518 19.996 20.317 1.00 93.44 380 ARG A O 1
ATOM 3020 N N . GLU A 1 381 ? -29.823 20.002 22.149 1.00 92.56 381 GLU A N 1
ATOM 3021 C CA . GLU A 1 381 ? -28.793 19.530 23.074 1.00 92.56 381 GLU A CA 1
ATOM 3022 C C . GLU A 1 381 ? -28.333 18.097 22.765 1.00 92.56 381 GLU A C 1
ATOM 3024 O O . GLU A 1 381 ? -27.131 17.845 22.733 1.00 92.56 381 GLU A O 1
ATOM 3029 N N . ILE A 1 382 ? -29.256 17.169 22.475 1.00 94.44 382 ILE A N 1
ATOM 3030 C CA . ILE A 1 382 ? -28.912 15.787 22.098 1.00 94.44 382 ILE A CA 1
ATOM 3031 C C . ILE A 1 382 ? -28.091 15.753 20.815 1.00 94.44 382 ILE A C 1
ATOM 3033 O O . ILE A 1 382 ? -27.126 14.998 20.738 1.00 94.44 382 ILE A O 1
ATOM 3037 N N . VAL A 1 383 ? -28.441 16.560 19.810 1.00 93.62 383 VAL A N 1
ATOM 3038 C CA . VAL A 1 383 ? -27.677 16.625 18.555 1.00 93.62 383 VAL A CA 1
ATOM 3039 C C . VAL A 1 383 ? -26.248 17.111 18.816 1.00 93.62 383 VAL A C 1
ATOM 3041 O O . VAL A 1 383 ? -25.297 16.533 18.291 1.00 93.62 383 VAL A O 1
ATOM 3044 N N . GLN A 1 384 ? -26.081 18.129 19.665 1.00 92.62 384 GLN A N 1
ATOM 3045 C CA . GLN A 1 384 ? -24.759 18.626 20.055 1.00 92.62 384 GLN A CA 1
ATOM 3046 C C . GLN A 1 384 ? -23.955 17.574 20.828 1.00 92.62 384 GLN A C 1
ATOM 3048 O O . GLN A 1 384 ? -22.800 17.322 20.494 1.00 92.62 384 GLN A O 1
ATOM 3053 N N . GLN A 1 385 ? -24.563 16.910 21.813 1.00 92.25 385 GLN A N 1
ATOM 3054 C CA . GLN A 1 385 ? -23.903 15.832 22.553 1.00 92.25 385 GLN A CA 1
ATOM 3055 C C . GLN A 1 385 ? -23.558 14.633 21.668 1.00 92.25 385 GLN A C 1
ATOM 3057 O O . GLN A 1 385 ? -22.492 14.044 21.826 1.00 92.25 385 GLN A O 1
ATOM 3062 N N . HIS A 1 386 ? -24.427 14.278 20.721 1.00 93.44 386 HIS A N 1
ATOM 3063 C CA . HIS A 1 386 ? -24.163 13.207 19.768 1.00 93.44 386 HIS A CA 1
ATOM 3064 C C . HIS A 1 386 ? -22.923 13.517 18.924 1.00 93.44 386 HIS A C 1
ATOM 3066 O O . HIS A 1 386 ? -22.081 12.642 18.757 1.00 93.44 386 HIS A O 1
ATOM 3072 N N . ALA A 1 387 ? -22.763 14.759 18.453 1.00 94.31 387 ALA A N 1
ATOM 3073 C CA . ALA A 1 387 ? -21.556 15.174 17.737 1.00 94.31 387 ALA A CA 1
ATOM 3074 C C . ALA A 1 387 ? -20.289 15.020 18.601 1.00 94.31 387 ALA A C 1
ATOM 3076 O O . ALA A 1 387 ? -19.304 14.444 18.147 1.00 94.31 387 ALA A O 1
ATOM 3077 N N . VAL A 1 388 ? -20.331 15.445 19.870 1.00 94.12 388 VAL A N 1
ATOM 3078 C CA . VAL A 1 388 ? -19.206 15.271 20.812 1.00 94.12 388 VAL A CA 1
ATOM 3079 C C . VAL A 1 388 ? -18.888 13.790 21.043 1.00 94.12 388 VAL A C 1
ATOM 3081 O O . VAL A 1 388 ? -17.722 13.401 21.019 1.00 94.12 388 VAL A O 1
ATOM 3084 N N . ARG A 1 389 ? -19.911 12.944 21.206 1.00 93.69 389 ARG A N 1
ATOM 3085 C CA . ARG A 1 389 ? -19.751 11.491 21.356 1.00 93.69 389 ARG A CA 1
ATOM 3086 C C . ARG A 1 389 ? -19.129 10.850 20.116 1.00 93.69 389 ARG A C 1
ATOM 3088 O O . ARG A 1 389 ? -18.281 9.977 20.263 1.00 93.69 389 ARG A O 1
ATOM 3095 N N . MET A 1 390 ? -19.538 11.256 18.913 1.00 93.81 390 MET A N 1
ATOM 3096 C CA . MET A 1 390 ? -18.954 10.730 17.674 1.00 93.81 390 MET A CA 1
ATOM 3097 C C . MET A 1 390 ? -17.468 11.079 17.571 1.00 93.81 390 MET A C 1
ATOM 3099 O O . MET A 1 390 ? -16.672 10.180 17.327 1.00 93.81 390 MET A O 1
ATOM 3103 N N . ASN A 1 391 ? -17.086 12.323 17.874 1.00 94.69 391 ASN A N 1
ATOM 3104 C CA . ASN A 1 391 ? -15.680 12.739 17.874 1.00 94.69 391 ASN A CA 1
ATOM 3105 C C . ASN A 1 391 ? -14.848 11.968 18.917 1.00 94.69 391 ASN A C 1
ATOM 3107 O O . ASN A 1 391 ? -13.735 11.533 18.633 1.00 94.69 391 ASN A O 1
ATOM 3111 N N . ALA A 1 392 ? -15.390 11.757 20.123 1.00 92.94 392 ALA A N 1
ATOM 3112 C CA . ALA A 1 392 ? -14.717 10.972 21.162 1.00 92.94 392 ALA A CA 1
ATOM 3113 C C . ALA A 1 392 ? -14.553 9.493 20.764 1.00 92.94 392 ALA A C 1
ATOM 3115 O O . ALA A 1 392 ? -13.529 8.872 21.063 1.00 92.94 392 ALA A O 1
ATOM 3116 N N . ARG A 1 393 ? -15.545 8.926 20.066 1.00 92.56 393 ARG A N 1
ATOM 3117 C CA . ARG A 1 393 ? -15.489 7.557 19.544 1.00 92.56 393 ARG A CA 1
ATOM 3118 C C . ARG A 1 393 ? -14.484 7.428 18.402 1.00 92.56 393 ARG A C 1
ATOM 3120 O O . ARG A 1 393 ? -13.755 6.443 18.361 1.00 92.56 393 ARG A O 1
ATOM 3127 N N . GLU A 1 394 ? -14.436 8.400 17.498 1.00 94.44 394 GLU A N 1
ATOM 3128 C CA . GLU A 1 394 ? -13.461 8.454 16.404 1.00 94.44 394 GLU A CA 1
ATOM 3129 C C . GLU A 1 394 ? -12.029 8.500 16.951 1.00 94.44 394 GLU A C 1
ATOM 3131 O O . GLU A 1 394 ? -11.216 7.649 16.600 1.00 94.44 394 GLU A O 1
ATOM 3136 N N . ALA A 1 395 ? -11.761 9.364 17.936 1.00 92.12 395 ALA A N 1
ATOM 3137 C CA . ALA A 1 395 ? -10.454 9.448 18.589 1.00 92.12 395 ALA A CA 1
ATOM 3138 C C . ALA A 1 395 ? -10.018 8.135 19.277 1.00 92.12 395 ALA A C 1
ATOM 3140 O O . ALA A 1 395 ? -8.831 7.789 19.266 1.00 92.12 395 ALA A O 1
ATOM 3141 N N . LEU A 1 396 ? -10.955 7.392 19.882 1.00 90.38 396 LEU A N 1
ATOM 3142 C CA . LEU A 1 396 ? -10.684 6.064 20.447 1.00 90.38 396 LEU A CA 1
ATOM 3143 C C . LEU A 1 396 ? -10.366 5.045 19.343 1.00 90.38 396 LEU A C 1
ATOM 3145 O O . LEU A 1 396 ? -9.369 4.330 19.439 1.00 90.38 396 LEU A O 1
ATOM 3149 N N . LEU A 1 397 ? -11.176 5.002 18.279 1.00 91.75 397 LEU A N 1
ATOM 3150 C CA . LEU A 1 397 ? -10.958 4.097 17.148 1.00 91.75 397 LEU A CA 1
ATOM 3151 C C . LEU A 1 397 ? -9.622 4.360 16.455 1.00 91.75 397 LEU A C 1
ATOM 3153 O O . LEU A 1 397 ? -8.930 3.408 16.109 1.00 91.75 397 LEU A O 1
ATOM 3157 N N . ASP A 1 398 ? -9.227 5.617 16.289 1.00 91.94 398 ASP A N 1
ATOM 3158 C CA . ASP A 1 398 ? -7.949 5.958 15.666 1.00 91.94 398 ASP A CA 1
ATOM 3159 C C . ASP A 1 398 ? -6.755 5.568 16.541 1.00 91.94 398 ASP A C 1
ATOM 3161 O O . ASP A 1 398 ? -5.745 5.095 16.026 1.00 91.94 398 ASP A O 1
ATOM 3165 N N . SER A 1 399 ? -6.899 5.645 17.867 1.00 89.88 399 SER A N 1
ATOM 3166 C CA . SER A 1 399 ? -5.873 5.154 18.801 1.00 89.88 399 SER A CA 1
ATOM 3167 C C . SER A 1 399 ? -5.715 3.633 18.714 1.00 89.88 399 SER A C 1
ATOM 3169 O O . SER A 1 399 ? -4.599 3.123 18.669 1.00 89.88 399 SER A O 1
ATOM 3171 N N . LEU A 1 400 ? -6.833 2.905 18.621 1.00 87.44 400 LEU A N 1
ATOM 3172 C CA . LEU A 1 400 ? -6.842 1.451 18.434 1.00 87.44 400 LEU A CA 1
ATOM 3173 C C . LEU A 1 400 ? -6.266 1.034 17.076 1.00 87.44 400 LEU A C 1
ATOM 3175 O O . LEU A 1 400 ? -5.512 0.065 17.000 1.00 87.44 400 LEU A O 1
ATOM 3179 N N . LYS A 1 401 ? -6.592 1.762 16.000 1.00 91.69 401 LYS A N 1
ATOM 3180 C CA . LYS A 1 401 ? -5.994 1.541 14.675 1.00 91.69 401 LYS A CA 1
ATOM 3181 C C . LYS A 1 401 ? -4.486 1.748 14.726 1.00 91.69 401 LYS A C 1
ATOM 3183 O O . LYS A 1 401 ? -3.763 0.892 14.237 1.00 91.69 401 LYS A O 1
ATOM 3188 N N . LEU A 1 402 ? -4.022 2.835 15.343 1.00 90.19 402 LEU A N 1
ATOM 3189 C CA . LEU A 1 402 ? -2.597 3.138 15.462 1.00 90.19 402 LEU A CA 1
ATOM 3190 C C . LEU A 1 402 ? -1.845 2.035 16.217 1.00 90.19 402 LEU A C 1
ATOM 3192 O O . LEU A 1 402 ? -0.784 1.608 15.772 1.00 90.19 402 LEU A O 1
ATOM 3196 N N . LEU A 1 403 ? -2.424 1.523 17.308 1.00 89.00 403 LEU A N 1
ATOM 3197 C CA . LEU A 1 403 ? -1.862 0.395 18.053 1.00 89.00 403 LEU A CA 1
ATOM 3198 C C . LEU A 1 403 ? -1.783 -0.879 17.199 1.00 89.00 403 LEU A C 1
ATOM 3200 O O . LEU A 1 403 ? -0.750 -1.541 17.183 1.00 89.00 403 LEU A O 1
ATOM 3204 N N . ASN A 1 404 ? -2.851 -1.215 16.471 1.00 89.50 404 ASN A N 1
ATOM 3205 C CA . ASN A 1 404 ? -2.868 -2.394 15.603 1.00 89.50 404 ASN A CA 1
ATOM 3206 C C . ASN A 1 404 ? -1.862 -2.277 14.454 1.00 89.50 404 ASN A C 1
ATOM 3208 O O . ASN A 1 404 ? -1.123 -3.226 14.211 1.00 89.50 404 ASN A O 1
ATOM 3212 N N . VAL A 1 405 ? -1.788 -1.114 13.801 1.00 91.25 405 VAL A N 1
ATOM 3213 C CA . VAL A 1 405 ? -0.802 -0.841 12.746 1.00 91.25 405 VAL A CA 1
ATOM 3214 C C . VAL A 1 405 ? 0.614 -0.985 13.297 1.00 91.25 405 VAL A C 1
ATOM 3216 O O . VAL A 1 405 ? 1.419 -1.681 12.692 1.00 91.25 405 VAL A O 1
ATOM 3219 N N . ALA A 1 406 ? 0.908 -0.431 14.477 1.00 89.31 406 ALA A N 1
ATOM 3220 C CA . ALA A 1 406 ? 2.222 -0.580 15.099 1.00 89.31 406 ALA A CA 1
ATOM 3221 C C . ALA A 1 406 ? 2.567 -2.053 15.396 1.00 89.31 406 ALA A C 1
ATOM 3223 O O . ALA A 1 406 ? 3.699 -2.481 15.166 1.00 89.31 406 ALA A O 1
ATOM 3224 N N . ILE A 1 407 ? 1.608 -2.855 15.873 1.00 88.94 407 ILE A N 1
ATOM 3225 C CA . ILE A 1 407 ? 1.809 -4.297 16.106 1.00 88.94 407 ILE A CA 1
ATOM 3226 C C . ILE A 1 407 ? 2.066 -5.028 14.784 1.00 88.94 407 ILE A C 1
ATOM 3228 O O . ILE A 1 407 ? 2.979 -5.848 14.710 1.00 88.94 407 ILE A O 1
ATOM 3232 N N . GLU A 1 408 ? 1.300 -4.726 13.736 1.00 90.31 408 GLU A N 1
ATOM 3233 C CA . GLU A 1 408 ? 1.478 -5.319 12.407 1.00 90.31 408 GLU A CA 1
ATOM 3234 C C . GLU A 1 408 ? 2.831 -4.947 11.788 1.00 90.31 408 GLU A C 1
ATOM 3236 O O . GLU A 1 408 ? 3.525 -5.822 11.272 1.00 90.31 408 GLU A O 1
ATOM 3241 N N . GLN A 1 409 ? 3.253 -3.686 11.899 1.00 90.81 409 GLN A N 1
ATOM 3242 C CA . GLN A 1 409 ? 4.566 -3.211 11.455 1.00 90.81 409 GLN A CA 1
ATOM 3243 C C . GLN A 1 409 ? 5.705 -3.949 12.171 1.00 90.81 409 GLN A C 1
ATOM 3245 O O . GLN A 1 409 ? 6.617 -4.460 11.527 1.00 90.81 409 GLN A O 1
ATOM 3250 N N . ASN A 1 410 ? 5.623 -4.103 13.496 1.00 89.12 410 ASN A N 1
ATOM 3251 C CA . ASN A 1 410 ? 6.615 -4.862 14.267 1.00 89.12 410 ASN A CA 1
ATOM 3252 C C . ASN A 1 410 ? 6.575 -6.373 13.978 1.00 89.12 410 ASN A C 1
ATOM 3254 O O . ASN A 1 410 ? 7.598 -7.053 14.080 1.00 89.12 410 ASN A O 1
ATOM 3258 N N . ALA A 1 411 ? 5.415 -6.920 13.611 1.00 89.31 411 ALA A N 1
ATOM 3259 C CA . ALA A 1 411 ? 5.299 -8.309 13.179 1.00 89.31 411 ALA A CA 1
ATOM 3260 C C . ALA A 1 411 ? 5.939 -8.529 11.802 1.00 89.31 411 ALA A C 1
ATOM 3262 O O . ALA A 1 411 ? 6.584 -9.553 11.601 1.00 89.31 411 ALA A O 1
ATOM 3263 N N . ARG A 1 412 ? 5.840 -7.554 10.884 1.00 90.69 412 ARG A N 1
ATOM 3264 C CA . ARG A 1 412 ? 6.512 -7.583 9.570 1.00 90.69 412 ARG A CA 1
ATOM 3265 C C . ARG A 1 412 ? 8.035 -7.568 9.660 1.00 90.69 412 ARG A C 1
ATOM 3267 O O . ARG A 1 412 ? 8.689 -7.988 8.713 1.00 90.69 412 ARG A O 1
ATOM 3274 N N . LEU A 1 413 ? 8.606 -7.156 10.790 1.00 91.25 413 LEU A N 1
ATOM 3275 C CA . LEU A 1 413 ? 10.038 -7.306 11.058 1.00 91.25 413 LEU A CA 1
ATOM 3276 C C . LEU A 1 413 ? 10.443 -8.757 11.366 1.00 91.25 413 LEU A C 1
ATOM 3278 O O . LEU A 1 413 ? 11.608 -9.014 11.638 1.00 91.25 413 LEU A O 1
ATOM 3282 N N . ARG A 1 414 ? 9.514 -9.714 11.387 1.00 91.44 414 ARG A N 1
ATOM 3283 C CA . ARG A 1 414 ? 9.773 -11.131 11.668 1.00 91.44 414 ARG A CA 1
ATOM 3284 C C . ARG A 1 414 ? 9.186 -11.980 10.548 1.00 91.44 414 ARG A C 1
ATOM 3286 O O . ARG A 1 414 ? 8.246 -11.566 9.871 1.00 91.44 414 ARG A O 1
ATOM 3293 N N . ILE A 1 415 ? 9.733 -13.173 10.346 1.00 89.81 415 ILE A N 1
ATOM 3294 C CA . ILE A 1 415 ? 9.314 -14.065 9.255 1.00 89.81 415 ILE A CA 1
ATOM 3295 C C . ILE A 1 415 ? 8.851 -15.401 9.830 1.00 89.81 415 ILE A C 1
ATOM 3297 O O . ILE A 1 415 ? 9.429 -15.919 10.789 1.00 89.81 415 ILE A O 1
ATOM 3301 N N . GLY A 1 416 ? 7.775 -15.937 9.254 1.00 89.00 416 GLY A N 1
ATOM 3302 C CA . GLY A 1 416 ? 7.188 -17.216 9.643 1.00 89.00 416 GLY A CA 1
ATOM 3303 C C . GLY A 1 416 ? 6.429 -17.166 10.971 1.00 89.00 416 GLY A C 1
ATOM 3304 O O . GLY A 1 416 ? 5.696 -16.216 11.272 1.00 89.00 416 GLY A O 1
ATOM 3305 N N . ASN A 1 417 ? 6.588 -18.216 11.779 1.00 88.25 417 ASN A N 1
ATOM 3306 C CA . ASN A 1 417 ? 5.834 -18.397 13.022 1.00 88.25 417 ASN A CA 1
ATOM 3307 C C . ASN A 1 417 ? 6.098 -17.296 14.062 1.00 88.25 417 ASN A C 1
ATOM 3309 O O . ASN A 1 417 ? 5.172 -16.911 14.777 1.00 88.25 417 ASN A O 1
ATOM 3313 N N . ALA A 1 418 ? 7.306 -16.723 14.085 1.00 87.38 418 ALA A N 1
ATOM 3314 C CA . ALA A 1 418 ? 7.688 -15.661 15.018 1.00 87.38 418 ALA A CA 1
ATOM 3315 C C . ALA A 1 418 ? 6.810 -14.400 14.892 1.00 87.38 418 ALA A C 1
ATOM 3317 O O . ALA A 1 418 ? 6.462 -13.780 15.897 1.00 87.38 418 ALA A O 1
ATOM 3318 N N . ALA A 1 419 ? 6.393 -14.040 13.672 1.00 88.50 419 ALA A N 1
ATOM 3319 C CA . ALA A 1 419 ? 5.480 -12.918 13.445 1.00 88.50 419 ALA A CA 1
ATOM 3320 C C . ALA A 1 419 ? 4.078 -13.204 14.012 1.00 88.50 419 ALA A C 1
ATOM 3322 O O . ALA A 1 419 ? 3.474 -12.364 14.680 1.00 88.50 419 ALA A O 1
ATOM 3323 N N . SER A 1 420 ? 3.569 -14.419 13.786 1.00 88.94 420 SER A N 1
ATOM 3324 C CA . SER A 1 420 ? 2.253 -14.840 14.283 1.00 88.94 420 SER A CA 1
ATOM 3325 C C . SER A 1 420 ? 2.216 -14.973 15.807 1.00 88.94 420 SER A C 1
ATOM 3327 O O . SER A 1 420 ? 1.201 -14.662 16.433 1.00 88.94 420 SER A O 1
ATOM 3329 N N . GLU A 1 421 ? 3.306 -15.446 16.409 1.00 89.06 421 GLU A N 1
ATOM 3330 C CA . GLU A 1 421 ? 3.456 -15.576 17.857 1.00 89.06 421 GLU A CA 1
ATOM 3331 C C . GLU A 1 421 ? 3.490 -14.206 18.538 1.00 89.06 421 GLU A C 1
ATOM 3333 O O . GLU A 1 421 ? 2.732 -13.988 19.482 1.00 89.06 421 GLU A O 1
ATOM 3338 N N . LEU A 1 422 ? 4.236 -13.244 17.980 1.00 87.94 422 LEU A N 1
ATOM 3339 C CA . LEU A 1 422 ? 4.238 -11.861 18.458 1.00 87.94 422 LEU A CA 1
ATOM 3340 C C . LEU A 1 422 ? 2.824 -11.270 18.489 1.00 87.94 422 LEU A C 1
ATOM 3342 O O . LEU A 1 422 ? 2.409 -10.730 19.508 1.00 87.94 422 LEU A O 1
ATOM 3346 N N . ILE A 1 423 ? 2.051 -11.402 17.405 1.00 88.62 423 ILE A N 1
ATOM 3347 C CA . ILE A 1 423 ? 0.681 -10.864 17.349 1.00 88.62 423 ILE A CA 1
ATOM 3348 C C . ILE A 1 423 ? -0.198 -11.499 18.435 1.00 88.62 423 ILE A C 1
ATOM 3350 O O . ILE A 1 423 ? -0.992 -10.805 19.077 1.00 88.62 423 ILE A O 1
ATOM 3354 N N . LYS A 1 424 ? -0.069 -12.813 18.661 1.00 87.50 424 LYS A N 1
ATOM 3355 C CA . LYS A 1 424 ? -0.822 -13.521 19.705 1.00 87.50 424 LYS A CA 1
ATOM 3356 C C . LYS A 1 424 ? -0.445 -13.023 21.098 1.00 87.50 424 LYS A C 1
ATOM 3358 O O . LYS A 1 424 ? -1.347 -12.737 21.883 1.00 87.50 424 LYS A O 1
ATOM 3363 N N . GLU A 1 425 ? 0.844 -12.886 21.393 1.00 85.94 425 GLU A N 1
ATOM 3364 C CA . GLU A 1 425 ? 1.315 -12.420 22.699 1.00 85.94 425 GLU A CA 1
ATOM 3365 C C . GLU A 1 425 ? 1.009 -10.937 22.933 1.00 85.94 425 GLU A C 1
ATOM 3367 O O . GLU A 1 425 ? 0.529 -10.584 24.007 1.00 85.94 425 GLU A O 1
ATOM 3372 N N . CYS A 1 426 ? 1.137 -10.073 21.920 1.00 85.25 426 CYS A N 1
ATOM 3373 C CA . CYS A 1 426 ? 0.704 -8.676 22.007 1.00 85.25 426 CYS A CA 1
ATOM 3374 C C . CYS A 1 426 ? -0.797 -8.569 22.310 1.00 85.25 426 CYS A C 1
ATOM 3376 O O . CYS A 1 426 ? -1.198 -7.801 23.182 1.00 85.25 426 CYS A O 1
ATOM 3378 N N . ARG A 1 427 ? -1.643 -9.376 21.652 1.00 85.25 427 ARG A N 1
ATOM 3379 C CA . ARG A 1 427 ? -3.089 -9.408 21.938 1.00 85.25 427 ARG A CA 1
ATOM 3380 C C . ARG A 1 427 ? -3.387 -9.907 23.351 1.00 85.25 427 ARG A C 1
ATOM 3382 O O . ARG A 1 427 ? -4.242 -9.333 24.016 1.00 85.25 427 ARG A O 1
ATOM 3389 N N . LYS A 1 428 ? -2.682 -10.938 23.829 1.00 85.38 428 LYS A N 1
ATOM 3390 C CA . LYS A 1 428 ? -2.810 -11.410 25.219 1.00 85.38 428 LYS A CA 1
ATOM 3391 C C . LYS A 1 428 ? -2.386 -10.335 26.217 1.00 85.38 428 LYS A C 1
ATOM 3393 O O . LYS A 1 428 ? -3.101 -10.118 27.187 1.00 85.38 428 LYS A O 1
ATOM 3398 N N . ALA A 1 429 ? -1.278 -9.641 25.964 1.00 81.19 429 ALA A N 1
ATOM 3399 C CA . ALA A 1 429 ? -0.779 -8.571 26.823 1.00 81.19 429 ALA A CA 1
ATOM 3400 C C . ALA A 1 429 ? -1.767 -7.399 26.924 1.00 81.19 429 ALA A C 1
ATOM 3402 O O . ALA A 1 429 ? -1.944 -6.863 28.014 1.00 81.19 429 ALA A O 1
ATOM 3403 N N . ILE A 1 430 ? -2.454 -7.056 25.826 1.00 80.81 430 ILE A N 1
ATOM 3404 C CA . ILE A 1 430 ? -3.526 -6.047 25.820 1.00 80.81 430 ILE A CA 1
ATOM 3405 C C . ILE A 1 430 ? -4.721 -6.512 26.662 1.00 80.81 430 ILE A C 1
ATOM 3407 O O . ILE A 1 430 ? -5.232 -5.745 27.467 1.00 80.81 430 ILE A O 1
ATOM 3411 N N . VAL A 1 431 ? -5.151 -7.771 26.520 1.00 79.06 431 VAL A N 1
ATOM 3412 C CA . VAL A 1 431 ? -6.277 -8.326 27.301 1.00 79.06 431 VAL A CA 1
ATOM 3413 C C . VAL A 1 431 ? -5.947 -8.435 28.792 1.00 79.06 431 VAL A C 1
ATOM 3415 O O . VAL A 1 431 ? -6.829 -8.288 29.628 1.00 79.06 431 VAL A O 1
ATOM 3418 N N . MET A 1 432 ? -4.687 -8.709 29.130 1.00 77.12 432 MET A N 1
ATOM 3419 C CA . MET A 1 432 ? -4.209 -8.804 30.512 1.00 77.12 432 MET A CA 1
ATOM 3420 C C . MET A 1 432 ? -3.798 -7.445 31.109 1.00 77.12 432 MET A C 1
ATOM 3422 O O . MET A 1 432 ? -3.222 -7.436 32.195 1.00 77.12 432 MET A O 1
ATOM 3426 N N . GLU A 1 433 ? -4.039 -6.328 30.406 1.00 69.19 433 GLU A N 1
ATOM 3427 C CA . GLU A 1 433 ? -3.680 -4.954 30.816 1.00 69.19 433 GLU A CA 1
ATOM 3428 C C . GLU A 1 433 ? -2.198 -4.787 31.211 1.00 69.19 433 GLU A C 1
ATOM 3430 O O . GLU A 1 433 ? -1.817 -3.949 32.032 1.00 69.19 433 GLU A O 1
ATOM 3435 N N . ASN A 1 434 ? -1.307 -5.595 30.626 1.00 71.50 434 ASN A N 1
ATOM 3436 C CA . ASN A 1 434 ? 0.099 -5.614 31.014 1.00 71.50 434 ASN A CA 1
ATOM 3437 C C . ASN A 1 434 ? 0.928 -4.597 30.213 1.00 71.50 434 ASN A C 1
ATOM 3439 O O . ASN A 1 434 ? 1.796 -4.940 29.400 1.00 71.50 434 ASN A O 1
ATOM 3443 N N . ASN A 1 435 ? 0.662 -3.323 30.491 1.00 65.88 435 ASN A N 1
ATOM 3444 C CA . ASN A 1 435 ? 1.161 -2.151 29.767 1.00 65.88 435 ASN A CA 1
ATOM 3445 C C . ASN A 1 435 ? 2.698 -2.043 29.702 1.00 65.88 435 ASN A C 1
ATOM 3447 O O . ASN A 1 435 ? 3.238 -1.447 28.773 1.00 65.88 435 ASN A O 1
ATOM 3451 N N . LEU A 1 436 ? 3.424 -2.656 30.645 1.00 69.62 436 LEU A N 1
ATOM 3452 C CA . LEU A 1 436 ? 4.895 -2.635 30.691 1.00 69.62 436 LEU A CA 1
ATOM 3453 C C . LEU A 1 436 ? 5.557 -3.719 29.828 1.00 69.62 436 LEU A C 1
ATOM 3455 O O . LEU A 1 436 ? 6.748 -3.626 29.521 1.00 69.62 436 LEU A O 1
ATOM 3459 N N . THR A 1 437 ? 4.814 -4.764 29.463 1.00 77.81 437 THR A N 1
ATOM 3460 C CA . THR A 1 437 ? 5.353 -5.886 28.678 1.00 77.81 43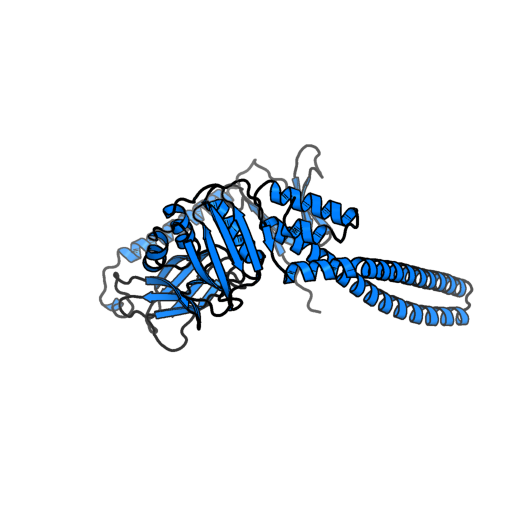7 THR A CA 1
ATOM 3461 C C . THR A 1 437 ? 5.271 -5.649 27.180 1.00 77.81 437 THR A C 1
ATOM 3463 O O . THR A 1 437 ? 6.146 -6.120 26.458 1.00 77.81 437 THR A O 1
ATOM 3466 N N . LEU A 1 438 ? 4.296 -4.862 26.711 1.00 79.56 438 LEU A N 1
ATOM 3467 C CA . LEU A 1 438 ? 4.090 -4.635 25.281 1.00 79.56 438 LEU A CA 1
ATOM 3468 C C . LEU A 1 438 ? 5.300 -3.981 24.589 1.00 79.56 438 LEU A C 1
ATOM 3470 O O . LEU A 1 438 ? 5.741 -4.524 23.578 1.00 79.56 438 LEU A O 1
ATOM 3474 N N . PRO A 1 439 ? 5.918 -2.904 25.121 1.00 80.25 439 PRO A N 1
ATOM 3475 C CA . PRO A 1 439 ? 7.089 -2.299 24.478 1.00 80.25 439 PRO A CA 1
ATOM 3476 C C . PRO A 1 439 ? 8.279 -3.264 24.388 1.00 80.25 439 PRO A C 1
ATOM 3478 O O . PRO A 1 439 ? 8.992 -3.288 23.387 1.00 80.25 439 PRO A O 1
ATOM 3481 N N . LYS A 1 440 ? 8.468 -4.105 25.415 1.00 83.19 440 LYS A N 1
ATOM 3482 C CA . LYS A 1 440 ? 9.539 -5.113 25.448 1.00 83.19 440 LYS A CA 1
ATOM 3483 C C . LYS A 1 440 ? 9.294 -6.239 24.446 1.00 83.19 440 LYS A C 1
ATOM 3485 O O . LYS A 1 440 ? 10.234 -6.652 23.775 1.00 83.19 440 LYS A O 1
ATOM 3490 N N . LEU A 1 441 ? 8.046 -6.695 24.329 1.00 82.94 441 LEU A N 1
ATOM 3491 C CA . LEU A 1 441 ? 7.635 -7.696 23.343 1.00 82.94 441 LEU A CA 1
ATOM 3492 C C . LEU A 1 441 ? 7.839 -7.186 21.915 1.00 82.94 441 LEU A C 1
ATOM 3494 O O . LEU A 1 441 ? 8.341 -7.923 21.076 1.00 82.94 441 LEU A O 1
ATOM 3498 N N . LEU A 1 442 ? 7.510 -5.922 21.634 1.00 82.31 442 LEU A N 1
ATOM 3499 C CA . LEU A 1 442 ? 7.744 -5.336 20.310 1.00 82.31 442 LEU A CA 1
ATOM 3500 C C . LEU A 1 442 ? 9.246 -5.291 19.979 1.00 82.31 442 LEU A C 1
ATOM 3502 O O . LEU A 1 442 ? 9.644 -5.713 18.889 1.00 82.31 442 LEU A O 1
ATOM 3506 N N . GLN A 1 443 ? 10.070 -4.871 20.947 1.00 83.19 443 GLN A N 1
ATOM 3507 C CA . GLN A 1 443 ? 11.516 -4.737 20.776 1.00 83.19 443 GLN A CA 1
ATOM 3508 C C . GLN A 1 443 ? 12.225 -6.086 20.582 1.00 83.19 443 GLN A C 1
ATOM 3510 O O . GLN A 1 443 ? 12.929 -6.261 19.595 1.00 83.19 443 GLN A O 1
ATOM 3515 N N . TYR A 1 444 ? 12.033 -7.051 21.483 1.00 82.00 444 TYR A N 1
ATOM 3516 C CA . TYR A 1 444 ? 12.821 -8.295 21.488 1.00 82.00 444 TYR A CA 1
ATOM 3517 C C . TYR A 1 444 ? 12.072 -9.513 20.940 1.00 82.00 444 TYR A C 1
ATOM 3519 O O . TYR A 1 444 ? 12.693 -10.511 20.586 1.00 82.00 444 TYR A O 1
ATOM 3527 N N . GLY A 1 445 ? 10.748 -9.437 20.821 1.00 78.00 445 GLY A N 1
ATOM 3528 C CA . GLY A 1 445 ? 9.915 -10.584 20.477 1.00 78.00 445 GLY A CA 1
ATOM 3529 C C . GLY A 1 445 ? 9.629 -11.484 21.679 1.00 78.00 445 GLY A C 1
ATOM 3530 O O . GLY A 1 445 ? 9.700 -11.043 22.829 1.00 78.00 445 GLY A O 1
ATOM 3531 N N . VAL A 1 446 ? 9.260 -12.732 21.371 1.00 69.44 446 VAL A N 1
ATOM 3532 C CA . VAL A 1 446 ? 8.956 -13.808 22.330 1.00 69.44 446 VAL A CA 1
ATOM 3533 C C . VAL A 1 446 ? 10.165 -14.711 22.546 1.00 69.44 446 VAL A C 1
ATOM 3535 O O . VAL A 1 446 ? 10.787 -15.145 21.536 1.00 69.44 446 VAL A O 1
#

InterPro domains:
  IPR016616 Bardet-Biedl syndrome 2 protein [PTHR32465] (11-445)
  IPR029333 BBS2, GAE domain [PF14782] (121-203)
  IPR055379 BBS2, platform domain [PF23350] (206-302)
  IPR055380 BBS2, hairpin domain [PF23353] (315-412)

Nearest PDB structures (foldseek):
  6vnw-assembly1_B  TM=9.511E-01  e=1.560E-36  Bos taurus
  6voa-assembly1_B  TM=9.442E-01  e=4.422E-29  Bos taurus
  4whe-assembly1_A  TM=4.651E-01  e=1.047E+00  Escherichia coli K-12
  6b87-assembly3_D  TM=5.074E-01  e=3.500E+00  synthetic construct

Secondary structure (DSSP, 8-state):
-PPPPP-EEEEEEE-TTT--EEEEEEEES-EEEEEEE-SS-TT--EEEEEETTS-EEEE----S---HHHHHHHHHHHHHHHHHHHHHHHHHHS---GGGTTTPPPTT--EEEEEEEETTTEEEEEEEEGGGPPEEEEEEE-TTTSSSSEEEE--SS---SEEEEEE--SS---EEEEEEEEE--TT-SS-EEEEEEEEEPTTTTEEE-S--SS--S-EEEEE-SSPPPHHHHHHHHHHHS---HHHHHHHHH-TT--EEEEEEETTT--EEEEEE-TTSEEEEE-S-HHHHHHHHHHHHHHHT-S-B-EEEE-HHHHHHHHHHHHHHHHHHHHHHHHHHHHHHHHHHHHHHHHHHHHHHHTT-HHHHHHHHHHHHHHHHHHHHHHHHHHHHHHHHHHHHHHHHHHHHHHHHTSBTHHHHHHHHHHHHHHHTT-TTTHHHHHHH--